Protein AF-0000000065834060 (afdb_homodimer)

Radius of gyration: 26.49 Å; Cα contacts (8 Å, |Δi|>4): 1092; chains: 2; bounding box: 46×86×59 Å

Foldseek 3Di:
DEWEWEADPFKIKIWDDDPLPDTDIDIDGNVQDDALVSVLVVVCVRPNQVRAFAAEYEYQHPPVNRVVRVQVNCCPGYVNHYHYAAPVLDDQEAEPDDCRRNDGRLVLLLLQLCCVPVHQFEWEWAAEQWIKIWTGHNRYTHGTDIGGHLQRQQVCPVVVDDDADREDQDADDDQDDDDRRNPSNNVRQVVVLVVVVVVQVVSQVVHPDGGAYEYEYDPSVSNCVPDPHHYDHCRSVSSSVVSVVVNVVVVD/DEWEWEADPFKIKIWDDDPLPDTDIDIDGNVQDDALVSVLVVVCVRPNQVRAFAAEYEYQHPPVNRVVRVQVNCCPGYVNHYHYAAPVLDDQEAEPDDCRRNDGRLVLLLLQLCCVPVHQFEWEWAAEQWIKIWTGHNRYTHGTDIGGHLQRQQVCPVVVDDDADREDQDADDDQDDDDRRNPSNNVRQVVVLVVVVVVQVVSQVVHPDGGAYEYEYDPSVSNCVPDPHHYDHCRSVSSSVVSVVVNVVVVD

Structure (mmCIF, N/CA/C/O backbone):
data_AF-0000000065834060-model_v1
#
loop_
_entity.id
_entity.type
_entity.pdbx_description
1 polymer 'Type III pantothenate kinase'
#
loop_
_atom_site.group_PDB
_atom_site.id
_atom_site.type_symbol
_atom_site.label_atom_id
_atom_site.label_alt_id
_atom_site.label_comp_id
_atom_site.label_asym_id
_atom_site.label_entity_id
_atom_site.label_seq_id
_atom_site.pdbx_PDB_ins_code
_atom_site.Cartn_x
_atom_site.Cartn_y
_atom_site.Cartn_z
_atom_site.occupancy
_atom_site.B_iso_or_equiv
_atom_site.auth_seq_id
_atom_site.auth_comp_id
_atom_site.auth_asym_id
_atom_site.auth_atom_id
_atom_site.pdbx_PDB_model_num
ATOM 1 N N . MET A 1 1 ? 6.637 -31.688 -25.312 1 92.62 1 MET A N 1
ATOM 2 C CA . MET A 1 1 ? 6.762 -30.234 -25.188 1 92.62 1 MET A CA 1
ATOM 3 C C . MET A 1 1 ? 5.441 -29.609 -24.766 1 92.62 1 MET A C 1
ATOM 5 O O . MET A 1 1 ? 4.371 -30.078 -25.156 1 92.62 1 MET A O 1
ATOM 9 N N . LEU A 1 2 ? 5.543 -28.672 -23.812 1 96.06 2 LEU A N 1
ATOM 10 C CA . LEU A 1 2 ? 4.363 -27.984 -23.297 1 96.06 2 LEU A CA 1
ATOM 11 C C . LEU A 1 2 ? 4.496 -26.469 -23.453 1 96.06 2 LEU A C 1
ATOM 13 O O . LEU A 1 2 ? 5.594 -25.922 -23.312 1 96.06 2 LEU A O 1
ATOM 17 N N . LEU A 1 3 ? 3.391 -25.875 -23.703 1 97.69 3 LEU A N 1
ATOM 18 C CA . LEU A 1 3 ? 3.312 -24.406 -23.703 1 97.69 3 LEU A CA 1
ATOM 19 C C . LEU A 1 3 ? 2.562 -23.906 -22.469 1 97.69 3 LEU A C 1
ATOM 21 O O . LEU A 1 3 ? 1.422 -24.297 -22.234 1 97.69 3 LEU A O 1
ATOM 25 N N . LEU A 1 4 ? 3.248 -23.125 -21.688 1 98.5 4 LEU A N 1
ATOM 26 C CA . LEU A 1 4 ? 2.695 -22.609 -20.438 1 98.5 4 LEU A CA 1
ATOM 27 C C . LEU A 1 4 ? 2.381 -21.125 -20.562 1 98.5 4 LEU A C 1
ATOM 29 O O . LEU A 1 4 ? 3.195 -20.344 -21.062 1 98.5 4 LEU A O 1
ATOM 33 N N . PHE A 1 5 ? 1.175 -20.688 -20.109 1 98.38 5 PHE A N 1
ATOM 34 C CA . PHE A 1 5 ? 0.781 -19.297 -20.031 1 98.38 5 PHE A CA 1
ATOM 35 C C . PHE A 1 5 ? 0.442 -18.906 -18.594 1 98.38 5 PHE A C 1
ATOM 37 O O . PHE A 1 5 ? -0.577 -19.344 -18.062 1 98.38 5 PHE A O 1
ATOM 44 N N . ASP A 1 6 ? 1.284 -18.156 -17.969 1 98.31 6 ASP A N 1
ATOM 45 C CA . ASP A 1 6 ? 0.962 -17.516 -16.703 1 98.31 6 ASP A CA 1
ATOM 46 C C . ASP A 1 6 ? 0.406 -16.109 -16.922 1 98.31 6 ASP A C 1
ATOM 48 O O . ASP A 1 6 ? 1.167 -15.148 -17.047 1 98.31 6 ASP A O 1
ATOM 52 N N . VAL A 1 7 ? -0.905 -16.016 -16.891 1 97.94 7 VAL A N 1
ATOM 53 C CA . VAL A 1 7 ? -1.626 -14.812 -17.297 1 97.94 7 VAL A CA 1
ATOM 54 C C . VAL A 1 7 ? -1.942 -13.953 -16.078 1 97.94 7 VAL A C 1
ATOM 56 O O . VAL A 1 7 ? -2.91 -14.219 -15.359 1 97.94 7 VAL A O 1
ATOM 59 N N . GLY A 1 8 ? -1.172 -12.945 -15.922 1 96.25 8 GLY A N 1
ATOM 60 C CA . GLY A 1 8 ? -1.412 -11.984 -14.859 1 96.25 8 GLY A CA 1
ATOM 61 C C . GLY A 1 8 ? -2.146 -10.742 -15.328 1 96.25 8 GLY A C 1
ATOM 62 O O . GLY A 1 8 ? -2.465 -10.617 -16.516 1 96.25 8 GLY A O 1
ATOM 63 N N . ASN A 1 9 ? -2.379 -9.781 -14.453 1 94.69 9 ASN A N 1
ATOM 64 C CA . ASN A 1 9 ? -3.135 -8.57 -14.758 1 94.69 9 ASN A CA 1
ATOM 65 C C . ASN A 1 9 ? -2.344 -7.625 -15.656 1 94.69 9 ASN A C 1
ATOM 67 O O . ASN A 1 9 ? -2.916 -6.957 -16.516 1 94.69 9 ASN A O 1
ATOM 71 N N . THR A 1 10 ? -1.086 -7.621 -15.453 1 93.75 10 THR A N 1
ATOM 72 C CA . THR A 1 10 ? -0.243 -6.672 -16.172 1 93.75 10 THR A CA 1
ATOM 73 C C . THR A 1 10 ? 0.511 -7.367 -17.312 1 93.75 10 THR A C 1
ATOM 75 O O . THR A 1 10 ? 0.543 -6.871 -18.438 1 93.75 10 THR A O 1
ATOM 78 N N . HIS A 1 11 ? 1.027 -8.539 -16.938 1 95.06 11 HIS A N 1
ATOM 79 C CA . HIS A 1 11 ? 1.849 -9.266 -17.891 1 95.06 11 HIS A CA 1
ATOM 80 C C . HIS A 1 11 ? 1.461 -10.734 -17.953 1 95.06 11 HIS A C 1
ATOM 82 O O . HIS A 1 11 ? 0.907 -11.281 -17 1 95.06 11 HIS A O 1
ATOM 88 N N . THR A 1 12 ? 1.759 -11.305 -19.078 1 96.81 12 THR A N 1
ATOM 89 C CA . THR A 1 12 ? 1.664 -12.75 -19.281 1 96.81 12 THR A CA 1
ATOM 90 C C . THR A 1 12 ? 3.045 -13.352 -19.516 1 96.81 12 THR A C 1
ATOM 92 O O . THR A 1 12 ? 3.75 -12.953 -20.453 1 96.81 12 THR A O 1
ATOM 95 N N . THR A 1 13 ? 3.391 -14.242 -18.656 1 97.62 13 THR A N 1
ATOM 96 C CA . THR A 1 13 ? 4.602 -15.023 -18.906 1 97.62 13 THR A CA 1
ATOM 97 C C . THR A 1 13 ? 4.289 -16.266 -19.734 1 97.62 13 THR A C 1
ATOM 99 O O . THR A 1 13 ? 3.402 -17.047 -19.391 1 97.62 13 THR A O 1
ATOM 102 N N . VAL A 1 14 ? 4.977 -16.375 -20.875 1 97.38 14 VAL A N 1
ATOM 103 C CA . VAL A 1 14 ? 4.852 -17.547 -21.719 1 97.38 14 VAL A CA 1
ATOM 104 C C . VAL A 1 14 ? 6.125 -18.375 -21.641 1 97.38 14 VAL A C 1
ATOM 106 O O . VAL A 1 14 ? 7.234 -17.828 -21.641 1 97.38 14 VAL A O 1
ATOM 109 N N . ALA A 1 15 ? 5.914 -19.719 -21.531 1 98.19 15 ALA A N 1
ATOM 110 C CA . ALA A 1 15 ? 7.094 -20.562 -21.422 1 98.19 15 ALA A CA 1
ATOM 111 C C . ALA A 1 15 ? 6.918 -21.859 -22.203 1 98.19 15 ALA A C 1
ATOM 113 O O . ALA A 1 15 ? 5.816 -22.406 -22.281 1 98.19 15 ALA A O 1
ATOM 114 N N . LEU A 1 16 ? 7.969 -22.281 -22.844 1 97.44 16 LEU A N 1
ATOM 115 C CA . LEU A 1 16 ? 8.086 -23.578 -23.484 1 97.44 16 LEU A CA 1
ATOM 116 C C . LEU A 1 16 ? 8.992 -24.5 -22.672 1 97.44 16 LEU A C 1
ATOM 118 O O . LEU A 1 16 ? 10.062 -24.094 -22.219 1 97.44 16 LEU A O 1
ATOM 122 N N . THR A 1 17 ? 8.531 -25.703 -22.422 1 97.69 17 THR A N 1
ATOM 123 C CA . THR A 1 17 ? 9.336 -26.641 -21.641 1 97.69 17 THR A CA 1
ATOM 124 C C . THR A 1 17 ? 9.109 -28.078 -22.109 1 97.69 17 THR A C 1
ATOM 126 O O . THR A 1 17 ? 8.039 -28.406 -22.609 1 97.69 17 THR A O 1
ATOM 129 N N . ARG A 1 18 ? 10.125 -28.906 -21.922 1 94.75 18 ARG A N 1
ATOM 130 C CA . ARG A 1 18 ? 10.031 -30.328 -22.25 1 94.75 18 ARG A CA 1
ATOM 131 C C . ARG A 1 18 ? 9.914 -31.188 -20.984 1 94.75 18 ARG A C 1
ATOM 133 O O . ARG A 1 18 ? 9.305 -32.25 -21 1 94.75 18 ARG A O 1
ATOM 140 N N . ASP A 1 19 ? 10.477 -30.688 -19.891 1 94.75 19 ASP A N 1
ATOM 141 C CA . ASP A 1 19 ? 10.641 -31.578 -18.734 1 94.75 19 ASP A CA 1
ATOM 142 C C . ASP A 1 19 ? 10.234 -30.891 -17.438 1 94.75 19 ASP A C 1
ATOM 144 O O . ASP A 1 19 ? 10.344 -31.469 -16.359 1 94.75 19 ASP A O 1
ATOM 148 N N . GLY A 1 20 ? 9.867 -29.641 -17.484 1 95.88 20 GLY A N 1
ATOM 149 C CA . GLY A 1 20 ? 9.484 -28.906 -16.297 1 95.88 20 GLY A CA 1
ATOM 150 C C . GLY A 1 20 ? 10.672 -28.422 -15.492 1 95.88 20 GLY A C 1
ATOM 151 O O . GLY A 1 20 ? 10.508 -27.922 -14.367 1 95.88 20 GLY A O 1
ATOM 152 N N . LYS A 1 21 ? 11.875 -28.5 -15.992 1 95.19 21 LYS A N 1
ATOM 153 C CA . LYS A 1 21 ? 13.102 -28.062 -15.328 1 95.19 21 LYS A CA 1
ATOM 154 C C . LYS A 1 21 ? 13.719 -26.859 -16.031 1 95.19 21 LYS A C 1
ATOM 156 O O . LYS A 1 21 ? 14.219 -25.938 -15.375 1 95.19 21 LYS A O 1
ATOM 161 N N . MET A 1 22 ? 13.703 -26.891 -17.328 1 96.62 22 MET A N 1
ATOM 162 C CA . MET A 1 22 ? 14.203 -25.781 -18.141 1 96.62 22 MET A CA 1
ATOM 163 C C . MET A 1 22 ? 13.062 -25.094 -18.875 1 96.62 22 MET A C 1
ATOM 165 O O . MET A 1 22 ? 12.156 -25.75 -19.375 1 96.62 22 MET A O 1
ATOM 169 N N . PHE A 1 23 ? 13.102 -23.797 -18.891 1 97.69 23 PHE A N 1
ATOM 170 C CA . PHE A 1 23 ? 12.039 -23 -19.5 1 97.69 23 PHE A CA 1
ATOM 171 C C . PHE A 1 23 ? 12.625 -21.969 -20.453 1 97.69 23 PHE A C 1
ATOM 173 O O . PHE A 1 23 ? 13.531 -21.219 -20.078 1 97.69 23 PHE A O 1
ATOM 180 N N . GLU A 1 24 ? 12.234 -21.969 -21.656 1 97.12 24 GLU A N 1
ATOM 181 C CA . GLU A 1 24 ? 12.406 -20.797 -22.516 1 97.12 24 GLU A CA 1
ATOM 182 C C . GLU A 1 24 ? 11.242 -19.828 -22.344 1 97.12 24 GLU A C 1
ATOM 184 O O . GLU A 1 24 ? 10.133 -20.094 -22.812 1 97.12 24 GLU A O 1
ATOM 189 N N . LYS A 1 25 ? 11.43 -18.797 -21.656 1 96.81 25 LYS A N 1
ATOM 190 C CA . LYS A 1 25 ? 10.297 -17.984 -21.234 1 96.81 25 LYS A CA 1
ATOM 191 C C . LYS A 1 25 ? 10.414 -16.562 -21.781 1 96.81 25 LYS A C 1
ATOM 193 O O . LYS A 1 25 ? 11.516 -16.047 -21.969 1 96.81 25 LYS A O 1
ATOM 198 N N . TYR A 1 26 ? 9.328 -15.906 -22.078 1 96.5 26 TYR A N 1
ATOM 199 C CA . TYR A 1 26 ? 9.156 -14.516 -22.484 1 96.5 26 TYR A CA 1
ATOM 200 C C . TYR A 1 26 ? 7.988 -13.875 -21.75 1 96.5 26 TYR A C 1
ATOM 202 O O . TYR A 1 26 ? 7.148 -14.57 -21.172 1 96.5 26 TYR A O 1
ATOM 210 N N . ARG A 1 27 ? 8.016 -12.555 -21.688 1 95 27 ARG A N 1
ATOM 211 C CA . ARG A 1 27 ? 6.93 -11.789 -21.078 1 95 27 ARG A CA 1
ATOM 212 C C . ARG A 1 27 ? 6.27 -10.867 -22.109 1 95 27 ARG A C 1
ATOM 214 O O . ARG A 1 27 ? 6.957 -10.18 -22.859 1 95 27 ARG A O 1
ATOM 221 N N . ILE A 1 28 ? 4.926 -10.891 -22.094 1 94.75 28 ILE A N 1
ATOM 222 C CA . ILE A 1 28 ? 4.141 -10.016 -22.969 1 94.75 28 ILE A CA 1
ATOM 223 C C . ILE A 1 28 ? 3.105 -9.258 -22.141 1 94.75 28 ILE A C 1
ATOM 225 O O . ILE A 1 28 ? 2.602 -9.781 -21.141 1 94.75 28 ILE A O 1
ATOM 229 N N . SER A 1 29 ? 2.791 -8.008 -22.562 1 95 29 SER A N 1
ATOM 230 C CA . SER A 1 29 ? 1.721 -7.281 -21.891 1 95 29 SER A CA 1
ATOM 231 C C . SER A 1 29 ? 0.38 -7.984 -22.062 1 95 29 SER A C 1
ATOM 233 O O . SER A 1 29 ? 0.006 -8.359 -23.172 1 95 29 SER A O 1
ATOM 235 N N . THR A 1 30 ? -0.296 -8.125 -21 1 93.62 30 THR A N 1
ATOM 236 C CA . THR A 1 30 ? -1.571 -8.828 -21.047 1 93.62 30 THR A CA 1
ATOM 237 C C . THR A 1 30 ? -2.572 -8.078 -21.922 1 93.62 30 THR A C 1
ATOM 239 O O . THR A 1 30 ? -3.461 -8.695 -22.531 1 93.62 30 THR A O 1
ATOM 242 N N . LYS A 1 31 ? -2.387 -6.828 -22.141 1 89.81 31 LYS A N 1
ATOM 243 C CA . LYS A 1 31 ? -3.301 -6.012 -22.922 1 89.81 31 LYS A CA 1
ATOM 244 C C . LYS A 1 31 ? -2.953 -6.082 -24.406 1 89.81 31 LYS A C 1
ATOM 246 O O . LYS A 1 31 ? -3.695 -5.57 -25.25 1 89.81 31 LYS A O 1
ATOM 251 N N . LYS A 1 32 ? -1.902 -6.781 -24.75 1 86.75 32 LYS A N 1
ATOM 252 C CA . LYS A 1 32 ? -1.379 -6.691 -26.109 1 86.75 32 LYS A CA 1
ATOM 253 C C . LYS A 1 32 ? -2.037 -7.727 -27.031 1 86.75 32 LYS A C 1
ATOM 255 O O . LYS A 1 32 ? -1.815 -7.719 -28.234 1 86.75 32 LYS A O 1
ATOM 260 N N . TYR A 1 33 ? -2.76 -8.641 -26.562 1 88.44 33 TYR A N 1
ATOM 261 C CA . TYR A 1 33 ? -3.469 -9.609 -27.391 1 88.44 33 TYR A CA 1
ATOM 262 C C . TYR A 1 33 ? -4.918 -9.75 -26.938 1 88.44 33 TYR A C 1
ATOM 264 O O . TYR A 1 33 ? -5.207 -9.781 -25.75 1 88.44 33 TYR A O 1
ATOM 272 N N . GLU A 1 34 ? -5.75 -9.75 -28.016 1 90.25 34 GLU A N 1
ATOM 273 C CA . GLU A 1 34 ? -7.176 -9.898 -27.734 1 90.25 34 GLU A CA 1
ATOM 274 C C . GLU A 1 34 ? -7.75 -11.125 -28.438 1 90.25 34 GLU A C 1
ATOM 276 O O . GLU A 1 34 ? -8.891 -11.516 -28.188 1 90.25 34 GLU A O 1
ATOM 281 N N . THR A 1 35 ? -6.957 -11.68 -29.344 1 94.88 35 THR A N 1
ATOM 282 C CA . THR A 1 35 ? -7.406 -12.859 -30.078 1 94.88 35 THR A CA 1
ATOM 283 C C . THR A 1 35 ? -6.312 -13.922 -30.125 1 94.88 35 THR A C 1
ATOM 285 O O . THR A 1 35 ? -5.141 -13.617 -29.891 1 94.88 35 THR A O 1
ATOM 288 N N . GLU A 1 36 ? -6.75 -15.141 -30.438 1 96.25 36 GLU A N 1
ATOM 289 C CA . GLU A 1 36 ? -5.82 -16.25 -30.547 1 96.25 36 GLU A CA 1
ATOM 290 C C . GLU A 1 36 ? -4.824 -16.031 -31.688 1 96.25 36 GLU A C 1
ATOM 292 O O . GLU A 1 36 ? -3.676 -16.469 -31.609 1 96.25 36 GLU A O 1
ATOM 297 N N . ASP A 1 37 ? -5.219 -15.398 -32.75 1 96.5 37 ASP A N 1
ATOM 298 C CA . ASP A 1 37 ? -4.352 -15.148 -33.875 1 96.5 37 ASP A CA 1
ATOM 299 C C . ASP A 1 37 ? -3.254 -14.141 -33.531 1 96.5 37 ASP A C 1
ATOM 301 O O . ASP A 1 37 ? -2.102 -14.312 -33.938 1 96.5 37 ASP A O 1
ATOM 305 N N . GLU A 1 38 ? -3.627 -13.117 -32.781 1 95.69 38 GLU A N 1
ATOM 306 C CA . GLU A 1 38 ? -2.637 -12.156 -32.281 1 95.69 38 GLU A CA 1
ATOM 307 C C . GLU A 1 38 ? -1.591 -12.828 -31.406 1 95.69 38 GLU A C 1
ATOM 309 O O . GLU A 1 38 ? -0.391 -12.594 -31.578 1 95.69 38 GLU A O 1
ATOM 314 N N . LEU A 1 39 ? -2.121 -13.609 -30.516 1 95.75 39 LEU A N 1
ATOM 315 C CA . LEU A 1 39 ? -1.238 -14.344 -29.625 1 95.75 39 LEU A CA 1
ATOM 316 C C . LEU A 1 39 ? -0.279 -15.227 -30.406 1 95.75 39 LEU A C 1
ATOM 318 O O . LEU A 1 39 ? 0.923 -15.25 -30.141 1 95.75 39 LEU A O 1
ATOM 322 N N . TYR A 1 40 ? -0.816 -15.898 -31.375 1 95.94 40 TYR A N 1
ATOM 323 C CA . TYR A 1 40 ? -0.018 -16.797 -32.219 1 95.94 40 TYR A CA 1
ATOM 324 C C . TYR A 1 40 ? 1.089 -16.047 -32.938 1 95.94 40 TYR A C 1
ATOM 326 O O . TYR A 1 40 ? 2.227 -16.516 -33 1 95.94 40 TYR A O 1
ATOM 334 N N . VAL A 1 41 ? 0.777 -14.93 -33.469 1 94.94 41 VAL A N 1
ATOM 335 C CA . VAL A 1 41 ? 1.745 -14.133 -34.219 1 94.94 41 VAL A CA 1
ATOM 336 C C . VAL A 1 41 ? 2.91 -13.75 -33.312 1 94.94 41 VAL A C 1
ATOM 338 O O . VAL A 1 41 ? 4.074 -13.859 -33.688 1 94.94 41 VAL A O 1
ATOM 341 N N . PHE A 1 42 ? 2.607 -13.352 -32.094 1 93.69 42 PHE A N 1
ATOM 342 C CA . PHE A 1 42 ? 3.639 -13.008 -31.125 1 93.69 42 PHE A CA 1
ATOM 343 C C . PHE A 1 42 ? 4.516 -14.211 -30.812 1 93.69 42 PHE A C 1
ATOM 345 O O . PHE A 1 42 ? 5.746 -14.117 -30.828 1 93.69 42 PHE A O 1
ATOM 352 N N . LEU A 1 43 ? 3.885 -15.305 -30.609 1 95.25 43 LEU A N 1
ATOM 353 C CA . LEU A 1 43 ? 4.602 -16.5 -30.172 1 95.25 43 LEU A CA 1
ATOM 354 C C . LEU A 1 43 ? 5.453 -17.062 -31.312 1 95.25 43 LEU A C 1
ATOM 356 O O . LEU A 1 43 ? 6.555 -17.562 -31.078 1 95.25 43 LEU A O 1
ATOM 360 N N . LYS A 1 44 ? 4.902 -17.016 -32.469 1 94.75 44 LYS A N 1
ATOM 361 C CA . LYS A 1 44 ? 5.648 -17.484 -33.625 1 94.75 44 LYS A CA 1
ATOM 362 C C . LYS A 1 44 ? 6.941 -16.688 -33.812 1 94.75 44 LYS A C 1
ATOM 364 O O . LYS A 1 44 ? 7.977 -17.25 -34.156 1 94.75 44 LYS A O 1
ATOM 369 N N . SER A 1 45 ? 6.863 -15.445 -33.562 1 94.19 45 SER A N 1
ATOM 370 C CA . SER A 1 45 ? 8.031 -14.586 -33.688 1 94.19 45 SER A CA 1
ATOM 371 C C . SER A 1 45 ? 9.062 -14.898 -32.594 1 94.19 45 SER A C 1
ATOM 373 O O . SER A 1 45 ? 10.266 -14.797 -32.844 1 94.19 45 SER A O 1
ATOM 375 N N . LEU A 1 46 ? 8.617 -15.336 -31.469 1 93.88 46 LEU A N 1
ATOM 376 C CA . LEU A 1 46 ? 9.492 -15.562 -30.328 1 93.88 46 LEU A CA 1
ATOM 377 C C . LEU A 1 46 ? 10.109 -16.953 -30.391 1 93.88 46 LEU A C 1
ATOM 379 O O . LEU A 1 46 ? 11.289 -17.141 -30.078 1 93.88 46 LEU A O 1
ATOM 383 N N . TYR A 1 47 ? 9.391 -17.938 -30.656 1 93.44 47 TYR A N 1
ATOM 384 C CA . TYR A 1 47 ? 9.82 -19.328 -30.516 1 93.44 47 TYR A CA 1
ATOM 385 C C . TYR A 1 47 ? 10.047 -19.969 -31.891 1 93.44 47 TYR A C 1
ATOM 387 O O . TYR A 1 47 ? 10.703 -21 -32 1 93.44 47 TYR A O 1
ATOM 395 N N . GLY A 1 48 ? 9.539 -19.422 -32.875 1 87.31 48 GLY A N 1
ATOM 396 C CA . GLY A 1 48 ? 9.43 -20.125 -34.156 1 87.31 48 GLY A CA 1
ATOM 397 C C . GLY A 1 48 ? 8.148 -20.906 -34.312 1 87.31 48 GLY A C 1
ATOM 398 O O . GLY A 1 48 ? 7.652 -21.484 -33.344 1 87.31 48 GLY A O 1
ATOM 399 N N . GLY A 1 49 ? 7.551 -20.906 -35.438 1 78.5 49 GLY A N 1
ATOM 400 C CA . GLY A 1 49 ? 6.234 -21.469 -35.656 1 78.5 49 GLY A CA 1
ATOM 401 C C . GLY A 1 49 ? 6.168 -22.969 -35.438 1 78.5 49 GLY A C 1
ATOM 402 O O . GLY A 1 49 ? 5.293 -23.438 -34.688 1 78.5 49 GLY A O 1
ATOM 403 N N . THR A 1 50 ? 6.957 -23.703 -35.875 1 83.38 50 THR A N 1
ATOM 404 C CA . THR A 1 50 ? 6.875 -25.156 -35.844 1 83.38 50 THR A CA 1
ATOM 405 C C . THR A 1 50 ? 6.98 -25.672 -34.406 1 83.38 50 THR A C 1
ATOM 407 O O . THR A 1 50 ? 6.344 -26.656 -34.031 1 83.38 50 THR A O 1
ATOM 410 N N . VAL A 1 51 ? 7.555 -25 -33.594 1 88.75 51 VAL A N 1
ATOM 411 C CA . VAL A 1 51 ? 7.863 -25.484 -32.25 1 88.75 51 VAL A CA 1
ATOM 412 C C . VAL A 1 51 ? 6.641 -25.328 -31.359 1 88.75 51 VAL A C 1
ATOM 414 O O . VAL A 1 51 ? 6.434 -26.141 -30.438 1 88.75 51 VAL A O 1
ATOM 417 N N . ILE A 1 52 ? 5.746 -24.422 -31.656 1 91.31 52 ILE A N 1
ATOM 418 C CA . ILE A 1 52 ? 4.656 -24.141 -30.719 1 91.31 52 ILE A CA 1
ATOM 419 C C . ILE A 1 52 ? 3.355 -24.734 -31.25 1 91.31 52 ILE A C 1
ATOM 421 O O . ILE A 1 52 ? 2.289 -24.531 -30.672 1 91.31 52 ILE A O 1
ATOM 425 N N . GLU A 1 53 ? 3.428 -25.359 -32.344 1 94.62 53 GLU A N 1
ATOM 426 C CA . GLU A 1 53 ? 2.229 -25.938 -32.938 1 94.62 53 GLU A CA 1
ATOM 427 C C . GLU A 1 53 ? 2.021 -27.375 -32.5 1 94.62 53 GLU A C 1
ATOM 429 O O . GLU A 1 53 ? 2.99 -28.109 -32.281 1 94.62 53 GLU A O 1
ATOM 434 N N . GLY A 1 54 ? 0.774 -27.766 -32.312 1 95.69 54 GLY A N 1
ATOM 435 C CA . GLY A 1 54 ? 0.402 -29.141 -32.062 1 95.69 54 GLY A CA 1
ATOM 436 C C . GLY A 1 54 ? 0.783 -29.625 -30.656 1 95.69 54 GLY A C 1
ATOM 437 O O . GLY A 1 54 ? 0.935 -30.828 -30.438 1 95.69 54 GLY A O 1
ATOM 438 N N . ILE A 1 55 ? 1.018 -28.719 -29.766 1 95.25 55 ILE A N 1
ATOM 439 C CA . ILE A 1 55 ? 1.393 -29.141 -28.422 1 95.25 55 ILE A CA 1
ATOM 440 C C . ILE A 1 55 ? 0.34 -28.656 -27.422 1 95.25 55 ILE A C 1
ATOM 442 O O . ILE A 1 55 ? -0.455 -27.766 -27.734 1 95.25 55 ILE A O 1
ATOM 446 N N . ALA A 1 56 ? 0.287 -29.297 -26.219 1 96.38 56 ALA A N 1
ATOM 447 C CA . ALA A 1 56 ? -0.694 -28.984 -25.188 1 96.38 56 ALA A CA 1
ATOM 448 C C . ALA A 1 56 ? -0.414 -27.625 -24.562 1 96.38 56 ALA A C 1
ATOM 450 O O . ALA A 1 56 ? 0.737 -27.188 -24.5 1 96.38 56 ALA A O 1
ATOM 451 N N . THR A 1 57 ? -1.486 -27 -24.094 1 97.38 57 THR A N 1
ATOM 452 C CA . THR A 1 57 ? -1.416 -25.672 -23.469 1 97.38 57 THR A CA 1
ATOM 453 C C . THR A 1 57 ? -1.862 -25.734 -22.016 1 97.38 57 THR A C 1
ATOM 455 O O . THR A 1 57 ? -2.914 -26.297 -21.703 1 97.38 57 THR A O 1
ATOM 458 N N . VAL A 1 58 ? -1.031 -25.219 -21.141 1 98.5 58 VAL A N 1
ATOM 459 C CA . VAL A 1 58 ? -1.398 -25.062 -19.734 1 98.5 58 VAL A CA 1
ATOM 460 C C . VAL A 1 58 ? -1.534 -23.578 -19.406 1 98.5 58 VAL A C 1
ATOM 462 O O . VAL A 1 58 ? -0.655 -22.781 -19.734 1 98.5 58 VAL A O 1
ATOM 465 N N . VAL A 1 59 ? -2.662 -23.219 -18.734 1 98.69 59 VAL A N 1
ATOM 466 C CA . VAL A 1 59 ? -2.961 -21.797 -18.516 1 98.69 59 VAL A CA 1
ATOM 467 C C . VAL A 1 59 ? -3.221 -21.562 -17.031 1 98.69 59 VAL A C 1
ATOM 469 O O . VAL A 1 59 ? -4.148 -22.125 -16.453 1 98.69 59 VAL A O 1
ATOM 472 N N . SER A 1 60 ? -2.373 -20.844 -16.406 1 98.56 60 SER A N 1
ATOM 473 C CA . SER A 1 60 ? -2.631 -20.203 -15.125 1 98.56 60 SER A CA 1
ATOM 474 C C . SER A 1 60 ? -3.098 -18.766 -15.305 1 98.56 60 SER A C 1
ATOM 476 O O . SER A 1 60 ? -2.307 -17.891 -15.664 1 98.56 60 SER A O 1
ATOM 478 N N . SER A 1 61 ? -4.398 -18.516 -15.023 1 97.75 61 SER A N 1
ATOM 479 C CA . SER A 1 61 ? -4.941 -17.203 -15.391 1 97.75 61 SER A CA 1
ATOM 480 C C . SER A 1 61 ? -5.707 -16.578 -14.227 1 97.75 61 SER A C 1
ATOM 482 O O . SER A 1 61 ? -6.547 -17.234 -13.602 1 97.75 61 SER A O 1
ATOM 484 N N . VAL A 1 62 ? -5.398 -15.375 -13.977 1 95.75 62 VAL A N 1
ATOM 485 C CA . VAL A 1 62 ? -6.199 -14.602 -13.031 1 95.75 62 VAL A CA 1
ATOM 486 C C . VAL A 1 62 ? -6.961 -13.508 -13.766 1 95.75 62 VAL A C 1
ATOM 488 O O . VAL A 1 62 ? -7.43 -12.547 -13.156 1 95.75 62 VAL A O 1
ATOM 491 N N . VAL A 1 63 ? -7.055 -13.594 -15.086 1 95.5 63 VAL A N 1
ATOM 492 C CA . VAL A 1 63 ? -7.809 -12.695 -15.953 1 95.5 63 VAL A CA 1
ATOM 493 C C . VAL A 1 63 ? -8.82 -13.5 -16.766 1 95.5 63 VAL A C 1
ATOM 495 O O . VAL A 1 63 ? -8.625 -13.734 -17.953 1 95.5 63 VAL A O 1
ATOM 498 N N . PRO A 1 64 ? -9.922 -13.742 -16.219 1 93.62 64 PRO A N 1
ATOM 499 C CA . PRO A 1 64 ? -10.891 -14.656 -16.828 1 93.62 64 PRO A CA 1
ATOM 500 C C . PRO A 1 64 ? -11.328 -14.211 -18.219 1 93.62 64 PRO A C 1
ATOM 502 O O . PRO A 1 64 ? -11.617 -15.047 -19.078 1 93.62 64 PRO A O 1
ATOM 505 N N . SER A 1 65 ? -11.391 -12.961 -18.516 1 94 65 SER A N 1
ATOM 506 C CA . SER A 1 65 ? -11.875 -12.438 -19.781 1 94 65 SER A CA 1
ATOM 507 C C . SER A 1 65 ? -10.984 -12.883 -20.938 1 94 65 SER A C 1
ATOM 509 O O . SER A 1 65 ? -11.398 -12.836 -22.094 1 94 65 SER A O 1
ATOM 511 N N . LEU A 1 66 ? -9.828 -13.375 -20.609 1 95.69 66 LEU A N 1
ATOM 512 C CA . LEU A 1 66 ? -8.875 -13.75 -21.656 1 95.69 66 LEU A CA 1
ATOM 513 C C . LEU A 1 66 ? -8.852 -15.266 -21.859 1 95.69 66 LEU A C 1
ATOM 515 O O . LEU A 1 66 ? -8.195 -15.766 -22.781 1 95.69 66 LEU A O 1
ATOM 519 N N . ASN A 1 67 ? -9.562 -15.977 -21.047 1 96.88 67 ASN A N 1
ATOM 520 C CA . ASN A 1 67 ? -9.492 -17.438 -21.078 1 96.88 67 ASN A CA 1
ATOM 521 C C . ASN A 1 67 ? -9.906 -17.984 -22.453 1 96.88 67 ASN A C 1
ATOM 523 O O . ASN A 1 67 ? -9.328 -18.969 -22.922 1 96.88 67 ASN A O 1
ATOM 527 N N . ILE A 1 68 ? -10.844 -17.312 -23.078 1 97 68 ILE A N 1
ATOM 528 C CA . ILE A 1 68 ? -11.375 -17.781 -24.359 1 97 68 ILE A CA 1
ATOM 529 C C . ILE A 1 68 ? -10.289 -17.734 -25.422 1 97 68 ILE A C 1
ATOM 531 O O . ILE A 1 68 ? -10.258 -18.562 -26.328 1 97 68 ILE A O 1
ATOM 535 N N . VAL A 1 69 ? -9.398 -16.844 -25.312 1 97.69 69 VAL A N 1
ATOM 536 C CA . VAL A 1 69 ? -8.305 -16.672 -26.266 1 97.69 69 VAL A CA 1
ATOM 537 C C . VAL A 1 69 ? -7.434 -17.938 -26.266 1 97.69 69 VAL A C 1
ATOM 539 O O . VAL A 1 69 ? -7.008 -18.391 -27.328 1 97.69 69 VAL A O 1
ATOM 542 N N . PHE A 1 70 ? -7.25 -18.5 -25.125 1 97.94 70 PHE A N 1
ATOM 543 C CA . PHE A 1 70 ? -6.367 -19.656 -25.016 1 97.94 70 PHE A CA 1
ATOM 544 C C . PHE A 1 70 ? -7.074 -20.922 -25.469 1 97.94 70 PHE A C 1
ATOM 546 O O . PHE A 1 70 ? -6.441 -21.828 -26.016 1 97.94 70 PHE A O 1
ATOM 553 N N . GLU A 1 71 ? -8.336 -20.953 -25.266 1 97.88 71 GLU A N 1
ATOM 554 C CA . GLU A 1 71 ? -9.109 -22.062 -25.812 1 97.88 71 GLU A CA 1
ATOM 555 C C . GLU A 1 71 ? -9.039 -22.094 -27.328 1 97.88 71 GLU A C 1
ATOM 557 O O . GLU A 1 71 ? -8.773 -23.141 -27.922 1 97.88 71 GLU A O 1
ATOM 562 N N . TYR A 1 72 ? -9.273 -20.938 -27.922 1 98.06 72 TYR A N 1
ATOM 563 C CA . TYR A 1 72 ? -9.203 -20.828 -29.375 1 98.06 72 TYR A CA 1
ATOM 564 C C . TYR A 1 72 ? -7.789 -21.109 -29.875 1 98.06 72 TYR A C 1
ATOM 566 O O . TYR A 1 72 ? -7.605 -21.75 -30.906 1 98.06 72 TYR A O 1
ATOM 574 N N . PHE A 1 73 ? -6.859 -20.672 -29.141 1 97.75 73 PHE A N 1
ATOM 575 C CA . PHE A 1 73 ? -5.465 -20.875 -29.516 1 97.75 73 PHE A CA 1
ATOM 576 C C . PHE A 1 73 ? -5.125 -22.359 -29.547 1 97.75 73 PHE A C 1
ATOM 578 O O . PHE A 1 73 ? -4.539 -22.859 -30.516 1 97.75 73 PHE A O 1
ATOM 585 N N . ALA A 1 74 ? -5.469 -23.062 -28.5 1 97.25 74 ALA A N 1
ATOM 586 C CA . ALA A 1 74 ? -5.191 -24.5 -28.422 1 97.25 74 ALA A CA 1
ATOM 587 C C . ALA A 1 74 ? -5.871 -25.25 -29.547 1 97.25 74 ALA A C 1
ATOM 589 O O . ALA A 1 74 ? -5.289 -26.188 -30.125 1 97.25 74 ALA A O 1
ATOM 590 N N . ASN A 1 75 ? -7.062 -24.859 -29.875 1 97.5 75 ASN A N 1
ATOM 591 C CA . ASN A 1 75 ? -7.836 -25.531 -30.906 1 97.5 75 ASN A CA 1
ATOM 592 C C . ASN A 1 75 ? -7.25 -25.281 -32.281 1 97.5 75 ASN A C 1
ATOM 594 O O . ASN A 1 75 ? -7.199 -26.188 -33.125 1 97.5 75 ASN A O 1
ATOM 598 N N . LYS A 1 76 ? -6.859 -24.141 -32.5 1 97.44 76 LYS A N 1
ATOM 599 C CA . LYS A 1 76 ? -6.445 -23.734 -33.844 1 97.44 76 LYS A CA 1
ATOM 600 C C . LYS A 1 76 ? -4.977 -24.062 -34.094 1 97.44 76 LYS A C 1
ATOM 602 O O . LYS A 1 76 ? -4.602 -24.484 -35.188 1 97.44 76 LYS A O 1
ATOM 607 N N . TYR A 1 77 ? -4.156 -23.859 -33.062 1 96.56 77 TYR A N 1
ATOM 608 C CA . TYR A 1 77 ? -2.717 -23.938 -33.312 1 96.56 77 TYR A CA 1
ATOM 609 C C . TYR A 1 77 ? -2.086 -25.016 -32.438 1 96.56 77 TYR A C 1
ATOM 611 O O . TYR A 1 77 ? -0.975 -25.484 -32.719 1 96.56 77 TYR A O 1
ATOM 619 N N . GLY A 1 78 ? -2.754 -25.391 -31.391 1 96.06 78 GLY A N 1
ATOM 620 C CA . GLY A 1 78 ? -2.254 -26.422 -30.5 1 96.06 78 GLY A CA 1
ATOM 621 C C . GLY A 1 78 ? -2.764 -27.812 -30.844 1 96.06 78 GLY A C 1
ATOM 622 O O . GLY A 1 78 ? -3.004 -28.109 -32.031 1 96.06 78 GLY A O 1
ATOM 623 N N . ASP A 1 79 ? -2.76 -28.688 -29.828 1 96 79 ASP A N 1
ATOM 624 C CA . ASP A 1 79 ? -3.225 -30.062 -30.047 1 96 79 ASP A CA 1
ATOM 625 C C . ASP A 1 79 ? -4.703 -30.203 -29.688 1 96 79 ASP A C 1
ATOM 627 O O . ASP A 1 79 ? -5.219 -31.312 -29.594 1 96 79 ASP A O 1
ATOM 631 N N . GLY A 1 80 ? -5.281 -29.094 -29.344 1 95.56 80 GLY A N 1
ATOM 632 C CA . GLY A 1 80 ? -6.699 -29.078 -29.031 1 95.56 80 GLY A CA 1
ATOM 633 C C . GLY A 1 80 ? -6.977 -29.156 -27.531 1 95.56 80 GLY A C 1
ATOM 634 O O . GLY A 1 80 ? -8.117 -28.984 -27.094 1 95.56 80 GLY A O 1
ATOM 635 N N . ASN A 1 81 ? -5.973 -29.406 -26.75 1 94.94 81 ASN A N 1
ATOM 636 C CA . ASN A 1 81 ? -6.133 -29.531 -25.312 1 94.94 81 ASN A CA 1
ATOM 637 C C . ASN A 1 81 ? -5.633 -28.281 -24.578 1 94.94 81 ASN A C 1
ATOM 639 O O . ASN A 1 81 ? -4.543 -27.797 -24.859 1 94.94 81 ASN A O 1
ATOM 643 N N . VAL A 1 82 ? -6.461 -27.781 -23.688 1 96.88 82 VAL A N 1
ATOM 644 C CA . VAL A 1 82 ? -6.082 -26.688 -22.812 1 96.88 82 VAL A CA 1
ATOM 645 C C . VAL A 1 82 ? -6.359 -27.062 -21.359 1 96.88 82 VAL A C 1
ATOM 647 O O . VAL A 1 82 ? -7.445 -27.547 -21.031 1 96.88 82 VAL A O 1
ATOM 650 N N . TYR A 1 83 ? -5.402 -26.922 -20.531 1 97.75 83 TYR A N 1
ATOM 651 C CA . TYR A 1 83 ? -5.512 -27.219 -19.109 1 97.75 83 TYR A CA 1
ATOM 652 C C . TYR A 1 83 ? -5.48 -25.938 -18.266 1 97.75 83 TYR A C 1
ATOM 654 O O . TYR A 1 83 ? -4.414 -25.375 -18.047 1 97.75 83 TYR A O 1
ATOM 662 N N . PHE A 1 84 ? -6.629 -25.547 -17.828 1 98.12 84 PHE A N 1
ATOM 663 C CA . PHE A 1 84 ? -6.703 -24.406 -16.922 1 98.12 84 PHE A CA 1
ATOM 664 C C . PHE A 1 84 ? -6.422 -24.828 -15.484 1 98.12 84 PHE A C 1
ATOM 666 O O . PHE A 1 84 ? -7.094 -25.703 -14.953 1 98.12 84 PHE A O 1
ATOM 673 N N . VAL A 1 85 ? -5.484 -24.188 -14.891 1 98.31 85 VAL A N 1
ATOM 674 C CA . VAL A 1 85 ? -5.09 -24.5 -13.523 1 98.31 85 VAL A CA 1
ATOM 675 C C . VAL A 1 85 ? -6.191 -24.078 -12.547 1 98.31 85 VAL A C 1
ATOM 677 O O . VAL A 1 85 ? -6.715 -22.969 -12.648 1 98.31 85 VAL A O 1
ATOM 680 N N . SER A 1 86 ? -6.48 -24.969 -11.648 1 97.44 86 SER A N 1
ATOM 681 C CA . SER A 1 86 ? -7.43 -24.703 -10.57 1 97.44 86 SER A CA 1
ATOM 682 C C . SER A 1 86 ? -7.164 -25.578 -9.359 1 97.44 86 SER A C 1
ATOM 684 O O . SER A 1 86 ? -6.688 -26.703 -9.492 1 97.44 86 SER A O 1
ATOM 686 N N . SER A 1 87 ? -7.484 -24.969 -8.211 1 97.25 87 SER A N 1
ATOM 687 C CA . SER A 1 87 ? -7.312 -25.734 -6.984 1 97.25 87 SER A CA 1
ATOM 688 C C . SER A 1 87 ? -8.211 -26.969 -6.969 1 97.25 87 SER A C 1
ATOM 690 O O . SER A 1 87 ? -7.797 -28.047 -6.527 1 97.25 87 SER A O 1
ATOM 692 N N . THR A 1 88 ? -9.391 -26.875 -7.523 1 95.44 88 THR A N 1
ATOM 693 C CA . THR A 1 88 ? -10.383 -27.953 -7.477 1 95.44 88 THR A CA 1
ATOM 694 C C . THR A 1 88 ? -9.961 -29.109 -8.383 1 95.44 88 THR A C 1
ATOM 696 O O . THR A 1 88 ? -10.492 -30.219 -8.266 1 95.44 88 THR A O 1
ATOM 699 N N . ASP A 1 89 ? -9.031 -28.859 -9.234 1 95.62 89 ASP A N 1
ATOM 700 C CA . ASP A 1 89 ? -8.602 -29.891 -10.172 1 95.62 89 ASP A CA 1
ATOM 701 C C . ASP A 1 89 ? -7.289 -30.531 -9.727 1 95.62 89 ASP A C 1
ATOM 703 O O . ASP A 1 89 ? -6.664 -31.281 -10.484 1 95.62 89 ASP A O 1
ATOM 707 N N . TYR A 1 90 ? -6.848 -30.188 -8.594 1 96.56 90 TYR A N 1
ATOM 708 C CA . TYR A 1 90 ? -5.629 -30.766 -8.039 1 96.56 90 TYR A CA 1
ATOM 709 C C . TYR A 1 90 ? -5.883 -31.344 -6.652 1 96.56 90 TYR A C 1
ATOM 711 O O . TYR A 1 90 ? -5.91 -30.625 -5.66 1 96.56 90 TYR A O 1
ATOM 719 N N . ASN A 1 91 ? -5.855 -32.656 -6.488 1 93.75 91 ASN A N 1
ATOM 720 C CA . ASN A 1 91 ? -6.352 -33.281 -5.281 1 93.75 91 ASN A CA 1
ATOM 721 C C . ASN A 1 91 ? -5.211 -33.781 -4.395 1 93.75 91 ASN A C 1
ATOM 723 O O . ASN A 1 91 ? -5.445 -34.469 -3.393 1 93.75 91 ASN A O 1
ATOM 727 N N . LYS A 1 92 ? -3.996 -33.469 -4.719 1 96.06 92 LYS A N 1
ATOM 728 C CA . LYS A 1 92 ? -2.855 -33.906 -3.926 1 96.06 92 LYS A CA 1
ATOM 729 C C . LYS A 1 92 ? -2.59 -32.969 -2.762 1 96.06 92 LYS A C 1
ATOM 731 O O . LYS A 1 92 ? -1.773 -33.25 -1.887 1 96.06 92 LYS A O 1
ATOM 736 N N . ILE A 1 93 ? -3.248 -31.906 -2.734 1 97.25 93 ILE A N 1
ATOM 737 C CA . ILE A 1 93 ? -3.158 -30.906 -1.662 1 97.25 93 ILE A CA 1
ATOM 738 C C . ILE A 1 93 ? -4.551 -30.641 -1.101 1 97.25 93 ILE A C 1
ATOM 740 O O . ILE A 1 93 ? -5.516 -30.5 -1.855 1 97.25 93 ILE A O 1
ATOM 744 N N . VAL A 1 94 ? -4.621 -30.672 0.171 1 98.25 94 VAL A N 1
ATOM 745 C CA . VAL A 1 94 ? -5.852 -30.234 0.816 1 98.25 94 VAL A CA 1
ATOM 746 C C . VAL A 1 94 ? -5.883 -28.703 0.876 1 98.25 94 VAL A C 1
ATOM 748 O O . VAL A 1 94 ? -4.977 -28.078 1.427 1 98.25 94 VAL A O 1
ATOM 751 N N . TRP A 1 95 ? -6.891 -28.156 0.275 1 98.56 95 TRP A N 1
ATOM 752 C CA . TRP A 1 95 ? -7.086 -26.703 0.287 1 98.56 95 TRP A CA 1
ATOM 753 C C . TRP A 1 95 ? -8.023 -26.297 1.412 1 98.56 95 TRP A C 1
ATOM 755 O O . TRP A 1 95 ? -9.242 -26.219 1.219 1 98.56 95 TRP A O 1
ATOM 765 N N . ASN A 1 96 ? -7.512 -25.953 2.598 1 98.62 96 ASN A N 1
ATOM 766 C CA . ASN A 1 96 ? -8.289 -25.672 3.799 1 98.62 96 ASN A CA 1
ATOM 767 C C . ASN A 1 96 ? -8.656 -24.188 3.893 1 98.62 96 ASN A C 1
ATOM 769 O O . ASN A 1 96 ? -8.25 -23.5 4.832 1 98.62 96 ASN A O 1
ATOM 773 N N . ILE A 1 97 ? -9.469 -23.75 2.945 1 98.44 97 ILE A N 1
ATOM 774 C CA . ILE A 1 97 ? -9.969 -22.391 2.908 1 98.44 97 ILE A CA 1
ATOM 775 C C . ILE A 1 97 ? -11.453 -22.375 2.568 1 98.44 97 ILE A C 1
ATOM 777 O O . ILE A 1 97 ? -12.008 -23.406 2.166 1 98.44 97 ILE A O 1
ATOM 781 N N . ASN A 1 98 ? -12.125 -21.281 2.688 1 98.19 98 ASN A N 1
ATOM 782 C CA . ASN A 1 98 ? -13.578 -21.203 2.6 1 98.19 98 ASN A CA 1
ATOM 783 C C . ASN A 1 98 ? -14.07 -21.422 1.172 1 98.19 98 ASN A C 1
ATOM 785 O O . ASN A 1 98 ? -15.125 -22.031 0.961 1 98.19 98 ASN A O 1
ATOM 789 N N . TYR A 1 99 ? -13.352 -20.891 0.155 1 97.06 99 TYR A N 1
ATOM 790 C CA . TYR A 1 99 ? -13.75 -20.969 -1.244 1 97.06 99 TYR A CA 1
ATOM 791 C C . TYR A 1 99 ? -12.57 -21.344 -2.129 1 97.06 99 TYR A C 1
ATOM 793 O O . TYR A 1 99 ? -12.094 -20.531 -2.924 1 97.06 99 TYR A O 1
ATOM 801 N N . PRO A 1 100 ? -12.203 -22.594 -2.135 1 97.5 100 PRO A N 1
ATOM 802 C CA . PRO A 1 100 ? -11.008 -23.031 -2.865 1 97.5 100 PRO A CA 1
ATOM 803 C C . PRO A 1 100 ? -11.078 -22.703 -4.355 1 97.5 100 PRO A C 1
ATOM 805 O O . PRO A 1 100 ? -10.047 -22.391 -4.965 1 97.5 100 PRO A O 1
ATOM 808 N N . LYS A 1 101 ? -12.242 -22.703 -4.938 1 94.69 101 LYS A N 1
ATOM 809 C CA . LYS A 1 101 ? -12.414 -22.453 -6.367 1 94.69 101 LYS A CA 1
ATOM 810 C C . LYS A 1 101 ? -11.984 -21.047 -6.742 1 94.69 101 LYS A C 1
ATOM 812 O O . LYS A 1 101 ? -11.664 -20.766 -7.902 1 94.69 101 LYS A O 1
ATOM 817 N N . GLU A 1 102 ? -11.938 -20.141 -5.742 1 94.56 102 GLU A N 1
ATOM 818 C CA . GLU A 1 102 ? -11.641 -18.734 -6 1 94.56 102 GLU A CA 1
ATOM 819 C C . GLU A 1 102 ? -10.148 -18.453 -5.863 1 94.56 102 GLU A C 1
ATOM 821 O O . GLU A 1 102 ? -9.695 -17.344 -6.172 1 94.56 102 GLU A O 1
ATOM 826 N N . LEU A 1 103 ? -9.422 -19.438 -5.445 1 97.5 103 LEU A N 1
ATOM 827 C CA . LEU A 1 103 ? -7.98 -19.234 -5.285 1 97.5 103 LEU A CA 1
ATOM 828 C C . LEU A 1 103 ? -7.32 -18.953 -6.629 1 97.5 103 LEU A C 1
ATOM 830 O O . LEU A 1 103 ? -7.602 -19.625 -7.617 1 97.5 103 LEU A O 1
ATOM 834 N N . GLY A 1 104 ? -6.531 -17.906 -6.684 1 97.25 104 GLY A N 1
ATOM 835 C CA . GLY A 1 104 ? -5.82 -17.578 -7.91 1 97.25 104 GLY A CA 1
ATOM 836 C C . GLY A 1 104 ? -5.008 -18.734 -8.461 1 97.25 104 GLY A C 1
ATOM 837 O O . GLY A 1 104 ? -4.32 -19.422 -7.711 1 97.25 104 GLY A O 1
ATOM 838 N N . ALA A 1 105 ? -5.055 -18.859 -9.719 1 98.19 105 ALA A N 1
ATOM 839 C CA . ALA A 1 105 ? -4.379 -19.969 -10.383 1 98.19 105 ALA A CA 1
ATOM 840 C C . ALA A 1 105 ? -2.871 -19.922 -10.156 1 98.19 105 ALA A C 1
ATOM 842 O O . ALA A 1 105 ? -2.217 -20.953 -10.023 1 98.19 105 ALA A O 1
ATOM 843 N N . ASP A 1 106 ? -2.35 -18.734 -10.125 1 98.25 106 ASP A N 1
ATOM 844 C CA . ASP A 1 106 ? -0.92 -18.562 -9.883 1 98.25 106 ASP A CA 1
ATOM 845 C C . ASP A 1 10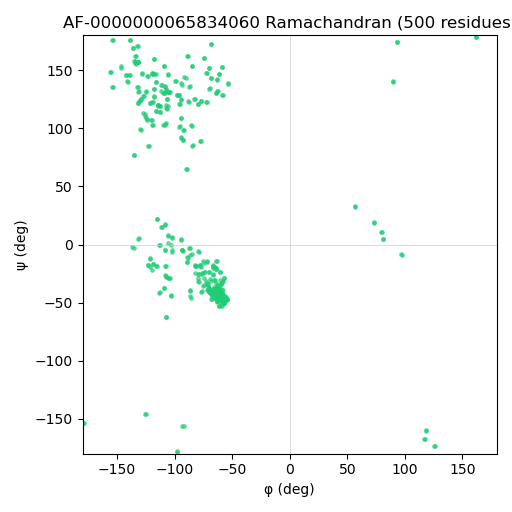6 ? -0.542 -19.047 -8.484 1 98.25 106 ASP A C 1
ATOM 847 O O . ASP A 1 106 ? 0.492 -19.703 -8.305 1 98.25 106 ASP A O 1
ATOM 851 N N . ARG A 1 107 ? -1.362 -18.75 -7.523 1 98.69 107 ARG A N 1
ATOM 852 C CA . ARG A 1 107 ? -1.111 -19.203 -6.16 1 98.69 107 ARG A CA 1
ATOM 853 C C . ARG A 1 107 ? -1.196 -20.734 -6.066 1 98.69 107 ARG A C 1
ATOM 855 O O . ARG A 1 107 ? -0.419 -21.359 -5.344 1 98.69 107 ARG A O 1
ATOM 862 N N . VAL A 1 108 ? -2.145 -21.328 -6.793 1 98.81 108 VAL A N 1
ATOM 863 C CA . VAL A 1 108 ? -2.244 -22.781 -6.867 1 98.81 108 VAL A CA 1
ATOM 864 C C . VAL A 1 108 ? -0.928 -23.359 -7.375 1 98.81 108 VAL A C 1
ATOM 866 O O . VAL A 1 108 ? -0.381 -24.281 -6.777 1 98.81 108 VAL A O 1
ATOM 869 N N . CYS A 1 109 ? -0.44 -22.797 -8.43 1 98.81 109 CYS A N 1
ATOM 870 C CA . CYS A 1 109 ? 0.805 -23.281 -9.023 1 98.81 109 CYS A CA 1
ATOM 871 C C . CYS A 1 109 ? 1.962 -23.156 -8.039 1 98.81 109 CYS A C 1
ATOM 873 O O . CYS A 1 109 ? 2.762 -24.078 -7.898 1 98.81 109 CYS A O 1
ATOM 875 N N . ASP A 1 110 ? 2.041 -22.016 -7.371 1 98.81 110 ASP A N 1
ATOM 876 C CA . ASP A 1 110 ? 3.111 -21.797 -6.402 1 98.81 110 ASP A CA 1
ATOM 877 C C . ASP A 1 110 ? 3.086 -22.844 -5.297 1 98.81 110 ASP A C 1
ATOM 879 O O . ASP A 1 110 ? 4.125 -23.406 -4.938 1 98.81 110 ASP A O 1
ATOM 883 N N . VAL A 1 111 ? 1.938 -23.125 -4.797 1 98.88 111 VAL A N 1
ATOM 884 C CA . VAL A 1 111 ? 1.774 -24.062 -3.689 1 98.88 111 VAL A CA 1
ATOM 885 C C . VAL A 1 111 ? 2.145 -25.484 -4.148 1 98.88 111 VAL A C 1
ATOM 887 O O . VAL A 1 111 ? 2.832 -26.203 -3.432 1 98.88 111 VAL A O 1
ATOM 890 N N . ILE A 1 112 ? 1.689 -25.875 -5.336 1 98.81 112 ILE A N 1
ATOM 891 C CA . ILE A 1 112 ? 1.998 -27.188 -5.883 1 98.81 112 ILE A CA 1
ATOM 892 C C . ILE A 1 112 ? 3.512 -27.359 -5.977 1 98.81 112 ILE A C 1
ATOM 894 O O . ILE A 1 112 ? 4.055 -28.375 -5.523 1 98.81 112 ILE A O 1
ATOM 898 N N . ALA A 1 113 ? 4.16 -26.391 -6.574 1 98.81 113 ALA A N 1
ATOM 899 C CA . ALA A 1 113 ? 5.605 -26.484 -6.746 1 98.81 113 ALA A CA 1
ATOM 900 C C . ALA A 1 113 ? 6.32 -26.484 -5.395 1 98.81 113 ALA A C 1
ATOM 902 O O . ALA A 1 113 ? 7.273 -27.234 -5.195 1 98.81 113 ALA A O 1
ATOM 903 N N . ALA A 1 114 ? 5.898 -25.672 -4.453 1 98.81 114 ALA A N 1
ATOM 904 C CA . ALA A 1 114 ? 6.5 -25.609 -3.123 1 98.81 114 ALA A CA 1
ATOM 905 C C . ALA A 1 114 ? 6.387 -26.969 -2.42 1 98.81 114 ALA A C 1
ATOM 907 O O . ALA A 1 114 ? 7.371 -27.469 -1.863 1 98.81 114 ALA A O 1
ATOM 908 N N . TYR A 1 115 ? 5.195 -27.531 -2.502 1 98.62 115 TYR A N 1
ATOM 909 C CA . TYR A 1 115 ? 4.945 -28.812 -1.873 1 98.62 115 TYR A CA 1
ATOM 910 C C . TYR A 1 115 ? 5.875 -29.891 -2.436 1 98.62 115 TYR A C 1
ATOM 912 O O . TYR A 1 115 ? 6.496 -30.641 -1.68 1 98.62 115 TYR A O 1
ATOM 920 N N . LYS A 1 116 ? 6.008 -29.891 -3.678 1 98.12 116 LYS A N 1
ATOM 921 C CA . LYS A 1 116 ? 6.75 -30.953 -4.359 1 98.12 116 LYS A CA 1
ATOM 922 C C . LYS A 1 116 ? 8.258 -30.766 -4.164 1 98.12 116 LYS A C 1
ATOM 924 O O . LYS A 1 116 ? 8.984 -31.75 -4.012 1 98.12 116 LYS A O 1
ATOM 929 N N . GLU A 1 117 ? 8.711 -29.562 -4.133 1 98.25 117 GLU A N 1
ATOM 930 C CA . GLU A 1 117 ? 10.148 -29.328 -4.227 1 98.25 117 GLU A CA 1
ATOM 931 C C . GLU A 1 117 ? 10.742 -28.984 -2.867 1 98.25 117 GLU A C 1
ATOM 933 O O . GLU A 1 117 ? 11.93 -29.219 -2.627 1 98.25 117 GLU A O 1
ATOM 938 N N . TYR A 1 118 ? 9.961 -28.391 -1.99 1 98.44 118 TYR A N 1
ATOM 939 C CA . TYR A 1 118 ? 10.539 -27.859 -0.764 1 98.44 118 TYR A CA 1
ATOM 940 C C . TYR A 1 118 ? 9.938 -28.531 0.464 1 98.44 118 TYR A C 1
ATOM 942 O O . TYR A 1 118 ? 10.469 -28.406 1.568 1 98.44 118 TYR A O 1
ATOM 950 N N . GLY A 1 119 ? 8.766 -29.219 0.307 1 97.81 119 GLY A N 1
ATOM 951 C CA . GLY A 1 119 ? 8.242 -30.016 1.41 1 97.81 119 GLY A CA 1
ATOM 952 C C . GLY A 1 119 ? 6.898 -29.516 1.915 1 97.81 119 GLY A C 1
ATOM 953 O O . GLY A 1 119 ? 6.215 -28.75 1.229 1 97.81 119 GLY A O 1
ATOM 954 N N . LYS A 1 120 ? 6.523 -30.016 3.045 1 98.19 120 LYS A N 1
ATOM 955 C CA . LYS A 1 120 ? 5.145 -29.891 3.508 1 98.19 120 LYS A CA 1
ATOM 956 C C . LYS A 1 120 ? 4.945 -28.609 4.309 1 98.19 120 LYS A C 1
ATOM 958 O O . LYS A 1 120 ? 3.811 -28.234 4.613 1 98.19 120 LYS A O 1
ATOM 963 N N . ASP A 1 121 ? 6.066 -27.922 4.77 1 98.75 121 ASP A N 1
ATOM 964 C CA . ASP A 1 121 ? 6.016 -26.672 5.535 1 98.75 121 ASP A CA 1
ATOM 965 C C . ASP A 1 121 ? 6.727 -25.547 4.797 1 98.75 121 ASP A C 1
ATOM 967 O O . ASP A 1 121 ? 7.957 -25.469 4.809 1 98.75 121 ASP A O 1
ATOM 971 N N . CYS A 1 122 ? 5.895 -24.641 4.168 1 98.81 122 CYS A N 1
ATOM 972 C CA . CYS A 1 122 ? 6.453 -23.562 3.354 1 98.81 122 CYS A CA 1
ATOM 973 C C . CYS A 1 122 ? 5.656 -22.281 3.531 1 98.81 122 CYS A C 1
ATOM 975 O O . CYS A 1 122 ? 4.453 -22.328 3.795 1 98.81 122 CYS A O 1
ATOM 977 N N . ILE A 1 123 ? 6.289 -21.188 3.49 1 98.88 123 ILE A N 1
ATOM 978 C CA . ILE A 1 123 ? 5.707 -19.875 3.244 1 98.88 123 ILE A CA 1
ATOM 979 C C . ILE A 1 123 ? 6.191 -19.344 1.899 1 98.88 123 ILE A C 1
ATOM 981 O O . ILE A 1 123 ? 7.395 -19.188 1.683 1 98.88 123 ILE A O 1
ATOM 985 N N . ILE A 1 124 ? 5.246 -19.109 0.989 1 98.88 124 ILE A N 1
ATOM 986 C CA . ILE A 1 124 ? 5.586 -18.672 -0.359 1 98.88 124 ILE A CA 1
ATOM 987 C C . ILE A 1 124 ? 5.227 -17.188 -0.524 1 98.88 124 ILE A C 1
ATOM 989 O O . ILE A 1 124 ? 4.086 -16.797 -0.283 1 98.88 124 ILE A O 1
ATOM 993 N N . ILE A 1 125 ? 6.137 -16.422 -0.897 1 98.69 125 ILE A N 1
ATOM 994 C CA . ILE A 1 125 ? 5.91 -15.008 -1.171 1 98.69 125 ILE A CA 1
ATOM 995 C C . ILE A 1 125 ? 6.129 -14.727 -2.654 1 98.69 125 ILE A C 1
ATOM 997 O O . ILE A 1 125 ? 7.223 -14.938 -3.18 1 98.69 125 ILE A O 1
ATOM 1001 N N . ASP A 1 126 ? 5.121 -14.25 -3.326 1 98.25 126 ASP A N 1
ATOM 1002 C CA . ASP A 1 126 ? 5.184 -13.953 -4.754 1 98.25 126 ASP A CA 1
ATOM 1003 C C . ASP A 1 126 ? 5.078 -12.445 -5.004 1 98.25 126 ASP A C 1
ATOM 1005 O O . ASP A 1 126 ? 4.023 -11.852 -4.777 1 98.25 126 ASP A O 1
ATOM 1009 N N . TYR A 1 127 ? 6.094 -11.883 -5.477 1 96.56 127 TYR A N 1
ATOM 1010 C CA . TYR A 1 127 ? 6.176 -10.445 -5.715 1 96.56 127 TYR A CA 1
ATOM 1011 C C . TYR A 1 127 ? 5.762 -10.102 -7.141 1 96.56 127 TYR A C 1
ATOM 1013 O O . TYR A 1 127 ? 6.609 -9.984 -8.031 1 96.56 127 TYR A O 1
ATOM 1021 N N . GLY A 1 128 ? 4.527 -9.844 -7.395 1 93.94 128 GLY A N 1
ATOM 1022 C CA . GLY A 1 128 ? 3.998 -9.469 -8.695 1 93.94 128 GLY A CA 1
ATOM 1023 C C . GLY A 1 128 ? 3.229 -8.164 -8.68 1 93.94 128 GLY A C 1
ATOM 1024 O O . GLY A 1 128 ? 3.621 -7.219 -7.992 1 93.94 128 GLY A O 1
ATOM 1025 N N . THR A 1 129 ? 2.156 -8.148 -9.57 1 94.75 129 THR A N 1
ATOM 1026 C CA . THR A 1 129 ? 1.259 -7 -9.547 1 94.75 129 THR A CA 1
ATOM 1027 C C . THR A 1 129 ? 0.702 -6.773 -8.148 1 94.75 129 THR A C 1
ATOM 1029 O O . THR A 1 129 ? 0.66 -5.637 -7.668 1 94.75 129 THR A O 1
ATOM 1032 N N . ALA A 1 130 ? 0.275 -7.801 -7.609 1 97.25 130 ALA A N 1
ATOM 1033 C CA . ALA A 1 130 ? 0.038 -7.898 -6.172 1 97.25 130 ALA A CA 1
ATOM 1034 C C . ALA A 1 130 ? 1.066 -8.812 -5.508 1 97.25 130 ALA A C 1
ATOM 1036 O O . ALA A 1 130 ? 1.652 -9.68 -6.16 1 97.25 130 ALA A O 1
ATOM 1037 N N . ILE A 1 131 ? 1.311 -8.602 -4.289 1 98.06 131 ILE A N 1
ATOM 1038 C CA . ILE A 1 131 ? 2.143 -9.508 -3.506 1 98.06 131 ILE A CA 1
ATOM 1039 C C . ILE A 1 131 ? 1.257 -10.484 -2.74 1 98.06 131 ILE A C 1
ATOM 1041 O O . ILE A 1 131 ? 0.302 -10.078 -2.072 1 98.06 131 ILE A O 1
ATOM 1045 N N . THR A 1 132 ? 1.541 -11.727 -2.877 1 98.62 132 THR A N 1
ATOM 1046 C CA . THR A 1 132 ? 0.791 -12.734 -2.135 1 98.62 132 THR A CA 1
ATOM 1047 C C . THR A 1 132 ? 1.715 -13.523 -1.211 1 98.62 132 THR A C 1
ATOM 1049 O O . THR A 1 132 ? 2.893 -13.719 -1.52 1 98.62 132 THR A O 1
ATOM 1052 N N . ILE A 1 133 ? 1.196 -13.898 -0.124 1 98.88 133 ILE A N 1
ATOM 1053 C CA . ILE A 1 133 ? 1.837 -14.828 0.798 1 98.88 133 ILE A CA 1
ATOM 1054 C C . ILE A 1 133 ? 0.947 -16.047 0.996 1 98.88 133 ILE A C 1
ATOM 1056 O O . ILE A 1 133 ? -0.213 -15.93 1.395 1 98.88 133 ILE A O 1
ATOM 1060 N N . ASP A 1 134 ? 1.474 -17.203 0.696 1 98.94 134 ASP A N 1
ATOM 1061 C CA . ASP A 1 134 ? 0.728 -18.453 0.807 1 98.94 134 ASP A CA 1
ATOM 1062 C C . ASP A 1 134 ? 1.348 -19.359 1.858 1 98.94 134 ASP A C 1
ATOM 1064 O O . ASP A 1 134 ? 2.572 -19.484 1.946 1 98.94 134 ASP A O 1
ATOM 1068 N N . VAL A 1 135 ? 0.485 -20.016 2.629 1 98.94 135 VAL A N 1
ATOM 1069 C CA . VAL A 1 135 ? 0.932 -20.781 3.785 1 98.94 135 VAL A CA 1
ATOM 1070 C C . VAL A 1 135 ? 0.622 -22.266 3.576 1 98.94 135 VAL A C 1
ATOM 1072 O O . VAL A 1 135 ? -0.542 -22.641 3.418 1 98.94 135 VAL A O 1
ATOM 1075 N N . LEU A 1 136 ? 1.595 -23.031 3.486 1 98.81 136 LEU A N 1
ATOM 1076 C CA . LEU A 1 136 ? 1.529 -24.484 3.475 1 98.81 136 LEU A CA 1
ATOM 1077 C C . LEU A 1 136 ? 2.035 -25.062 4.789 1 98.81 136 LEU A C 1
ATOM 1079 O O . LEU A 1 136 ? 3.203 -24.891 5.145 1 98.81 136 LEU A O 1
ATOM 1083 N N . LYS A 1 137 ? 1.207 -25.75 5.531 1 98.62 137 LYS A N 1
ATOM 1084 C CA . LYS A 1 137 ? 1.538 -26.328 6.828 1 98.62 137 LYS A CA 1
ATOM 1085 C C . LYS A 1 137 ? 1.097 -27.781 6.902 1 98.62 137 LYS A C 1
ATOM 1087 O O . LYS A 1 137 ? -0.079 -28.094 6.699 1 98.62 137 LYS A O 1
ATOM 1092 N N . ASP A 1 138 ? 2.033 -28.688 7.164 1 98.06 138 ASP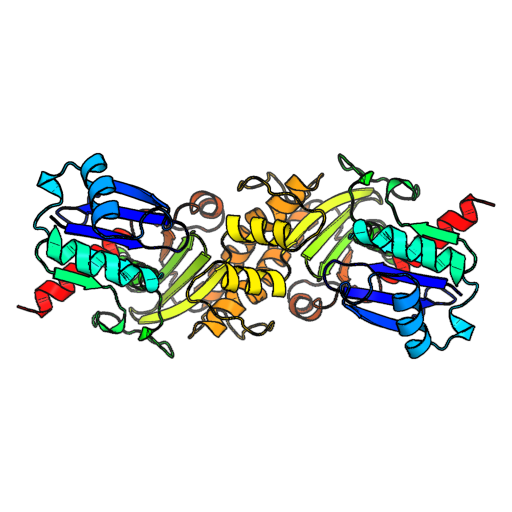 A N 1
ATOM 1093 C CA . ASP A 1 138 ? 1.777 -30.125 7.234 1 98.06 138 ASP A CA 1
ATOM 1094 C C . ASP A 1 138 ? 1.146 -30.641 5.941 1 98.06 138 ASP A C 1
ATOM 1096 O O . ASP A 1 138 ? 0.228 -31.453 5.977 1 98.06 138 ASP A O 1
ATOM 1100 N N . GLY A 1 139 ? 1.537 -30.016 4.816 1 97.94 139 GLY A N 1
ATOM 1101 C CA . GLY A 1 139 ? 1.063 -30.438 3.508 1 97.94 139 GLY A CA 1
ATOM 1102 C C . GLY A 1 139 ? -0.319 -29.906 3.176 1 97.94 139 GLY A C 1
ATOM 1103 O O . GLY A 1 139 ? -0.901 -30.281 2.152 1 97.94 139 GLY A O 1
ATOM 1104 N N . VAL A 1 140 ? -0.847 -29.078 4.039 1 98.62 140 VAL A N 1
ATOM 1105 C CA . VAL A 1 140 ? -2.17 -28.484 3.857 1 98.62 140 VAL A CA 1
ATOM 1106 C C . VAL A 1 140 ? -2.031 -27 3.543 1 98.62 140 VAL A C 1
ATOM 1108 O O . VAL A 1 140 ? -1.258 -26.297 4.188 1 98.62 140 VAL A O 1
ATOM 1111 N N . TYR A 1 141 ? -2.721 -26.594 2.473 1 98.81 141 TYR A N 1
ATOM 1112 C CA . TYR A 1 141 ? -2.797 -25.172 2.219 1 98.81 141 TYR A CA 1
ATOM 1113 C C . TYR A 1 141 ? -3.711 -24.484 3.229 1 98.81 141 TYR A C 1
ATOM 1115 O O . TYR A 1 141 ? -4.91 -24.766 3.283 1 98.81 141 TYR A O 1
ATOM 1123 N N . GLU A 1 142 ? -3.168 -23.516 3.926 1 98.75 142 GLU A N 1
ATOM 1124 C CA . GLU A 1 142 ? -3.91 -22.969 5.059 1 98.75 142 GLU A CA 1
ATOM 1125 C C . GLU A 1 142 ? -4.422 -21.562 4.754 1 98.75 142 GLU A C 1
ATOM 1127 O O . GLU A 1 142 ? -5.117 -20.953 5.574 1 98.75 142 GLU A O 1
ATOM 1132 N N . GLY A 1 143 ? -4.062 -21.016 3.617 1 98.75 143 GLY A N 1
ATOM 1133 C CA . GLY A 1 143 ? -4.496 -19.672 3.279 1 98.75 143 GLY A CA 1
ATOM 1134 C C . GLY A 1 143 ? -3.342 -18.703 3.105 1 98.75 143 GLY A C 1
ATOM 1135 O O . GLY A 1 143 ? -2.225 -19.109 2.775 1 98.75 143 GLY A O 1
ATOM 1136 N N . GLY A 1 144 ? -3.709 -17.344 3.213 1 98.69 144 GLY A N 1
ATOM 1137 C CA . GLY A 1 144 ? -2.598 -16.453 2.93 1 98.69 144 GLY A CA 1
ATOM 1138 C C . GLY A 1 144 ? -2.965 -14.992 3.061 1 98.69 144 GLY A C 1
ATOM 1139 O O . GLY A 1 144 ? -3.744 -14.617 3.939 1 98.69 144 GLY A O 1
ATOM 1140 N N . VAL A 1 145 ? -2.223 -14.211 2.324 1 98.88 145 VAL A N 1
ATOM 1141 C CA . VAL A 1 145 ? -2.268 -12.758 2.393 1 98.88 145 VAL A CA 1
ATOM 1142 C C . VAL A 1 145 ? -2.184 -12.172 0.984 1 98.88 145 VAL A C 1
ATOM 1144 O O . VAL A 1 145 ? -1.503 -12.719 0.116 1 98.88 145 VAL A O 1
ATOM 1147 N N . ILE A 1 146 ? -2.873 -11.031 0.732 1 98.81 146 ILE A N 1
ATOM 1148 C CA . ILE A 1 146 ? -2.758 -10.297 -0.521 1 98.81 146 ILE A CA 1
ATOM 1149 C C . ILE A 1 146 ? -2.479 -8.82 -0.229 1 98.81 146 ILE A C 1
ATOM 1151 O O . ILE A 1 146 ? -3.205 -8.188 0.54 1 98.81 146 ILE A O 1
ATOM 1155 N N . MET A 1 147 ? -1.499 -8.289 -0.742 1 98.31 147 MET A N 1
ATOM 1156 C CA . MET A 1 147 ? -1.169 -6.875 -0.6 1 98.31 147 MET A CA 1
ATOM 1157 C C . MET A 1 147 ? -0.847 -6.25 -1.954 1 98.31 147 MET A C 1
ATOM 1159 O O . MET A 1 147 ? -0.52 -6.961 -2.906 1 98.31 147 MET A O 1
ATOM 1163 N N . PRO A 1 148 ? -0.972 -4.93 -2.092 1 98.44 148 PRO A N 1
ATOM 1164 C CA . PRO A 1 148 ? -0.568 -4.316 -3.357 1 98.44 148 PRO A CA 1
ATOM 1165 C C . PRO A 1 148 ? 0.921 -4.484 -3.648 1 98.44 148 PRO A C 1
ATOM 1167 O O . PRO A 1 148 ? 1.743 -4.434 -2.729 1 98.44 148 PRO A O 1
ATOM 1170 N N . GLY A 1 149 ? 1.267 -4.691 -4.844 1 97.5 149 GLY A N 1
ATOM 1171 C CA . GLY A 1 149 ? 2.662 -4.703 -5.254 1 97.5 149 GLY A CA 1
ATOM 1172 C C . GLY A 1 149 ? 3.314 -3.336 -5.184 1 97.5 149 GLY A C 1
ATOM 1173 O O . GLY A 1 149 ? 2.637 -2.328 -4.98 1 97.5 149 GLY A O 1
ATOM 1174 N N . PHE A 1 150 ? 4.578 -3.297 -5.387 1 97.31 150 PHE A N 1
ATOM 1175 C CA . PHE A 1 150 ? 5.355 -2.07 -5.242 1 97.31 150 PHE A CA 1
ATOM 1176 C C . PHE A 1 150 ? 4.867 -1.005 -6.219 1 97.31 150 PHE A C 1
ATOM 1178 O O . PHE A 1 150 ? 4.559 0.119 -5.816 1 97.31 150 PHE A O 1
ATOM 1185 N N . ALA A 1 151 ? 4.805 -1.356 -7.473 1 96.81 151 ALA A N 1
ATOM 1186 C CA . ALA A 1 151 ? 4.379 -0.406 -8.492 1 96.81 151 ALA A CA 1
ATOM 1187 C C . ALA A 1 151 ? 2.938 0.038 -8.266 1 96.81 151 ALA A C 1
ATOM 1189 O O . ALA A 1 151 ? 2.596 1.199 -8.5 1 96.81 151 ALA A O 1
ATOM 1190 N N . MET A 1 152 ? 2.158 -0.909 -7.848 1 97.56 152 MET A N 1
ATOM 1191 C CA . MET A 1 152 ? 0.757 -0.605 -7.57 1 97.56 152 MET A CA 1
ATOM 1192 C C . MET A 1 152 ? 0.635 0.425 -6.449 1 97.56 152 MET A C 1
ATOM 1194 O O . MET A 1 152 ? -0.221 1.31 -6.508 1 97.56 152 MET A O 1
ATOM 1198 N N . MET A 1 153 ? 1.436 0.358 -5.453 1 98.12 153 MET A N 1
ATOM 1199 C CA . MET A 1 153 ? 1.43 1.312 -4.348 1 98.12 153 MET A CA 1
ATOM 1200 C C . MET A 1 153 ? 1.827 2.705 -4.828 1 98.12 153 MET A C 1
ATOM 1202 O O . MET A 1 153 ? 1.19 3.695 -4.465 1 98.12 153 MET A O 1
ATOM 1206 N N . ILE A 1 154 ? 2.854 2.762 -5.598 1 98.31 154 ILE A N 1
ATOM 1207 C CA . ILE A 1 154 ? 3.318 4.031 -6.141 1 98.31 154 ILE A CA 1
ATOM 1208 C C . ILE A 1 154 ? 2.223 4.66 -7 1 98.31 154 ILE A C 1
ATOM 1210 O O . ILE A 1 154 ? 1.924 5.848 -6.863 1 98.31 154 ILE A O 1
ATOM 1214 N N . ASN A 1 155 ? 1.628 3.834 -7.844 1 98.06 155 ASN A N 1
ATOM 1215 C CA . ASN A 1 155 ? 0.555 4.316 -8.703 1 98.06 155 ASN A CA 1
ATOM 1216 C C . ASN A 1 155 ? -0.65 4.781 -7.895 1 98.06 155 ASN A C 1
ATOM 1218 O O . ASN A 1 155 ? -1.338 5.727 -8.289 1 98.06 155 ASN A O 1
ATOM 1222 N N . ALA A 1 156 ? -0.917 4.102 -6.828 1 98.19 156 ALA A N 1
ATOM 1223 C CA . ALA A 1 156 ? -2.027 4.484 -5.961 1 98.19 156 ALA A CA 1
ATOM 1224 C C . ALA A 1 156 ? -1.827 5.887 -5.398 1 98.19 156 ALA A C 1
ATOM 1226 O O . ALA A 1 156 ? -2.764 6.691 -5.367 1 98.19 156 ALA A O 1
ATOM 1227 N N . LEU A 1 157 ? -0.64 6.18 -4.941 1 98.44 157 LEU A N 1
ATOM 1228 C CA . LEU A 1 157 ? -0.323 7.512 -4.438 1 98.44 157 LEU A CA 1
ATOM 1229 C C . LEU A 1 157 ? -0.472 8.555 -5.535 1 98.44 157 LEU A C 1
ATOM 1231 O O . LEU A 1 157 ? -1.08 9.609 -5.32 1 98.44 157 LEU A O 1
ATOM 1235 N N . PHE A 1 158 ? -0.016 8.242 -6.699 1 98 158 PHE A N 1
ATOM 1236 C CA . PHE A 1 158 ? -0.047 9.156 -7.832 1 98 158 PHE A CA 1
ATOM 1237 C C . PHE A 1 158 ? -1.482 9.477 -8.234 1 98 158 PHE A C 1
ATOM 1239 O O . PHE A 1 158 ? -1.843 10.641 -8.414 1 98 158 PHE A O 1
ATOM 1246 N N . LYS A 1 159 ? -2.273 8.445 -8.312 1 95.88 159 LYS A N 1
ATOM 1247 C CA . LYS A 1 159 ? -3.648 8.609 -8.781 1 95.88 159 LYS A CA 1
ATOM 1248 C C . LYS A 1 159 ? -4.547 9.141 -7.668 1 95.88 159 LYS A C 1
ATOM 1250 O O . LYS A 1 159 ? -5.562 9.789 -7.938 1 95.88 159 LYS A O 1
ATOM 1255 N N . GLY A 1 160 ? -4.141 8.875 -6.457 1 94.31 160 GLY A N 1
ATOM 1256 C CA . GLY A 1 160 ? -5.012 9.18 -5.332 1 94.31 160 GLY A CA 1
ATOM 1257 C C . GLY A 1 160 ? -4.746 10.539 -4.723 1 94.31 160 GLY A C 1
ATOM 1258 O O . GLY A 1 160 ? -5.441 10.953 -3.791 1 94.31 160 GLY A O 1
ATOM 1259 N N . THR A 1 161 ? -3.719 11.25 -5.203 1 93.44 161 THR A N 1
ATOM 1260 C CA . THR A 1 161 ? -3.369 12.547 -4.648 1 93.44 161 THR A CA 1
ATOM 1261 C C . THR A 1 161 ? -3.174 13.578 -5.762 1 93.44 161 THR A C 1
ATOM 1263 O O . THR A 1 161 ? -2.852 13.219 -6.895 1 93.44 161 THR A O 1
ATOM 1266 N N . ALA A 1 162 ? -3.318 14.82 -5.402 1 88.81 162 ALA A N 1
ATOM 1267 C CA . ALA A 1 162 ? -3.207 15.906 -6.371 1 88.81 162 ALA A CA 1
ATOM 1268 C C . ALA A 1 162 ? -1.747 16.266 -6.633 1 88.81 162 ALA A C 1
ATOM 1270 O O . ALA A 1 162 ? -1.409 16.781 -7.699 1 88.81 162 ALA A O 1
ATOM 1271 N N . LYS A 1 163 ? -0.821 15.883 -5.746 1 87.69 163 LYS A N 1
ATOM 1272 C CA . LYS A 1 163 ? 0.493 16.516 -5.793 1 87.69 163 LYS A CA 1
ATOM 1273 C C . LYS A 1 163 ? 1.6 15.484 -5.961 1 87.69 163 LYS A C 1
ATOM 1275 O O . LYS A 1 163 ? 2.717 15.812 -6.359 1 87.69 163 LYS A O 1
ATOM 1280 N N . LEU A 1 164 ? 1.359 14.227 -5.703 1 94.81 164 LEU A N 1
ATOM 1281 C CA . LEU A 1 164 ? 2.457 13.273 -5.598 1 94.81 164 LEU A CA 1
ATOM 1282 C C . LEU A 1 164 ? 2.811 12.703 -6.965 1 94.81 164 LEU A C 1
ATOM 1284 O O . LEU A 1 164 ? 1.921 12.344 -7.742 1 94.81 164 LEU A O 1
ATOM 1288 N N . PRO A 1 165 ? 4.066 12.594 -7.32 1 95.88 165 PRO A N 1
ATOM 1289 C CA . PRO A 1 165 ? 4.531 12.102 -8.617 1 95.88 165 PRO A CA 1
ATOM 1290 C C . PRO A 1 165 ? 4.707 10.586 -8.648 1 95.88 165 PRO A C 1
ATOM 1292 O O . PRO A 1 165 ? 4.746 9.945 -7.598 1 95.88 165 PRO A O 1
ATOM 1295 N N . LEU A 1 166 ? 4.77 10.047 -9.867 1 96.88 166 LEU A N 1
ATOM 1296 C CA . LEU A 1 166 ? 5.305 8.695 -10.039 1 96.88 166 LEU A CA 1
ATOM 1297 C C . LEU A 1 166 ? 6.797 8.664 -9.734 1 96.88 166 LEU A C 1
ATOM 1299 O O . LEU A 1 166 ? 7.52 9.609 -10.047 1 96.88 166 LEU A O 1
ATOM 1303 N N . VAL A 1 167 ? 7.211 7.609 -9.156 1 97.31 167 VAL A N 1
ATOM 1304 C CA . VAL A 1 167 ? 8.625 7.461 -8.836 1 97.31 167 VAL A CA 1
ATOM 1305 C C . VAL A 1 167 ? 9.117 6.082 -9.281 1 97.31 167 VAL A C 1
ATOM 1307 O O . VAL A 1 167 ? 8.312 5.223 -9.648 1 97.31 167 VAL A O 1
ATOM 1310 N N . GLU A 1 168 ? 10.406 5.887 -9.227 1 95.56 168 GLU A N 1
ATOM 1311 C CA . GLU A 1 168 ? 11 4.602 -9.578 1 95.56 168 GLU A CA 1
ATOM 1312 C C . GLU A 1 168 ? 10.719 3.549 -8.516 1 95.56 168 GLU A C 1
ATOM 1314 O O . GLU A 1 168 ? 10.68 3.861 -7.32 1 95.56 168 GLU A O 1
ATOM 1319 N N . VAL A 1 169 ? 10.602 2.346 -8.984 1 95.5 169 VAL A N 1
ATOM 1320 C CA . VAL A 1 169 ? 10.461 1.225 -8.062 1 95.5 169 VAL A CA 1
ATOM 1321 C C . VAL A 1 169 ? 11.836 0.762 -7.594 1 95.5 169 VAL A C 1
ATOM 1323 O O . VAL A 1 169 ? 12.375 -0.226 -8.102 1 95.5 169 VAL A O 1
ATOM 1326 N N . LYS A 1 170 ? 12.328 1.372 -6.633 1 94.69 170 LYS A N 1
ATOM 1327 C CA . LYS A 1 170 ? 13.656 1.114 -6.086 1 94.69 170 LYS A CA 1
ATOM 1328 C C . LYS A 1 170 ? 13.734 1.507 -4.613 1 94.69 170 LYS A C 1
ATOM 1330 O O . LYS A 1 170 ? 13.211 2.549 -4.215 1 94.69 170 LYS A O 1
ATOM 1335 N N . PRO A 1 171 ? 14.328 0.629 -3.852 1 95.75 171 PRO A N 1
ATOM 1336 C CA . PRO A 1 171 ? 14.484 1.004 -2.443 1 95.75 171 PRO A CA 1
ATOM 1337 C C . PRO A 1 171 ? 15.281 2.293 -2.262 1 95.75 171 PRO A C 1
ATOM 1339 O O . PRO A 1 171 ? 16.031 2.688 -3.156 1 95.75 171 PRO A O 1
ATOM 1342 N N . TYR A 1 172 ? 15.039 2.973 -1.221 1 97.12 172 TYR A N 1
ATOM 1343 C CA . TYR A 1 172 ? 15.836 4.121 -0.803 1 97.12 172 TYR A CA 1
ATOM 1344 C C . TYR A 1 172 ? 16.844 3.727 0.268 1 97.12 172 TYR A C 1
ATOM 1346 O O . TYR A 1 172 ? 16.562 2.883 1.12 1 97.12 172 TYR A O 1
ATOM 1354 N N . ASP A 1 173 ? 18.062 4.273 0.22 1 96.25 173 ASP A N 1
ATOM 1355 C CA . ASP A 1 173 ? 19.078 4.008 1.229 1 96.25 173 ASP A CA 1
ATOM 1356 C C . ASP A 1 173 ? 18.812 4.805 2.506 1 96.25 173 ASP A C 1
ATOM 1358 O O . ASP A 1 173 ? 19.312 5.918 2.666 1 96.25 173 ASP A O 1
ATOM 1362 N N . GLY A 1 174 ? 18.078 4.266 3.391 1 97.31 174 GLY A N 1
ATOM 1363 C CA . GLY A 1 174 ? 17.719 4.922 4.637 1 97.31 174 GLY A CA 1
ATOM 1364 C C . GLY A 1 174 ? 16.219 4.965 4.867 1 97.31 174 GLY A C 1
ATOM 1365 O O . GLY A 1 174 ? 15.453 4.348 4.121 1 97.31 174 GLY A O 1
ATOM 1366 N N . PHE A 1 175 ? 15.82 5.688 5.949 1 98.62 175 PHE A N 1
ATOM 1367 C CA . PHE A 1 175 ? 14.414 5.664 6.336 1 98.62 175 PHE A CA 1
ATOM 1368 C C . PHE A 1 175 ? 13.891 7.074 6.562 1 98.62 175 PHE A C 1
ATOM 1370 O O . PHE A 1 175 ? 12.766 7.258 7.035 1 98.62 175 PHE A O 1
ATOM 1377 N N . ILE A 1 176 ? 14.688 8.094 6.289 1 98.81 176 ILE A N 1
ATOM 1378 C CA . ILE A 1 176 ? 14.273 9.492 6.332 1 98.81 176 ILE A CA 1
ATOM 1379 C C . ILE A 1 176 ? 14.547 10.148 4.984 1 98.81 176 ILE A C 1
ATOM 1381 O O . ILE A 1 176 ? 15.703 10.422 4.645 1 98.81 176 ILE A O 1
ATOM 1385 N N . GLY A 1 177 ? 13.484 10.414 4.246 1 98.69 177 GLY A N 1
ATOM 1386 C CA . GLY A 1 177 ? 13.633 11.039 2.943 1 98.69 177 GLY A CA 1
ATOM 1387 C C . GLY A 1 177 ? 13.719 12.555 3.018 1 98.69 177 GLY A C 1
ATOM 1388 O O . GLY A 1 177 ? 13.094 13.18 3.873 1 98.69 177 GLY A O 1
ATOM 1389 N N . LYS A 1 178 ? 14.359 13.172 2.047 1 98.62 178 LYS A N 1
ATOM 1390 C CA . LYS A 1 178 ? 14.594 14.617 2.057 1 98.62 178 LYS A CA 1
ATOM 1391 C C . LYS A 1 178 ? 13.812 15.305 0.939 1 98.62 178 LYS A C 1
ATOM 1393 O O . LYS A 1 178 ? 13.906 16.516 0.771 1 98.62 178 LYS A O 1
ATOM 1398 N N . ASP A 1 179 ? 13.078 14.539 0.166 1 98 179 ASP A N 1
ATOM 1399 C CA . ASP A 1 179 ? 12.195 15.047 -0.88 1 98 179 ASP A CA 1
ATOM 1400 C C . ASP A 1 179 ? 11.047 14.078 -1.151 1 98 179 ASP A C 1
ATOM 1402 O O . ASP A 1 179 ? 10.977 13.008 -0.547 1 98 179 ASP A O 1
ATOM 1406 N N . THR A 1 180 ? 10.148 14.469 -2.016 1 97.56 180 THR A N 1
ATOM 1407 C CA . THR A 1 180 ? 8.93 13.695 -2.25 1 97.56 180 THR A CA 1
ATOM 1408 C C . THR A 1 180 ? 9.266 12.305 -2.785 1 97.56 180 THR A C 1
ATOM 1410 O O . THR A 1 180 ? 8.695 11.312 -2.34 1 97.56 180 THR A O 1
ATOM 1413 N N . GLU A 1 181 ? 10.156 12.25 -3.713 1 98 181 GLU A N 1
ATOM 1414 C CA . GLU A 1 181 ? 10.523 10.969 -4.309 1 98 181 GLU A CA 1
ATOM 1415 C C . GLU A 1 181 ? 11.055 10 -3.256 1 98 181 GLU A C 1
ATOM 1417 O O . GLU A 1 181 ? 10.617 8.852 -3.182 1 98 181 GLU A O 1
ATOM 1422 N N . SER A 1 182 ? 12.047 10.461 -2.488 1 98.56 182 SER A N 1
ATOM 1423 C CA . SER A 1 182 ? 12.617 9.594 -1.462 1 98.56 182 SER A CA 1
ATOM 1424 C C . SER A 1 182 ? 11.57 9.219 -0.415 1 98.56 182 SER A C 1
ATOM 1426 O O . SER A 1 182 ? 11.57 8.094 0.091 1 98.56 182 SER A O 1
ATOM 1428 N N . ASN A 1 183 ? 10.68 10.141 -0.061 1 98.81 183 ASN A N 1
ATOM 1429 C CA . ASN A 1 183 ? 9.586 9.828 0.854 1 98.81 183 ASN A CA 1
ATOM 1430 C C . ASN A 1 183 ? 8.75 8.656 0.351 1 98.81 183 ASN A C 1
ATOM 1432 O O . ASN A 1 183 ? 8.453 7.73 1.106 1 98.81 183 ASN A O 1
ATOM 1436 N N . ILE A 1 184 ? 8.398 8.758 -0.912 1 98.75 184 ILE A N 1
ATOM 1437 C CA . ILE A 1 184 ? 7.516 7.773 -1.528 1 98.75 184 ILE A CA 1
ATOM 1438 C C . ILE A 1 184 ? 8.234 6.434 -1.641 1 98.75 184 ILE A C 1
ATOM 1440 O O . ILE A 1 184 ? 7.656 5.383 -1.354 1 98.75 184 ILE A O 1
ATOM 1444 N N . ARG A 1 185 ? 9.5 6.449 -2.031 1 98.56 185 ARG A N 1
ATOM 1445 C CA . ARG A 1 185 ? 10.266 5.215 -2.158 1 98.56 185 ARG A CA 1
ATOM 1446 C C . ARG A 1 185 ? 10.391 4.508 -0.813 1 98.56 185 ARG A C 1
ATOM 1448 O O . ARG A 1 185 ? 10.242 3.285 -0.732 1 98.56 185 ARG A O 1
ATOM 1455 N N . ILE A 1 186 ? 10.625 5.223 0.258 1 98.75 186 ILE A N 1
ATOM 1456 C CA . ILE A 1 186 ? 10.695 4.633 1.591 1 98.75 186 ILE A CA 1
ATOM 1457 C C . ILE A 1 186 ? 9.336 4.039 1.962 1 98.75 186 ILE A C 1
ATOM 1459 O O . ILE A 1 186 ? 9.258 2.908 2.447 1 98.75 186 ILE A O 1
ATOM 1463 N N . GLY A 1 187 ? 8.305 4.738 1.629 1 98.81 187 GLY A N 1
ATOM 1464 C CA . GLY A 1 187 ? 6.965 4.352 2.043 1 98.81 187 GLY A CA 1
ATOM 1465 C C . GLY A 1 187 ? 6.402 3.191 1.244 1 98.81 187 GLY A C 1
ATOM 1466 O O . GLY A 1 187 ? 5.559 2.441 1.738 1 98.81 187 GLY A O 1
ATOM 1467 N N . THR A 1 188 ? 6.887 3.02 0.041 1 98.38 188 THR A N 1
ATOM 1468 C CA . THR A 1 188 ? 6.27 2.021 -0.825 1 98.38 188 THR A CA 1
ATOM 1469 C C . THR A 1 188 ? 7.18 0.806 -0.98 1 98.38 188 THR A C 1
ATOM 1471 O O . THR A 1 188 ? 6.703 -0.31 -1.196 1 98.38 188 THR A O 1
ATOM 1474 N N . ILE A 1 189 ? 8.461 1.014 -0.835 1 97.62 189 ILE A N 1
ATOM 1475 C CA . ILE A 1 189 ? 9.375 -0.108 -1.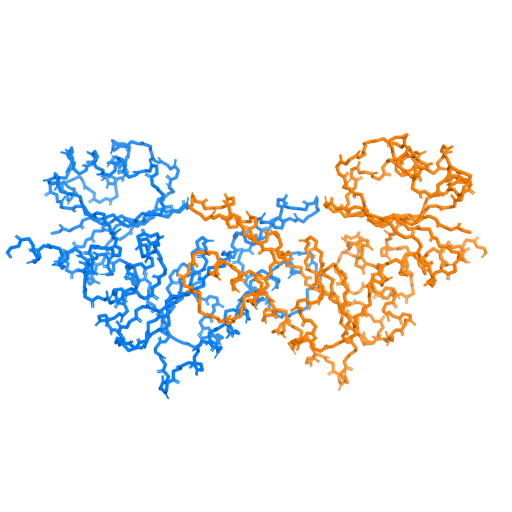027 1 97.62 189 ILE A CA 1
ATOM 1476 C C . ILE A 1 189 ? 9.93 -0.556 0.322 1 97.62 189 ILE A C 1
ATOM 1478 O O . ILE A 1 189 ? 9.625 -1.654 0.793 1 97.62 189 ILE A O 1
ATOM 1482 N N . ASN A 1 190 ? 10.695 0.385 1.036 1 97.94 190 ASN A N 1
ATOM 1483 C CA . ASN A 1 190 ? 11.289 0.011 2.314 1 97.94 190 ASN A CA 1
ATOM 1484 C C . ASN A 1 190 ? 10.234 -0.464 3.309 1 97.94 190 ASN A C 1
ATOM 1486 O O . ASN A 1 190 ? 10.414 -1.482 3.977 1 97.94 190 ASN A O 1
ATOM 1490 N N . ALA A 1 191 ? 9.195 0.279 3.355 1 98.44 191 ALA A N 1
ATOM 1491 C CA . ALA A 1 191 ? 8.148 -0.034 4.32 1 98.44 191 ALA A CA 1
ATOM 1492 C C . ALA A 1 191 ? 7.465 -1.355 3.979 1 98.44 191 ALA A C 1
ATOM 1494 O O . ALA A 1 191 ? 7.094 -2.121 4.871 1 98.44 191 ALA A O 1
ATOM 1495 N N . THR A 1 192 ? 7.273 -1.609 2.732 1 97.56 192 THR A N 1
ATOM 1496 C CA . THR A 1 192 ? 6.645 -2.854 2.305 1 97.56 192 THR A CA 1
ATOM 1497 C C . THR A 1 192 ? 7.508 -4.055 2.682 1 97.56 192 THR A C 1
ATOM 1499 O O . THR A 1 192 ? 6.988 -5.109 3.055 1 97.56 192 THR A O 1
ATOM 1502 N N . VAL A 1 193 ? 8.797 -3.908 2.531 1 96.88 193 VAL A N 1
ATOM 1503 C CA . VAL A 1 193 ? 9.719 -4.945 2.988 1 96.88 193 VAL A CA 1
ATOM 1504 C C . VAL A 1 193 ? 9.477 -5.227 4.469 1 96.88 193 VAL A C 1
ATOM 1506 O O . VAL A 1 193 ? 9.422 -6.387 4.887 1 96.88 193 VAL A O 1
ATOM 1509 N N . GLY A 1 194 ? 9.336 -4.164 5.25 1 97.5 194 GLY A N 1
ATOM 1510 C CA . GLY A 1 194 ? 9.023 -4.312 6.66 1 97.5 194 GLY A CA 1
ATOM 1511 C C . GLY A 1 194 ? 7.68 -4.98 6.906 1 97.5 194 GLY A C 1
ATOM 1512 O O . GLY A 1 194 ? 7.539 -5.77 7.84 1 97.5 194 GLY A O 1
ATOM 1513 N N . ALA A 1 195 ? 6.723 -4.648 6.098 1 98.25 195 ALA A N 1
ATOM 1514 C CA . ALA A 1 195 ? 5.398 -5.258 6.188 1 98.25 195 ALA A CA 1
ATOM 1515 C C . ALA A 1 195 ? 5.477 -6.77 5.988 1 98.25 195 ALA A C 1
ATOM 1517 O O . ALA A 1 195 ? 4.91 -7.539 6.77 1 98.25 195 ALA A O 1
ATOM 1518 N N . ILE A 1 196 ? 6.176 -7.148 4.953 1 98.31 196 ILE A N 1
ATOM 1519 C CA . ILE A 1 196 ? 6.332 -8.562 4.625 1 98.31 196 ILE A CA 1
ATOM 1520 C C . ILE A 1 196 ? 7.059 -9.273 5.762 1 98.31 196 ILE A C 1
ATOM 1522 O O . ILE A 1 196 ? 6.637 -10.352 6.199 1 98.31 196 ILE A O 1
ATOM 1526 N N . LYS A 1 197 ? 8.133 -8.688 6.227 1 98 197 LYS A N 1
ATOM 1527 C CA . LYS A 1 197 ? 8.867 -9.25 7.355 1 98 197 LYS A CA 1
ATOM 1528 C C . LYS A 1 197 ? 7.957 -9.469 8.555 1 98 197 LYS A C 1
ATOM 1530 O O . LYS A 1 197 ? 7.98 -10.539 9.172 1 98 197 LYS A O 1
ATOM 1535 N N . TYR A 1 198 ? 7.164 -8.469 8.867 1 98.12 198 TYR A N 1
ATOM 1536 C CA . TYR A 1 198 ? 6.25 -8.516 10.008 1 98.12 198 TYR A CA 1
ATOM 1537 C C . TYR A 1 198 ? 5.242 -9.648 9.852 1 98.12 198 TYR A C 1
ATOM 1539 O O . TYR A 1 198 ? 5.008 -10.414 10.789 1 98.12 198 TYR A O 1
ATOM 1547 N N . VAL A 1 199 ? 4.664 -9.812 8.695 1 98.62 199 VAL A N 1
ATOM 1548 C CA . VAL A 1 199 ? 3.652 -10.828 8.422 1 98.62 199 VAL A CA 1
ATOM 1549 C C . VAL A 1 199 ? 4.281 -12.219 8.477 1 98.62 199 VAL A C 1
ATOM 1551 O O . VAL A 1 199 ? 3.748 -13.117 9.125 1 98.62 199 VAL A O 1
ATOM 1554 N N . VAL A 1 200 ? 5.406 -12.391 7.844 1 98.5 200 VAL A N 1
ATOM 1555 C CA . VAL A 1 200 ? 6.09 -13.68 7.777 1 98.5 200 VAL A CA 1
ATOM 1556 C C . VAL A 1 200 ? 6.488 -14.125 9.18 1 98.5 200 VAL A C 1
ATOM 1558 O O . VAL A 1 200 ? 6.336 -15.305 9.531 1 98.5 200 VAL A O 1
ATOM 1561 N N . GLU A 1 201 ? 6.98 -13.188 9.969 1 98 201 GLU A N 1
ATOM 1562 C CA . GLU A 1 201 ? 7.363 -13.516 11.336 1 98 201 GLU A CA 1
ATOM 1563 C C . GLU A 1 201 ? 6.164 -13.992 12.148 1 98 201 GLU A C 1
ATOM 1565 O O . GLU A 1 201 ? 6.277 -14.938 12.93 1 98 201 GLU A O 1
ATOM 1570 N N . ASN A 1 202 ? 5.043 -13.375 11.977 1 98.38 202 ASN A N 1
ATOM 1571 C CA . ASN A 1 202 ? 3.844 -13.781 12.703 1 98.38 202 ASN A CA 1
ATOM 1572 C C . ASN A 1 202 ? 3.318 -15.125 12.211 1 98.38 202 ASN A C 1
ATOM 1574 O O . ASN A 1 202 ? 2.854 -15.945 13.008 1 98.38 202 ASN A O 1
ATOM 1578 N N . ILE A 1 203 ? 3.387 -15.375 10.961 1 98.75 203 ILE A N 1
ATOM 1579 C CA . ILE A 1 203 ? 2.938 -16.641 10.406 1 98.75 203 ILE A CA 1
ATOM 1580 C C . ILE A 1 203 ? 3.861 -17.766 10.875 1 98.75 203 ILE A C 1
ATOM 1582 O O . ILE A 1 203 ? 3.404 -18.875 11.18 1 98.75 203 ILE A O 1
ATOM 1586 N N . THR A 1 204 ? 5.164 -17.5 10.898 1 98.44 204 THR A N 1
ATOM 1587 C CA . THR A 1 204 ? 6.172 -18.484 11.266 1 98.44 204 THR A CA 1
ATOM 1588 C C . THR A 1 204 ? 5.898 -19.031 12.664 1 98.44 204 THR A C 1
ATOM 1590 O O . THR A 1 204 ? 6.16 -20.203 12.938 1 98.44 204 THR A O 1
ATOM 1593 N N . LYS A 1 205 ? 5.277 -18.25 13.516 1 97.5 205 LYS A N 1
ATOM 1594 C CA . LYS A 1 205 ? 4.984 -18.641 14.891 1 97.5 205 LYS A CA 1
ATOM 1595 C C . LYS A 1 205 ? 3.973 -19.781 14.93 1 97.5 205 LYS A C 1
ATOM 1597 O O . LYS A 1 205 ? 3.844 -20.469 15.945 1 97.5 205 LYS A O 1
ATOM 1602 N N . GLU A 1 206 ? 3.293 -19.953 13.859 1 95.88 206 GLU A N 1
ATOM 1603 C CA . GLU A 1 206 ? 2.275 -21 13.797 1 95.88 206 GLU A CA 1
ATOM 1604 C C . GLU A 1 206 ? 2.904 -22.375 13.562 1 95.88 206 GLU A C 1
ATOM 1606 O O . GLU A 1 206 ? 2.225 -23.391 13.664 1 95.88 206 GLU A O 1
ATOM 1611 N N . TYR A 1 207 ? 4.199 -22.422 13.328 1 97.56 207 TYR A N 1
ATOM 1612 C CA . TYR A 1 207 ? 4.883 -23.672 12.992 1 97.56 207 TYR A CA 1
ATOM 1613 C C . TYR A 1 207 ? 5.695 -24.172 14.18 1 97.56 207 TYR A C 1
ATOM 1615 O O . TYR A 1 207 ? 6.238 -23.391 14.953 1 97.56 207 TYR A O 1
ATOM 1623 N N . ASN A 1 208 ? 5.797 -25.484 14.32 1 95 208 ASN A N 1
ATOM 1624 C CA . ASN A 1 208 ? 6.656 -26.094 15.336 1 95 208 ASN A CA 1
ATOM 1625 C C . ASN A 1 208 ? 8.125 -26.047 14.922 1 95 208 ASN A C 1
ATOM 1627 O O . ASN A 1 208 ? 9.008 -25.859 15.766 1 95 208 ASN A O 1
ATOM 1631 N N . THR A 1 209 ? 8.344 -26.297 13.688 1 95.56 209 THR A N 1
ATOM 1632 C CA . THR A 1 209 ? 9.656 -26.172 13.062 1 95.56 209 THR A CA 1
ATOM 1633 C C . THR A 1 209 ? 9.641 -25.094 11.984 1 95.56 209 THR A C 1
ATOM 1635 O O . THR A 1 209 ? 8.648 -24.922 11.281 1 95.56 209 THR A O 1
ATOM 1638 N N . PRO A 1 210 ? 10.734 -24.453 11.844 1 96.31 210 PRO A N 1
ATOM 1639 C CA . PRO A 1 210 ? 10.758 -23.359 10.867 1 96.31 210 PRO A CA 1
ATOM 1640 C C . PRO A 1 210 ? 10.406 -23.812 9.453 1 96.31 210 PRO A C 1
ATOM 1642 O O . PRO A 1 210 ? 10.984 -24.781 8.953 1 96.31 210 PRO A O 1
ATOM 1645 N N . PRO A 1 211 ? 9.477 -23.141 8.844 1 98.5 211 PRO A N 1
ATOM 1646 C CA . PRO A 1 211 ? 9.141 -23.453 7.457 1 98.5 211 PRO A CA 1
ATOM 1647 C C . PRO A 1 211 ? 10.188 -22.969 6.465 1 98.5 211 PRO A C 1
ATOM 1649 O O . PRO A 1 211 ? 11.047 -22.156 6.82 1 98.5 211 PRO A O 1
ATOM 1652 N N . VAL A 1 212 ? 10.18 -23.531 5.273 1 98.56 212 VAL A N 1
ATOM 1653 C CA . VAL A 1 212 ? 10.984 -22.984 4.188 1 98.56 212 VAL A CA 1
ATOM 1654 C C . VAL A 1 212 ? 10.305 -21.734 3.621 1 98.56 212 VAL A C 1
ATOM 1656 O O . VAL A 1 212 ? 9.125 -21.781 3.266 1 98.56 212 VAL A O 1
ATOM 1659 N N . ILE A 1 213 ? 10.992 -20.641 3.609 1 98.44 213 ILE A N 1
ATOM 1660 C CA . ILE A 1 213 ? 10.477 -19.406 3.02 1 98.44 213 ILE A CA 1
ATOM 1661 C C . ILE A 1 213 ? 10.953 -19.297 1.574 1 98.44 213 ILE A C 1
ATOM 1663 O O . ILE A 1 213 ? 12.156 -19.375 1.301 1 98.44 213 ILE A O 1
ATOM 1667 N N . ILE A 1 214 ? 10.031 -19.141 0.652 1 98.5 214 ILE A N 1
ATOM 1668 C CA . ILE A 1 214 ? 10.344 -19.094 -0.771 1 98.5 214 ILE A CA 1
ATOM 1669 C C . ILE A 1 214 ? 9.922 -17.75 -1.36 1 98.5 214 ILE A C 1
ATOM 1671 O O . ILE A 1 214 ? 8.766 -17.344 -1.227 1 98.5 214 ILE A O 1
ATOM 1675 N N . HIS A 1 215 ? 10.844 -17.062 -1.931 1 98.06 215 HIS A N 1
ATOM 1676 C CA . HIS A 1 215 ? 10.578 -15.828 -2.668 1 98.06 215 HIS A CA 1
ATOM 1677 C C . HIS A 1 215 ? 10.492 -16.094 -4.168 1 98.06 215 HIS A C 1
ATOM 1679 O O . HIS A 1 215 ? 11.367 -16.766 -4.734 1 98.06 215 HIS A O 1
ATOM 1685 N N . THR A 1 216 ? 9.453 -15.648 -4.758 1 97.12 216 THR A N 1
ATOM 1686 C CA . THR A 1 216 ? 9.305 -15.727 -6.207 1 97.12 216 THR A CA 1
ATOM 1687 C C . THR A 1 216 ? 8.711 -14.445 -6.766 1 97.12 216 THR A C 1
ATOM 1689 O O . THR A 1 216 ? 8.523 -13.469 -6.035 1 97.12 216 THR A O 1
ATOM 1692 N N . GLY A 1 217 ? 8.586 -14.312 -8.031 1 93.38 217 GLY A N 1
ATOM 1693 C CA . GLY A 1 217 ? 8.078 -13.094 -8.656 1 93.38 217 GLY A CA 1
ATOM 1694 C C . GLY A 1 217 ? 9.18 -12.133 -9.062 1 93.38 217 GLY A C 1
ATOM 1695 O O . GLY A 1 217 ? 10.352 -12.344 -8.734 1 93.38 217 GLY A O 1
ATOM 1696 N N . GLY A 1 218 ? 8.867 -11.062 -9.734 1 87.81 218 GLY A N 1
ATOM 1697 C CA . GLY A 1 218 ? 9.812 -10.164 -10.391 1 87.81 218 GLY A CA 1
ATOM 1698 C C . GLY A 1 218 ? 10.57 -9.281 -9.422 1 87.81 218 GLY A C 1
ATOM 1699 O O . GLY A 1 218 ? 11.68 -8.844 -9.719 1 87.81 218 GLY A O 1
ATOM 1700 N N . HIS A 1 219 ? 10.047 -9.031 -8.227 1 88.12 219 HIS A N 1
ATOM 1701 C CA . HIS A 1 219 ? 10.656 -8.047 -7.336 1 88.12 219 HIS A CA 1
ATOM 1702 C C . HIS A 1 219 ? 11.195 -8.711 -6.074 1 88.12 219 HIS A C 1
ATOM 1704 O O . HIS A 1 219 ? 11.367 -8.055 -5.047 1 88.12 219 HIS A O 1
ATOM 1710 N N . ALA A 1 220 ? 11.438 -9.953 -6.141 1 89.19 220 ALA A N 1
ATOM 1711 C CA . ALA A 1 220 ? 11.93 -10.711 -4.996 1 89.19 220 ALA A CA 1
ATOM 1712 C C . ALA A 1 220 ? 13.266 -10.172 -4.508 1 89.19 220 ALA A C 1
ATOM 1714 O O . ALA A 1 220 ? 13.594 -10.281 -3.324 1 89.19 220 ALA A O 1
ATOM 1715 N N . LEU A 1 221 ? 13.992 -9.508 -5.359 1 84.81 221 LEU A N 1
ATOM 1716 C CA . LEU A 1 221 ? 15.359 -9.078 -5.059 1 84.81 221 LEU A CA 1
ATOM 1717 C C . LEU A 1 221 ? 15.359 -7.969 -4.012 1 84.81 221 LEU A C 1
ATOM 1719 O O . LEU A 1 221 ? 16.328 -7.824 -3.254 1 84.81 221 LEU A O 1
ATOM 1723 N N . TYR A 1 222 ? 14.312 -7.27 -3.887 1 85.5 222 TYR A N 1
ATOM 1724 C CA . TYR A 1 222 ? 14.281 -6.133 -2.973 1 85.5 222 TYR A CA 1
ATOM 1725 C C . TYR A 1 222 ? 14.109 -6.594 -1.531 1 85.5 222 TYR A C 1
ATOM 1727 O O . TYR A 1 222 ? 14.398 -5.852 -0.593 1 85.5 222 TYR A O 1
ATOM 1735 N N . VAL A 1 223 ? 13.656 -7.836 -1.343 1 88.19 223 VAL A N 1
ATOM 1736 C CA . VAL A 1 223 ? 13.211 -8.219 -0.008 1 88.19 223 VAL A CA 1
ATOM 1737 C C . VAL A 1 223 ? 14.109 -9.32 0.541 1 88.19 223 VAL A C 1
ATOM 1739 O O . VAL A 1 223 ? 14.203 -9.508 1.757 1 88.19 223 VAL A O 1
ATOM 1742 N N . GLN A 1 224 ? 14.844 -10.008 -0.323 1 85.19 224 GLN A N 1
ATOM 1743 C CA . GLN A 1 224 ? 15.516 -11.242 0.047 1 85.19 224 GLN A CA 1
ATOM 1744 C C . GLN A 1 224 ? 16.625 -10.984 1.061 1 85.19 224 GLN A C 1
ATOM 1746 O O . GLN A 1 224 ? 17.016 -11.875 1.818 1 85.19 224 GLN A O 1
ATOM 1751 N N . LYS A 1 225 ? 17.094 -9.773 1.157 1 86.25 225 LYS A N 1
ATOM 1752 C CA . LYS A 1 225 ? 18.172 -9.469 2.1 1 86.25 225 LYS A CA 1
ATOM 1753 C C . LYS A 1 225 ? 17.609 -9.258 3.508 1 86.25 225 LYS A C 1
ATOM 1755 O O . LYS A 1 225 ? 18.359 -9.359 4.488 1 86.25 225 LYS A O 1
ATOM 1760 N N . ILE A 1 226 ? 16.375 -9.023 3.615 1 91.12 226 ILE A N 1
ATOM 1761 C CA . ILE A 1 226 ? 15.773 -8.672 4.898 1 91.12 226 ILE A CA 1
ATOM 1762 C C . ILE A 1 226 ? 14.906 -9.836 5.391 1 91.12 226 ILE A C 1
ATOM 1764 O O . ILE A 1 226 ? 14.875 -10.125 6.59 1 91.12 226 ILE A O 1
ATOM 1768 N N . VAL A 1 227 ? 14.258 -10.477 4.492 1 94.38 227 VAL A N 1
ATOM 1769 C CA . VAL A 1 227 ? 13.484 -11.68 4.793 1 94.38 227 VAL A CA 1
ATOM 1770 C C . VAL A 1 227 ? 14.195 -12.906 4.227 1 94.38 227 VAL A C 1
ATOM 1772 O O . VAL A 1 227 ? 14.125 -13.172 3.025 1 94.38 227 VAL A O 1
ATOM 1775 N N . ASP A 1 228 ? 14.805 -13.609 5.117 1 93.69 228 ASP A N 1
ATOM 1776 C CA . ASP A 1 228 ? 15.594 -14.758 4.688 1 93.69 228 ASP A CA 1
ATOM 1777 C C . ASP A 1 228 ? 14.719 -15.797 3.982 1 93.69 228 ASP A C 1
ATOM 1779 O O . ASP A 1 228 ? 13.555 -15.969 4.328 1 93.69 228 ASP A O 1
ATOM 1783 N N . GLY A 1 229 ? 15.312 -16.5 2.984 1 96.38 229 GLY A N 1
ATOM 1784 C CA . GLY A 1 229 ? 14.609 -17.531 2.227 1 96.38 229 GLY A CA 1
ATOM 1785 C C . GLY A 1 229 ? 15.289 -17.859 0.913 1 96.38 229 GLY A C 1
ATOM 1786 O O . GLY A 1 229 ? 16.344 -17.312 0.596 1 96.38 229 GLY A O 1
ATOM 1787 N N . VAL A 1 230 ? 14.758 -18.766 0.205 1 97.06 230 VAL A N 1
ATOM 1788 C CA . VAL A 1 230 ? 15.273 -19.172 -1.097 1 97.06 230 VAL A CA 1
ATOM 1789 C C . VAL A 1 230 ? 14.547 -18.406 -2.203 1 97.06 230 VAL A C 1
ATOM 1791 O O . VAL A 1 230 ? 13.328 -18.203 -2.129 1 97.06 230 VAL A O 1
ATOM 1794 N N . VAL A 1 231 ? 15.281 -17.984 -3.176 1 96.94 231 VAL A N 1
ATOM 1795 C CA . VAL A 1 231 ? 14.688 -17.344 -4.344 1 96.94 231 VAL A CA 1
ATOM 1796 C C . VAL A 1 231 ? 14.5 -18.375 -5.457 1 96.94 231 VAL A C 1
ATOM 1798 O O . VAL A 1 231 ? 15.453 -19.047 -5.855 1 96.94 231 VAL A O 1
ATOM 1801 N N . ASP A 1 232 ? 13.305 -18.531 -5.859 1 96.94 232 ASP A N 1
ATOM 1802 C CA . ASP A 1 232 ? 12.977 -19.438 -6.953 1 96.94 232 ASP A CA 1
ATOM 1803 C C . ASP A 1 232 ? 12.109 -18.75 -8 1 96.94 232 ASP A C 1
ATOM 1805 O O . ASP A 1 232 ? 10.875 -18.812 -7.938 1 96.94 232 ASP A O 1
ATOM 1809 N N . ARG A 1 233 ? 12.633 -18.281 -9.078 1 94.75 233 ARG A N 1
ATOM 1810 C CA . ARG A 1 233 ? 11.977 -17.438 -10.062 1 94.75 233 ARG A CA 1
ATOM 1811 C C . ARG A 1 233 ? 11.062 -18.25 -10.969 1 94.75 233 ARG A C 1
ATOM 1813 O O . ARG A 1 233 ? 10.188 -17.688 -11.633 1 94.75 233 ARG A O 1
ATOM 1820 N N . ASP A 1 234 ? 11.25 -19.531 -11.016 1 97.44 234 ASP A N 1
ATOM 1821 C CA . ASP A 1 234 ? 10.477 -20.344 -11.93 1 97.44 234 ASP A CA 1
ATOM 1822 C C . ASP A 1 234 ? 9.445 -21.188 -11.18 1 97.44 234 ASP A C 1
ATOM 1824 O O . ASP A 1 234 ? 8.906 -22.156 -11.727 1 97.44 234 ASP A O 1
ATOM 1828 N N . LEU A 1 235 ? 9.18 -20.812 -9.992 1 98.31 235 LEU A N 1
ATOM 1829 C CA . LEU A 1 235 ? 8.32 -21.609 -9.125 1 98.31 235 LEU A CA 1
ATOM 1830 C C . LEU A 1 235 ? 6.945 -21.812 -9.758 1 98.31 235 LEU A C 1
ATOM 1832 O O . LEU A 1 235 ? 6.453 -22.938 -9.844 1 98.31 235 LEU A O 1
ATOM 1836 N N . THR A 1 236 ? 6.324 -20.719 -10.203 1 98.5 236 THR A N 1
ATOM 1837 C CA . THR A 1 236 ? 4.984 -20.781 -10.773 1 98.5 236 THR A CA 1
ATOM 1838 C C . THR A 1 236 ? 4.953 -21.656 -12.008 1 98.5 236 THR A C 1
ATOM 1840 O O . THR A 1 236 ? 4.047 -22.484 -12.172 1 98.5 236 THR A O 1
ATOM 1843 N N . LEU A 1 237 ? 5.953 -21.531 -12.867 1 98.62 237 LEU A N 1
ATOM 1844 C CA . LEU A 1 237 ? 6.02 -22.312 -14.094 1 98.62 237 LEU A CA 1
ATOM 1845 C C . LEU A 1 237 ? 6.152 -23.797 -13.773 1 98.62 237 LEU A C 1
ATOM 1847 O O . LEU A 1 237 ? 5.512 -24.641 -14.414 1 98.62 237 LEU A O 1
ATOM 1851 N N . ARG A 1 238 ? 6.965 -24.109 -12.82 1 98.69 238 ARG A N 1
ATOM 1852 C CA . ARG A 1 238 ? 7.109 -25.5 -12.422 1 98.69 238 ARG A CA 1
ATOM 1853 C C . ARG A 1 238 ? 5.805 -26.047 -11.852 1 98.69 238 ARG A C 1
ATOM 1855 O O . ARG A 1 238 ? 5.449 -27.203 -12.102 1 98.69 238 ARG A O 1
ATOM 1862 N N . GLY A 1 239 ? 5.152 -25.219 -11.086 1 98.81 239 GLY A N 1
ATOM 1863 C CA . GLY A 1 239 ? 3.846 -25.609 -10.594 1 98.81 239 GLY A CA 1
ATOM 1864 C C . GLY A 1 239 ? 2.859 -25.938 -11.703 1 98.81 239 GLY A C 1
ATOM 1865 O O . GLY A 1 239 ? 2.082 -26.875 -11.594 1 98.81 239 GLY A O 1
ATOM 1866 N N . MET A 1 240 ? 2.848 -25.141 -12.734 1 98.69 240 MET A N 1
ATOM 1867 C CA . MET A 1 240 ? 1.999 -25.391 -13.891 1 98.69 240 MET A CA 1
ATOM 1868 C C . MET A 1 240 ? 2.324 -26.75 -14.516 1 98.69 240 MET A C 1
ATOM 1870 O O . MET A 1 240 ? 1.421 -27.5 -14.875 1 98.69 240 MET A O 1
ATOM 1874 N N . TYR A 1 241 ? 3.586 -26.984 -14.656 1 98.5 241 TYR A N 1
ATOM 1875 C CA . TYR A 1 241 ? 4.023 -28.266 -15.219 1 98.5 241 TYR A CA 1
ATOM 1876 C C . TYR A 1 241 ? 3.549 -29.422 -14.359 1 98.5 241 TYR A C 1
ATOM 1878 O O . TYR A 1 241 ? 3.01 -30.406 -14.883 1 98.5 241 TYR A O 1
ATOM 1886 N N . TYR A 1 242 ? 3.752 -29.328 -13.047 1 98.38 242 TYR A N 1
ATOM 1887 C CA . TYR A 1 242 ? 3.354 -30.391 -12.141 1 98.38 242 TYR A CA 1
ATOM 1888 C C . TYR A 1 242 ? 1.844 -30.594 -12.164 1 98.38 242 TYR A C 1
ATOM 1890 O O . TYR A 1 242 ? 1.36 -31.734 -12.055 1 98.38 242 TYR A O 1
ATOM 1898 N N . PHE A 1 243 ? 1.104 -29.516 -12.266 1 98.38 243 PHE A N 1
ATOM 1899 C CA . PHE A 1 243 ? -0.345 -29.609 -12.406 1 98.38 243 PHE A CA 1
ATOM 1900 C C . PHE A 1 243 ? -0.714 -30.453 -13.625 1 98.38 243 PHE A C 1
ATOM 1902 O O . PHE A 1 243 ? -1.54 -31.359 -13.531 1 98.38 243 PHE A O 1
ATOM 1909 N N . TYR A 1 244 ? -0.107 -30.109 -14.742 1 97.62 244 TYR A N 1
ATOM 1910 C CA . TYR A 1 244 ? -0.335 -30.828 -15.992 1 97.62 244 TYR A CA 1
ATOM 1911 C C . TYR A 1 244 ? 0.001 -32.312 -15.852 1 97.62 244 TYR A C 1
ATOM 1913 O O . TYR A 1 244 ? -0.757 -33.156 -16.297 1 97.62 244 TYR A O 1
ATOM 1921 N N . GLU A 1 245 ? 1.112 -32.594 -15.258 1 96.56 245 GLU A N 1
ATOM 1922 C CA . GLU A 1 245 ? 1.55 -33.969 -15.078 1 96.56 245 GLU A CA 1
ATOM 1923 C C . GLU A 1 245 ? 0.527 -34.781 -14.281 1 96.56 245 GLU A C 1
ATOM 1925 O O . GLU A 1 245 ? 0.252 -35.938 -14.602 1 96.56 245 GLU A O 1
ATOM 1930 N N . GLU A 1 246 ? 0.044 -34.156 -13.289 1 95.56 246 GLU A N 1
ATOM 1931 C CA . GLU A 1 246 ? -0.948 -34.844 -12.461 1 95.56 246 GLU A CA 1
ATOM 1932 C C . GLU A 1 246 ? -2.24 -35.094 -13.234 1 95.56 246 GLU A C 1
ATOM 1934 O O . GLU A 1 246 ? -2.881 -36.125 -13.07 1 95.56 246 GLU A O 1
ATOM 1939 N N . LYS A 1 247 ? -2.693 -34.125 -14.031 1 93.62 247 LYS A N 1
ATOM 1940 C CA . LYS A 1 247 ? -3.92 -34.25 -14.82 1 93.62 247 LYS A CA 1
ATOM 1941 C C . LYS A 1 247 ? -3.787 -35.312 -15.898 1 93.62 247 LYS A C 1
ATOM 1943 O O . LYS A 1 247 ? -4.738 -36.062 -16.172 1 93.62 247 LYS A O 1
ATOM 1948 N N . LYS A 1 248 ? -2.682 -35.344 -16.516 1 89.44 248 LYS A N 1
ATOM 1949 C CA . LYS A 1 248 ? -2.436 -36.344 -17.547 1 89.44 248 LYS A CA 1
ATOM 1950 C C . LYS A 1 248 ? -2.424 -37.75 -16.969 1 89.44 248 LYS A C 1
ATOM 1952 O O . LYS A 1 248 ? -2.918 -38.688 -17.594 1 89.44 248 LYS A O 1
ATOM 1957 N N . ASN A 1 249 ? -1.862 -37.844 -15.852 1 84.75 249 ASN A N 1
ATOM 1958 C CA . ASN A 1 249 ? -1.787 -39.156 -15.211 1 84.75 249 ASN A CA 1
ATOM 1959 C C . ASN A 1 249 ? -3.152 -39.594 -14.695 1 84.75 249 ASN A C 1
ATOM 1961 O O . ASN A 1 249 ? -3.416 -40.812 -14.594 1 84.75 249 ASN A O 1
ATOM 1965 N N . SER A 1 250 ? -3.879 -38.656 -14.289 1 75.62 250 SER A N 1
ATOM 1966 C CA . SER A 1 250 ? -5.211 -39.031 -13.805 1 75.62 250 SER A CA 1
ATOM 1967 C C . SER A 1 250 ? -6.141 -39.375 -14.961 1 75.62 250 SER A C 1
ATOM 1969 O O . SER A 1 250 ? -7.078 -40.156 -14.781 1 75.62 250 SER A O 1
ATOM 1971 N N . ALA A 1 251 ? -6.082 -38.938 -16.078 1 66.19 251 ALA A N 1
ATOM 1972 C CA . ALA A 1 251 ? -6.895 -39.25 -17.234 1 66.19 251 ALA A CA 1
ATOM 1973 C C . ALA A 1 251 ? -6.496 -40.625 -17.828 1 66.19 251 ALA A C 1
ATOM 1975 O O . ALA A 1 251 ? -7.297 -41.25 -18.5 1 66.19 251 ALA A O 1
ATOM 1976 N N . CYS A 1 252 ? -5.32 -41.25 -17.469 1 50.44 252 CYS A N 1
ATOM 1977 C CA . CYS A 1 252 ? -4.941 -42.594 -17.938 1 50.44 252 CYS A CA 1
ATOM 1978 C C . CYS A 1 252 ? -5.379 -43.656 -16.953 1 50.44 252 CYS A C 1
ATOM 1980 O O . CYS A 1 252 ? -5.27 -43.469 -15.734 1 50.44 252 CYS A O 1
ATOM 1982 N N . MET B 1 1 ? -11.93 34.594 17.078 1 92.69 1 MET B N 1
ATOM 1983 C CA . MET B 1 1 ? -12.414 33.344 16.453 1 92.69 1 MET B CA 1
ATOM 1984 C C . MET B 1 1 ? -11.758 33.125 15.094 1 92.69 1 MET B C 1
ATOM 1986 O O . MET B 1 1 ? -11.5 34.094 14.367 1 92.69 1 MET B O 1
ATOM 1990 N N . LEU B 1 2 ? -11.344 31.891 14.852 1 96.06 2 LEU B N 1
ATOM 1991 C CA . LEU B 1 2 ? -10.695 31.547 13.594 1 96.06 2 LEU B CA 1
ATOM 1992 C C . LEU B 1 2 ? -11.43 30.391 12.906 1 96.06 2 LEU B C 1
ATOM 1994 O O . LEU B 1 2 ? -11.961 29.5 13.57 1 96.06 2 LEU B O 1
ATOM 1998 N N . LEU B 1 3 ? -11.438 30.469 11.625 1 97.69 3 LEU B N 1
ATOM 1999 C CA . LEU B 1 3 ? -11.938 29.375 10.805 1 97.69 3 LEU B CA 1
ATOM 2000 C C . LEU B 1 3 ? -10.797 28.625 10.125 1 97.69 3 LEU B C 1
ATOM 2002 O O . LEU B 1 3 ? -10 29.234 9.414 1 97.69 3 LEU B O 1
ATOM 2006 N N . LEU B 1 4 ? -10.695 27.359 10.438 1 98.5 4 LEU B N 1
ATOM 2007 C CA . LEU B 1 4 ? -9.609 26.531 9.922 1 98.5 4 LEU B CA 1
ATOM 2008 C C . LEU B 1 4 ? -10.133 25.562 8.875 1 98.5 4 LEU B C 1
ATOM 2010 O O . LEU B 1 4 ? -11.164 24.922 9.07 1 98.5 4 LEU B O 1
ATOM 2014 N N . PHE B 1 5 ? -9.438 25.453 7.711 1 98.31 5 PHE B N 1
ATOM 2015 C CA . PHE B 1 5 ? -9.734 24.469 6.676 1 98.31 5 PHE B CA 1
ATOM 2016 C C . PHE B 1 5 ? -8.531 23.562 6.434 1 98.31 5 PHE B C 1
ATOM 2018 O O . PHE B 1 5 ? -7.516 23.984 5.891 1 98.31 5 PHE B O 1
ATOM 2025 N N . ASP B 1 6 ? -8.617 22.344 6.871 1 98.31 6 ASP B N 1
ATOM 2026 C CA . ASP B 1 6 ? -7.656 21.312 6.484 1 98.31 6 ASP B CA 1
ATOM 2027 C C . ASP B 1 6 ? -8.141 20.547 5.258 1 98.31 6 ASP B C 1
ATOM 2029 O O . ASP B 1 6 ? -8.914 19.594 5.383 1 98.31 6 ASP B O 1
ATOM 2033 N N . VAL B 1 7 ? -7.621 20.938 4.109 1 97.94 7 VAL B N 1
ATOM 2034 C CA . VAL B 1 7 ? -8.125 20.5 2.816 1 97.94 7 VAL B CA 1
ATOM 2035 C C . VAL B 1 7 ? -7.285 19.312 2.316 1 97.94 7 VAL B C 1
ATOM 2037 O O . VAL B 1 7 ? -6.203 19.516 1.759 1 97.94 7 VAL B O 1
ATOM 2040 N N . GLY B 1 8 ? -7.82 18.172 2.475 1 96.19 8 GLY B N 1
ATOM 2041 C CA . GLY B 1 8 ? -7.188 16.969 1.955 1 96.19 8 GLY B CA 1
ATOM 2042 C C . GLY B 1 8 ? -7.758 16.516 0.621 1 96.19 8 GLY B C 1
ATOM 2043 O O . GLY B 1 8 ? -8.68 17.141 0.094 1 96.19 8 GLY B O 1
ATOM 2044 N N . ASN B 1 9 ? -7.277 15.414 0.069 1 94.56 9 ASN B N 1
ATOM 2045 C CA . ASN B 1 9 ? -7.684 14.906 -1.239 1 94.56 9 ASN B CA 1
ATOM 2046 C C . ASN B 1 9 ? -9.102 14.352 -1.211 1 94.56 9 ASN B C 1
ATOM 2048 O O . ASN B 1 9 ? -9.844 14.492 -2.182 1 94.56 9 ASN B O 1
ATOM 2052 N N . THR B 1 10 ? -9.43 13.773 -0.131 1 93.62 10 THR B N 1
ATOM 2053 C CA . THR B 1 10 ? -10.711 13.094 -0.032 1 93.62 10 THR B CA 1
ATOM 2054 C C . THR B 1 10 ? -11.711 13.93 0.768 1 93.62 10 THR B C 1
ATOM 2056 O O . THR B 1 10 ? -12.852 14.109 0.351 1 93.62 10 THR B O 1
ATOM 2059 N N . HIS B 1 11 ? -11.164 14.469 1.871 1 95 11 HIS B N 1
ATOM 2060 C CA . HIS B 1 11 ? -12.039 15.219 2.768 1 95 11 HIS B CA 1
ATOM 2061 C C . HIS B 1 11 ? -11.391 16.531 3.189 1 95 11 HIS B C 1
ATOM 2063 O O . HIS B 1 11 ? -10.172 16.672 3.16 1 95 11 HIS B O 1
ATOM 2069 N N . THR B 1 12 ? -12.242 17.438 3.547 1 96.75 12 THR B N 1
ATOM 2070 C CA . THR B 1 12 ? -11.852 18.688 4.172 1 96.75 12 THR B CA 1
ATOM 2071 C C . THR B 1 12 ? -12.375 18.766 5.602 1 96.75 12 THR B C 1
ATOM 2073 O O . THR B 1 12 ? -13.586 18.672 5.832 1 96.75 12 THR B O 1
ATOM 2076 N N . THR B 1 13 ? -11.469 18.891 6.504 1 97.62 13 THR B N 1
ATOM 2077 C CA . THR B 1 13 ? -11.859 19.172 7.879 1 97.62 13 THR B CA 1
ATOM 2078 C C . THR B 1 13 ? -11.992 20.672 8.109 1 97.62 13 THR B C 1
ATOM 2080 O O . THR B 1 13 ? -11.062 21.438 7.832 1 97.62 13 THR B O 1
ATOM 2083 N N . VAL B 1 14 ? -13.164 21.078 8.547 1 97.38 14 VAL B N 1
ATOM 2084 C CA . VAL B 1 14 ? -13.406 22.469 8.906 1 97.38 14 VAL B CA 1
ATOM 2085 C C . VAL B 1 14 ? -13.531 22.609 10.422 1 97.38 14 VAL B C 1
ATOM 2087 O O . VAL B 1 14 ? -14.164 21.766 11.07 1 97.38 14 VAL B O 1
ATOM 2090 N N . ALA B 1 15 ? -12.867 23.656 10.953 1 98.19 15 ALA B N 1
ATOM 2091 C CA . ALA B 1 15 ? -12.922 23.812 12.398 1 98.19 15 ALA B CA 1
ATOM 2092 C C . ALA B 1 15 ? -13.047 25.297 12.789 1 98.19 15 ALA B C 1
ATOM 2094 O O . ALA B 1 15 ? -12.461 26.156 12.133 1 98.19 15 ALA B O 1
ATOM 2095 N N . LEU B 1 16 ? -13.852 25.562 13.766 1 97.5 16 LEU B N 1
ATOM 2096 C CA . LEU B 1 16 ? -13.953 26.859 14.43 1 97.5 16 LEU B CA 1
ATOM 2097 C C . LEU B 1 16 ? -13.289 26.828 15.805 1 97.5 16 LEU B C 1
ATOM 2099 O O . LEU B 1 16 ? -13.477 25.875 16.562 1 97.5 16 LEU B O 1
ATOM 2103 N N . THR B 1 17 ? -12.453 27.797 16.078 1 97.69 17 THR B N 1
ATOM 2104 C CA . THR B 1 17 ? -11.766 27.812 17.375 1 97.69 17 THR B CA 1
ATOM 2105 C C . THR B 1 17 ? -11.539 29.25 17.844 1 97.69 17 THR B C 1
ATOM 2107 O O . THR B 1 17 ? -11.422 30.172 17.031 1 97.69 17 THR B O 1
ATOM 2110 N N . ARG B 1 18 ? -11.453 29.422 19.156 1 94.75 18 ARG B N 1
ATOM 2111 C CA . ARG B 1 18 ? -11.172 30.719 19.75 1 94.75 18 ARG B CA 1
ATOM 2112 C C . ARG B 1 18 ? -9.75 30.766 20.312 1 94.75 18 ARG B C 1
ATOM 2114 O O . ARG B 1 18 ? -9.141 31.844 20.359 1 94.75 18 ARG B O 1
ATOM 2121 N N . ASP B 1 19 ? -9.227 29.609 20.703 1 94.69 19 ASP B N 1
ATOM 2122 C CA . ASP B 1 19 ? -8 29.656 21.5 1 94.69 19 ASP B CA 1
ATOM 2123 C C . ASP B 1 19 ? -7.004 28.594 21.031 1 94.69 19 ASP B C 1
ATOM 2125 O O . ASP B 1 19 ? -5.922 28.453 21.594 1 94.69 19 ASP B O 1
ATOM 2129 N N . GLY B 1 20 ? -7.367 27.797 20.062 1 95.75 20 GLY B N 1
ATOM 2130 C CA . GLY B 1 20 ? -6.48 26.766 19.562 1 95.75 20 GLY B CA 1
ATOM 2131 C C . GLY B 1 20 ? -6.457 25.531 20.438 1 95.75 20 GLY B C 1
ATOM 2132 O O . GLY B 1 20 ? -5.621 24.641 20.25 1 95.75 20 GLY B O 1
ATOM 2133 N N . LYS B 1 21 ? -7.336 25.391 21.391 1 95.19 21 LYS B N 1
ATOM 2134 C CA . LYS B 1 21 ? -7.422 24.266 22.312 1 95.19 21 LYS B CA 1
ATOM 2135 C C . LYS B 1 21 ? -8.703 23.469 22.094 1 95.19 21 LYS B C 1
ATOM 2137 O O . LYS B 1 21 ? -8.695 22.25 22.141 1 95.19 21 LYS B O 1
ATOM 2142 N N . MET B 1 22 ? -9.781 24.172 21.891 1 96.62 22 MET B N 1
ATOM 2143 C CA . MET B 1 22 ? -11.07 23.547 21.609 1 96.62 22 MET B CA 1
ATOM 2144 C C . MET B 1 22 ? -11.5 23.812 20.172 1 96.62 22 MET B C 1
ATOM 2146 O O . MET B 1 22 ? -11.312 24.922 19.656 1 96.62 22 MET B O 1
ATOM 2150 N N . PHE B 1 23 ? -12 22.812 19.531 1 97.69 23 PHE B N 1
ATOM 2151 C CA . PHE B 1 23 ? -12.391 22.906 18.125 1 97.69 23 PHE B CA 1
ATOM 2152 C C . PHE B 1 23 ? -13.797 22.359 17.922 1 97.69 23 PHE B C 1
ATOM 2154 O O . PHE B 1 23 ? -14.125 21.266 18.375 1 97.69 23 PHE B O 1
ATOM 2161 N N . GLU B 1 24 ? -14.656 23.141 17.391 1 97.19 24 GLU B N 1
ATOM 2162 C CA . GLU B 1 24 ? -15.867 22.609 16.781 1 97.19 24 GLU B CA 1
ATOM 2163 C C . GLU B 1 24 ? -15.633 22.188 15.336 1 97.19 24 GLU B C 1
ATOM 2165 O O . GLU B 1 24 ? -15.484 23.047 14.453 1 97.19 24 GLU B O 1
ATOM 2170 N N . LYS B 1 25 ? -15.492 20.984 15.086 1 96.88 25 LYS B N 1
ATOM 2171 C CA . LYS B 1 25 ? -14.992 20.547 13.781 1 96.88 25 LYS B CA 1
ATOM 2172 C C . LYS B 1 25 ? -16.016 19.688 13.055 1 96.88 25 LYS B C 1
ATOM 2174 O O . LYS B 1 25 ? -16.797 18.969 13.688 1 96.88 25 LYS B O 1
ATOM 2179 N N . TYR B 1 26 ? -16.094 19.719 11.758 1 96.5 26 TYR B N 1
ATOM 2180 C CA . TYR B 1 26 ? -16.859 18.922 10.828 1 96.5 26 TYR B CA 1
ATOM 2181 C C . TYR B 1 26 ? -16.016 18.469 9.648 1 96.5 26 TYR B C 1
ATOM 2183 O O . TYR B 1 26 ? -14.945 19.031 9.398 1 96.5 26 TYR B O 1
ATOM 2191 N N . ARG B 1 27 ? -16.453 17.406 9 1 94.94 27 ARG B N 1
ATOM 2192 C CA . ARG B 1 27 ? -15.797 16.906 7.797 1 94.94 27 ARG B CA 1
ATOM 2193 C C . ARG B 1 27 ? -16.734 16.969 6.598 1 94.94 27 ARG B C 1
ATOM 2195 O O . ARG B 1 27 ? -17.891 16.547 6.691 1 94.94 27 ARG B O 1
ATOM 2202 N N . ILE B 1 28 ? -16.188 17.484 5.477 1 94.62 28 ILE B N 1
ATOM 2203 C CA . ILE B 1 28 ? -16.938 17.547 4.219 1 94.62 28 ILE B CA 1
ATOM 2204 C C . ILE B 1 28 ? -16.109 16.922 3.104 1 94.62 28 ILE B C 1
ATOM 2206 O O . ILE B 1 28 ? -14.875 16.984 3.117 1 94.62 28 ILE B O 1
ATOM 2210 N N . SER B 1 29 ? -16.797 16.266 2.129 1 94.81 29 SER B N 1
ATOM 2211 C CA . SER B 1 29 ? -16.078 15.758 0.966 1 94.81 29 SER B CA 1
ATOM 2212 C C . SER B 1 29 ? -15.438 16.891 0.172 1 94.81 29 SER B C 1
ATOM 2214 O O . SER B 1 29 ? -16.094 17.891 -0.135 1 94.81 29 SER B O 1
ATOM 2216 N N . THR B 1 30 ? -14.234 16.703 -0.145 1 93.38 30 THR B N 1
ATOM 2217 C CA . THR B 1 30 ? -13.508 17.75 -0.861 1 93.38 30 THR B CA 1
ATOM 2218 C C . THR B 1 30 ? -14.125 17.984 -2.234 1 93.38 30 THR B C 1
ATOM 2220 O O . THR B 1 30 ? -14.062 19.109 -2.764 1 93.38 30 THR B O 1
ATOM 2223 N N . LYS B 1 31 ? -14.836 17.062 -2.758 1 89.56 31 LYS B N 1
ATOM 2224 C CA . LYS B 1 31 ? -15.445 17.188 -4.082 1 89.56 31 LYS B CA 1
ATOM 2225 C C . LYS B 1 31 ? -16.797 17.875 -4.004 1 89.56 31 LYS B C 1
ATOM 2227 O O . LYS B 1 31 ? -17.406 18.188 -5.031 1 89.56 31 LYS B O 1
ATOM 2232 N N . LYS B 1 32 ? -17.25 18.188 -2.83 1 86.75 32 LYS B N 1
ATOM 2233 C CA . LYS B 1 32 ? -18.625 18.625 -2.664 1 86.75 32 LYS B CA 1
ATOM 2234 C C . LYS B 1 32 ? -18.766 20.141 -2.846 1 86.75 32 LYS B C 1
ATOM 2236 O O . LYS B 1 32 ? -19.875 20.672 -2.875 1 86.75 32 LYS B O 1
ATOM 2241 N N . TYR B 1 33 ? -17.75 20.875 -2.887 1 88.19 33 TYR B N 1
ATOM 2242 C CA . TYR B 1 33 ? -17.812 22.312 -3.125 1 88.19 33 TYR B CA 1
ATOM 2243 C C . TYR B 1 33 ? -16.797 22.734 -4.195 1 88.19 33 TYR B C 1
ATOM 2245 O O . TYR B 1 33 ? -15.672 22.25 -4.211 1 88.19 33 TYR B O 1
ATOM 2253 N 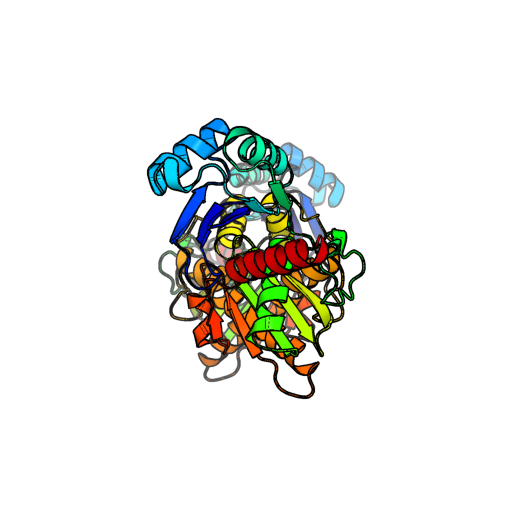N . GLU B 1 34 ? -17.375 23.594 -5.078 1 90.19 34 GLU B N 1
ATOM 2254 C CA . GLU B 1 34 ? -16.531 24.094 -6.152 1 90.19 34 GLU B CA 1
ATOM 2255 C C . GLU B 1 34 ? -16.438 25.625 -6.121 1 90.19 34 GLU B C 1
ATOM 2257 O O . GLU B 1 34 ? -15.633 26.219 -6.832 1 90.19 34 GLU B O 1
ATOM 2262 N N . THR B 1 35 ? -17.312 26.219 -5.324 1 94.88 35 THR B N 1
ATOM 2263 C CA . THR B 1 35 ? -17.328 27.672 -5.227 1 94.88 35 THR B CA 1
ATOM 2264 C C . THR B 1 35 ? -17.406 28.109 -3.766 1 94.88 35 THR B C 1
ATOM 2266 O O . THR B 1 35 ? -17.781 27.328 -2.895 1 94.88 35 THR B O 1
ATOM 2269 N N . GLU B 1 36 ? -17.047 29.375 -3.559 1 96.25 36 GLU B N 1
ATOM 2270 C CA . GLU B 1 36 ? -17.094 29.969 -2.221 1 96.25 36 GLU B CA 1
ATOM 2271 C C . GLU B 1 36 ? -18.531 30 -1.688 1 96.25 36 GLU B C 1
ATOM 2273 O O . GLU B 1 36 ? -18.75 29.875 -0.482 1 96.25 36 GLU B O 1
ATOM 2278 N N . ASP B 1 37 ? -19.5 30.203 -2.523 1 96.5 37 ASP B N 1
ATOM 2279 C CA . ASP B 1 37 ? -20.906 30.266 -2.113 1 96.5 37 ASP B CA 1
ATOM 2280 C C . ASP B 1 37 ? -21.406 28.906 -1.646 1 96.5 37 ASP B C 1
ATOM 2282 O O . ASP B 1 37 ? -22.125 28.812 -0.657 1 96.5 37 ASP B O 1
ATOM 2286 N N . GLU B 1 38 ? -20.984 27.859 -2.355 1 95.75 38 GLU B N 1
ATOM 2287 C CA . GLU B 1 38 ? -21.328 26.5 -1.938 1 95.75 38 GLU B CA 1
ATOM 2288 C C . GLU B 1 38 ? -20.75 26.172 -0.563 1 95.75 38 GLU B C 1
ATOM 2290 O O . GLU B 1 38 ? -21.438 25.641 0.301 1 95.75 38 GLU B O 1
ATOM 2295 N N . LEU B 1 39 ? -19.5 26.516 -0.462 1 95.69 39 LEU B N 1
ATOM 2296 C CA . LEU B 1 39 ? -18.828 26.312 0.813 1 95.69 39 LEU B CA 1
ATOM 2297 C C . LEU B 1 39 ? -19.547 27.047 1.939 1 95.69 39 LEU B C 1
ATOM 2299 O O . LEU B 1 39 ? -19.781 26.469 3.006 1 95.69 39 LEU B O 1
ATOM 2303 N N . TYR B 1 40 ? -19.906 28.25 1.664 1 96 40 TYR B N 1
ATOM 2304 C CA . TYR B 1 40 ? -20.578 29.078 2.658 1 96 40 TYR B CA 1
ATOM 2305 C C . TYR B 1 40 ? -21.906 28.453 3.076 1 96 40 TYR B C 1
ATOM 2307 O O . TYR B 1 40 ? -22.25 28.438 4.262 1 96 40 TYR B O 1
ATOM 2315 N N . VAL B 1 41 ? -22.641 27.984 2.152 1 95 41 VAL B N 1
ATOM 2316 C CA . VAL B 1 41 ? -23.953 27.391 2.432 1 95 41 VAL B CA 1
ATOM 2317 C C . VAL B 1 41 ? -23.781 26.203 3.367 1 95 41 VAL B C 1
ATOM 2319 O O . VAL B 1 41 ? -24.531 26.047 4.336 1 95 41 VAL B O 1
ATOM 2322 N N . PHE B 1 42 ? -22.797 25.391 3.119 1 93.75 42 PHE B N 1
ATOM 2323 C CA . PHE B 1 42 ? -22.516 24.25 3.973 1 93.75 42 PHE B CA 1
ATOM 2324 C C . PHE B 1 42 ? -22.156 24.703 5.383 1 93.75 42 PHE B C 1
ATOM 2326 O O . PHE B 1 42 ? -22.688 24.172 6.363 1 93.75 42 PHE B O 1
ATOM 2333 N N . LEU B 1 43 ? -21.328 25.672 5.449 1 95.25 43 LEU B N 1
ATOM 2334 C CA . LEU B 1 43 ? -20.812 26.125 6.738 1 95.25 43 LEU B CA 1
ATOM 2335 C C . LEU B 1 43 ? -21.906 26.812 7.547 1 95.25 43 LEU B C 1
ATOM 2337 O O . LEU B 1 43 ? -21.953 26.688 8.773 1 95.25 43 LEU B O 1
ATOM 2341 N N . LYS B 1 44 ? -22.672 27.578 6.859 1 94.81 44 LYS B N 1
ATOM 2342 C CA . LYS B 1 44 ? -23.781 28.25 7.523 1 94.81 44 LYS B CA 1
ATOM 2343 C C . LYS B 1 44 ? -24.719 27.25 8.172 1 94.81 44 LYS B C 1
ATOM 2345 O O . LYS B 1 44 ? -25.234 27.484 9.273 1 94.81 44 LYS B O 1
ATOM 2350 N N . SER B 1 45 ? -24.938 26.188 7.523 1 94.25 45 SER B N 1
ATOM 2351 C CA . SER B 1 45 ? -25.812 25.141 8.047 1 94.25 45 SER B CA 1
ATOM 2352 C C . SER B 1 45 ? -25.188 24.453 9.258 1 94.25 45 SER B C 1
ATOM 2354 O O . SER B 1 45 ? -25.906 24.047 10.18 1 94.25 45 SER B O 1
ATOM 2356 N N . LEU B 1 46 ? -23.906 24.375 9.289 1 93.88 46 LEU B N 1
ATOM 2357 C CA . LEU B 1 46 ? -23.203 23.641 10.336 1 93.88 46 LEU B CA 1
ATOM 2358 C C . LEU B 1 46 ? -22.969 24.531 11.555 1 93.88 46 LEU B C 1
ATOM 2360 O O . LEU B 1 46 ? -23.109 24.062 12.695 1 93.88 46 LEU B O 1
ATOM 2364 N N . TYR B 1 47 ? -22.562 25.703 11.406 1 93.56 47 TYR B N 1
ATOM 2365 C CA . TYR B 1 47 ? -22.109 26.547 12.5 1 93.56 47 TYR B CA 1
ATOM 2366 C C . TYR B 1 47 ? -23.109 27.656 12.781 1 93.56 47 TYR B C 1
ATOM 2368 O O . TYR B 1 47 ? -23.062 28.281 13.844 1 93.56 47 TYR B O 1
ATOM 2376 N N . GLY B 1 48 ? -23.938 27.938 11.914 1 88.06 48 GLY B N 1
ATOM 2377 C CA . GLY B 1 48 ? -24.719 29.172 11.969 1 88.06 48 GLY B CA 1
ATOM 2378 C C . GLY B 1 48 ? -24.031 30.328 11.266 1 88.06 48 GLY B C 1
ATOM 2379 O O . GLY B 1 48 ? -22.812 30.469 11.305 1 88.06 48 GLY B O 1
ATOM 2380 N N . GLY B 1 49 ? -24.75 31.141 10.57 1 79.62 49 GLY B N 1
ATOM 2381 C CA . GLY B 1 49 ? -24.234 32.188 9.711 1 79.62 49 GLY B CA 1
ATOM 2382 C C . GLY B 1 49 ? -23.453 33.25 10.469 1 79.62 49 GLY B C 1
ATOM 2383 O O . GLY B 1 49 ? -22.312 33.562 10.109 1 79.62 49 GLY B O 1
ATOM 2384 N N . THR B 1 50 ? -23.875 33.75 11.438 1 84.06 50 THR B N 1
ATOM 2385 C CA . THR B 1 50 ? -23.281 34.906 12.133 1 84.06 50 THR B CA 1
ATOM 2386 C C . THR B 1 50 ? -21.922 34.5 12.734 1 84.06 50 THR B C 1
ATOM 2388 O O . THR B 1 50 ? -21 35.312 12.789 1 84.06 50 THR B O 1
ATOM 2391 N N . VAL B 1 51 ? -21.734 33.375 13 1 88.44 51 VAL B N 1
ATOM 2392 C CA . VAL B 1 51 ? -20.562 32.906 13.734 1 88.44 51 VAL B CA 1
ATOM 2393 C C . VAL B 1 51 ? -19.375 32.812 12.781 1 88.44 51 VAL B C 1
ATOM 2395 O O . VAL B 1 51 ? -18.219 33.031 13.188 1 88.44 51 VAL B O 1
ATOM 2398 N N . ILE B 1 52 ? -19.594 32.562 11.508 1 91.12 52 ILE B N 1
ATOM 2399 C CA . ILE B 1 52 ? -18.484 32.281 10.602 1 91.12 52 ILE B CA 1
ATOM 2400 C C . ILE B 1 52 ? -18.188 33.5 9.734 1 91.12 52 ILE B C 1
ATOM 2402 O O . ILE B 1 52 ? -17.344 33.438 8.836 1 91.12 52 ILE B O 1
ATOM 2406 N N . GLU B 1 53 ? -18.906 34.5 9.922 1 94.62 53 GLU B N 1
ATOM 2407 C CA . GLU B 1 53 ? -18.719 35.719 9.109 1 94.62 53 GLU B CA 1
ATOM 2408 C C . GLU B 1 53 ? -17.719 36.656 9.758 1 94.62 53 GLU B C 1
ATOM 2410 O O . GLU B 1 53 ? -17.672 36.781 10.984 1 94.62 53 GLU B O 1
ATOM 2415 N N . GLY B 1 54 ? -16.922 37.312 8.945 1 95.62 54 GLY B N 1
ATOM 2416 C CA . GLY B 1 54 ? -16.047 38.406 9.383 1 95.62 54 GLY B CA 1
ATOM 2417 C C . GLY B 1 54 ? -14.859 37.906 10.188 1 95.62 54 GLY B C 1
ATOM 2418 O O . GLY B 1 54 ? -14.289 38.656 10.977 1 95.62 54 GLY B O 1
ATOM 2419 N N . ILE B 1 55 ? -14.547 36.656 10.062 1 95.12 55 ILE B N 1
ATOM 2420 C CA . ILE B 1 55 ? -13.406 36.156 10.82 1 95.12 55 ILE B CA 1
ATOM 2421 C C . ILE B 1 55 ? -12.328 35.656 9.859 1 95.12 55 ILE B C 1
ATOM 2423 O O . ILE B 1 55 ? -12.594 35.438 8.68 1 95.12 55 ILE B O 1
ATOM 2427 N N . ALA B 1 56 ? -11.062 35.562 10.352 1 96.25 56 ALA B N 1
ATOM 2428 C CA . ALA B 1 56 ? -9.914 35.156 9.539 1 96.25 56 ALA B CA 1
ATOM 2429 C C . ALA B 1 56 ? -10.008 33.688 9.18 1 96.25 56 ALA B C 1
ATOM 2431 O O . ALA B 1 56 ? -10.578 32.875 9.93 1 96.25 56 ALA B O 1
ATOM 2432 N N . THR B 1 57 ? -9.414 33.344 8.031 1 97.38 57 THR B N 1
ATOM 2433 C CA . THR B 1 57 ? -9.406 31.984 7.516 1 97.38 57 THR B CA 1
ATOM 2434 C C . THR B 1 57 ? -7.984 31.453 7.418 1 97.38 57 THR B C 1
ATOM 2436 O O . THR B 1 57 ? -7.102 32.125 6.875 1 97.38 57 THR B O 1
ATOM 2439 N N . VAL B 1 58 ? -7.766 30.312 8.016 1 98.5 58 VAL B N 1
ATOM 2440 C CA . VAL B 1 58 ? -6.5 29.594 7.871 1 98.5 58 VAL B CA 1
ATOM 2441 C C . VAL B 1 58 ? -6.707 28.328 7.051 1 98.5 58 VAL B C 1
ATOM 2443 O O . VAL B 1 58 ? -7.625 27.547 7.32 1 98.5 58 VAL B O 1
ATOM 2446 N N . VAL B 1 59 ? -5.848 28.125 6.023 1 98.69 59 VAL B N 1
ATOM 2447 C CA . VAL B 1 59 ? -6.055 27.031 5.082 1 98.69 59 VAL B CA 1
ATOM 2448 C C . VAL B 1 59 ? -4.793 26.172 4.996 1 98.69 59 VAL B C 1
ATOM 2450 O O . VAL B 1 59 ? -3.729 26.672 4.609 1 98.69 59 VAL B O 1
ATOM 2453 N N . SER B 1 60 ? -4.859 24.984 5.449 1 98.56 60 SER B N 1
ATOM 2454 C CA . SER B 1 60 ? -3.91 23.922 5.121 1 98.56 60 SER B CA 1
ATOM 2455 C C . SER B 1 60 ? -4.41 23.078 3.957 1 98.56 60 SER B C 1
ATOM 2457 O O . SER B 1 60 ? -5.352 22.297 4.113 1 98.56 60 SER B O 1
ATOM 2459 N N . SER B 1 61 ? -3.76 23.219 2.779 1 97.75 61 SER B N 1
ATOM 2460 C CA . SER B 1 61 ? -4.328 22.594 1.589 1 97.75 61 SER B CA 1
ATOM 2461 C C . SER B 1 61 ? -3.273 21.797 0.824 1 97.75 61 SER B C 1
ATOM 2463 O O . SER B 1 61 ? -2.178 22.297 0.565 1 97.75 61 SER B O 1
ATOM 2465 N N . VAL B 1 62 ? -3.633 20.625 0.498 1 95.69 62 VAL B N 1
ATOM 2466 C CA . VAL B 1 62 ? -2.801 19.844 -0.412 1 95.69 62 VAL B CA 1
ATOM 2467 C C . VAL B 1 62 ? -3.527 19.656 -1.743 1 95.69 62 VAL B C 1
ATOM 2469 O O . VAL B 1 62 ? -3.18 18.766 -2.527 1 95.69 62 VAL B O 1
ATOM 2472 N N . VAL B 1 63 ? -4.566 20.422 -1.993 1 95.44 63 VAL B N 1
ATOM 2473 C CA . VAL B 1 63 ? -5.332 20.453 -3.234 1 95.44 63 VAL B CA 1
ATOM 2474 C C . VAL B 1 63 ? -5.32 21.859 -3.814 1 95.44 63 VAL B C 1
ATOM 2476 O O . VAL B 1 63 ? -6.316 22.578 -3.729 1 95.44 63 VAL B O 1
ATOM 2479 N N . PRO B 1 64 ? -4.344 22.172 -4.531 1 93.5 64 PRO B N 1
ATOM 2480 C CA . PRO B 1 64 ? -4.141 23.562 -4.973 1 93.5 64 PRO B CA 1
ATOM 2481 C C . PRO B 1 64 ? -5.305 24.078 -5.812 1 93.5 64 PRO B C 1
ATOM 2483 O O . PRO B 1 64 ? -5.609 25.281 -5.766 1 93.5 64 PRO B O 1
ATOM 2486 N N . SER B 1 65 ? -5.98 23.281 -6.543 1 93.94 65 SER B N 1
ATOM 2487 C CA . SER B 1 65 ? -7.051 23.703 -7.438 1 93.94 65 SER B CA 1
ATOM 2488 C C . SER B 1 65 ? -8.211 24.312 -6.656 1 93.94 65 SER B C 1
ATOM 2490 O O . SER B 1 65 ? -9.047 25.031 -7.227 1 93.94 65 SER B O 1
ATOM 2492 N N . LEU B 1 66 ? -8.211 24.109 -5.375 1 95.62 66 LEU B N 1
ATOM 2493 C CA . LEU B 1 66 ? -9.32 24.578 -4.555 1 95.62 66 LEU B CA 1
ATOM 2494 C C . LEU B 1 66 ? -8.945 25.859 -3.803 1 95.62 66 LEU B C 1
ATOM 2496 O O . LEU B 1 66 ? -9.797 26.469 -3.152 1 95.62 66 LEU B O 1
ATOM 2500 N N . ASN B 1 67 ? -7.723 26.25 -3.898 1 96.88 67 ASN B N 1
ATOM 2501 C CA . ASN B 1 67 ? -7.242 27.375 -3.094 1 96.88 67 ASN B CA 1
ATOM 2502 C C . ASN B 1 67 ? -8.023 28.656 -3.395 1 96.88 67 ASN B C 1
ATOM 2504 O O . ASN B 1 67 ? -8.297 29.438 -2.49 1 96.88 67 ASN B O 1
ATOM 2508 N N . ILE B 1 68 ? -8.43 28.797 -4.629 1 97 68 ILE B N 1
ATOM 2509 C CA . ILE B 1 68 ? -9.117 30.016 -5.066 1 97 68 ILE B CA 1
ATOM 2510 C C . ILE B 1 68 ? -10.469 30.109 -4.352 1 97 68 ILE B C 1
ATOM 2512 O O . ILE B 1 68 ? -10.93 31.219 -4.051 1 97 68 ILE B O 1
ATOM 2516 N N . VAL B 1 69 ? -11.055 29.047 -4.047 1 97.69 69 VAL B N 1
ATOM 2517 C CA . VAL B 1 69 ? -12.352 29 -3.373 1 97.69 69 VAL B CA 1
ATOM 2518 C C . VAL B 1 69 ? -12.234 29.656 -1.998 1 97.69 69 VAL B C 1
ATOM 2520 O O . VAL B 1 69 ? -13.125 30.406 -1.583 1 97.69 69 VAL B O 1
ATOM 2523 N N . PHE B 1 70 ? -11.141 29.438 -1.359 1 97.94 70 PHE B N 1
ATOM 2524 C CA . PHE B 1 70 ? -10.961 29.953 -0.005 1 97.94 70 PHE B CA 1
ATOM 2525 C C . PHE B 1 70 ? -10.602 31.438 -0.026 1 97.94 70 PHE B C 1
ATOM 2527 O O . PHE B 1 70 ? -10.977 32.188 0.88 1 97.94 70 PHE B O 1
ATOM 2534 N N . GLU B 1 71 ? -9.914 31.812 -1.033 1 97.81 71 GLU B N 1
ATOM 2535 C CA . GLU B 1 71 ? -9.656 33.25 -1.213 1 97.81 71 GLU B CA 1
ATOM 2536 C C . GLU B 1 71 ? -10.961 34.031 -1.4 1 97.81 71 GLU B C 1
ATOM 2538 O O . GLU B 1 71 ? -11.18 35.031 -0.738 1 97.81 71 GLU B O 1
ATOM 2543 N N . TYR B 1 72 ? -11.789 33.5 -2.283 1 98 72 TYR B N 1
ATOM 2544 C CA . TYR B 1 72 ? -13.078 34.156 -2.525 1 98 72 TYR B CA 1
ATOM 2545 C C . TYR B 1 72 ? -13.953 34.094 -1.279 1 98 72 TYR B C 1
ATOM 2547 O O . TYR B 1 72 ? -14.664 35.062 -0.97 1 98 72 TYR B O 1
ATOM 2555 N N . PHE B 1 73 ? -13.867 33.031 -0.596 1 97.69 73 PHE B N 1
ATOM 2556 C CA . PHE B 1 73 ? -14.656 32.875 0.621 1 97.69 73 PHE B CA 1
ATOM 2557 C C . PHE B 1 73 ? -14.266 33.906 1.665 1 97.69 73 PHE B C 1
ATOM 2559 O O . PHE B 1 73 ? -15.133 34.562 2.244 1 97.69 73 PHE B O 1
ATOM 2566 N N . ALA B 1 74 ? -13 34.062 1.91 1 97.25 74 ALA B N 1
ATOM 2567 C CA . ALA B 1 74 ? -12.508 35.031 2.893 1 97.25 74 ALA B CA 1
ATOM 2568 C C . ALA B 1 74 ? -12.914 36.438 2.52 1 97.25 74 ALA B C 1
ATOM 2570 O O . ALA B 1 74 ? -13.281 37.25 3.389 1 97.25 74 ALA B O 1
ATOM 2571 N N . ASN B 1 75 ? -12.859 36.75 1.261 1 97.5 75 ASN B N 1
ATOM 2572 C CA . ASN B 1 75 ? -13.18 38.062 0.778 1 97.5 75 ASN B CA 1
ATOM 2573 C C . ASN B 1 75 ? -14.672 38.375 0.904 1 97.5 75 ASN B C 1
ATOM 2575 O O . ASN B 1 75 ? -15.055 39.5 1.268 1 97.5 75 ASN B O 1
ATOM 2579 N N . LYS B 1 76 ? -15.43 37.469 0.623 1 97.38 76 LYS B N 1
ATOM 2580 C CA . LYS B 1 76 ? -16.875 37.688 0.535 1 97.38 76 LYS B CA 1
ATOM 2581 C C . LYS B 1 76 ? -17.531 37.531 1.899 1 97.38 76 LYS B C 1
ATOM 2583 O O . LYS B 1 76 ? -18.453 38.281 2.24 1 97.38 76 LYS B O 1
ATOM 2588 N N . TYR B 1 77 ? -17.078 36.531 2.662 1 96.56 77 TYR B N 1
ATOM 2589 C CA . TYR B 1 77 ? -17.797 36.188 3.873 1 96.56 77 TYR B CA 1
ATOM 2590 C C . TYR B 1 77 ? -16.922 36.344 5.109 1 96.56 77 TYR B C 1
ATOM 2592 O O . TYR B 1 77 ? -17.422 36.406 6.23 1 96.56 77 TYR B O 1
ATOM 2600 N N . GLY B 1 78 ? -15.633 36.312 4.906 1 96.06 78 GLY B N 1
ATOM 2601 C CA . GLY B 1 78 ? -14.703 36.469 6.012 1 96.06 78 GLY B CA 1
ATOM 2602 C C . GLY B 1 78 ? -14.281 37.906 6.238 1 96.06 78 GLY B C 1
ATOM 2603 O O . GLY B 1 78 ? -15.062 38.844 5.988 1 96.06 78 GLY B O 1
ATOM 2604 N N . ASP B 1 79 ? -13.086 38.094 6.867 1 95.94 79 ASP B N 1
ATOM 2605 C CA . ASP B 1 79 ? -12.594 39.438 7.137 1 95.94 79 ASP B CA 1
ATOM 2606 C C . ASP B 1 79 ? -11.664 39.906 6.027 1 95.94 79 ASP B C 1
ATOM 2608 O O . ASP B 1 79 ? -10.961 40.906 6.184 1 95.94 79 ASP B O 1
ATOM 2612 N N . GLY B 1 80 ? -11.547 39.094 5.02 1 95.5 80 GLY B N 1
ATOM 2613 C CA . GLY B 1 80 ? -10.727 39.438 3.875 1 95.5 80 GLY B CA 1
ATOM 2614 C C . GLY B 1 80 ? -9.336 38.844 3.926 1 95.5 80 GLY B C 1
ATOM 2615 O O . GLY B 1 80 ? -8.594 38.906 2.945 1 95.5 80 GLY B O 1
ATOM 2616 N N . ASN B 1 81 ? -8.984 38.25 5.027 1 94.88 81 ASN B N 1
ATOM 2617 C CA . ASN B 1 81 ? -7.656 37.656 5.195 1 94.88 81 ASN B CA 1
ATOM 2618 C C . ASN B 1 81 ? -7.703 36.125 5.105 1 94.88 81 ASN B C 1
ATOM 2620 O O . ASN B 1 81 ? -8.555 35.5 5.723 1 94.88 81 ASN B O 1
ATOM 2624 N N . VAL B 1 82 ? -6.82 35.594 4.309 1 96.81 82 VAL B N 1
ATOM 2625 C CA . VAL B 1 82 ? -6.633 34.156 4.219 1 96.81 82 VAL B CA 1
ATOM 2626 C C . VAL B 1 82 ? -5.16 33.812 4.438 1 96.81 82 VAL B C 1
ATOM 2628 O O . VAL B 1 82 ? -4.277 34.406 3.826 1 96.81 82 VAL B O 1
ATOM 2631 N N . TYR B 1 83 ? -4.895 32.938 5.32 1 97.75 83 TYR B N 1
ATOM 2632 C CA . TYR B 1 83 ? -3.545 32.469 5.629 1 97.75 83 TYR B CA 1
ATOM 2633 C C . TYR B 1 83 ? -3.326 31.047 5.141 1 97.75 83 TYR B C 1
ATOM 2635 O O . TYR B 1 83 ? -3.766 30.078 5.781 1 97.75 83 TYR B O 1
ATOM 2643 N N . PHE B 1 84 ? -2.637 30.922 4.051 1 98.12 84 PHE B N 1
ATOM 2644 C CA . PHE B 1 84 ? -2.271 29.609 3.553 1 98.12 84 PHE B CA 1
ATOM 2645 C C . PHE B 1 84 ? -1.019 29.094 4.25 1 98.12 84 PHE B C 1
ATOM 2647 O O . PHE B 1 84 ? 0.022 29.75 4.234 1 98.12 84 PHE B O 1
ATOM 2654 N N . VAL B 1 85 ? -1.118 27.953 4.809 1 98.31 85 VAL B N 1
ATOM 2655 C CA . VAL B 1 85 ? -0.004 27.344 5.539 1 98.31 85 VAL B CA 1
ATOM 2656 C C . VAL B 1 85 ? 1.092 26.938 4.559 1 98.31 85 VAL B C 1
ATOM 2658 O O . VAL B 1 85 ? 0.812 26.312 3.529 1 98.31 85 VAL B O 1
ATOM 2661 N N . SER B 1 86 ? 2.287 27.266 4.938 1 97.38 86 SER B N 1
ATOM 2662 C CA . SER B 1 86 ? 3.465 26.859 4.176 1 97.38 86 SER B CA 1
ATOM 2663 C C . SER B 1 86 ? 4.707 26.828 5.062 1 97.38 86 SER B C 1
ATOM 2665 O O . SER B 1 86 ? 4.824 27.594 6.012 1 97.38 86 SER B O 1
ATOM 2667 N N . SER B 1 87 ? 5.578 25.875 4.672 1 97.25 87 SER B N 1
ATOM 2668 C CA . SER B 1 87 ? 6.824 25.781 5.426 1 97.25 87 SER B CA 1
ATOM 2669 C C . SER B 1 87 ? 7.645 27.062 5.305 1 97.25 87 SER B C 1
ATOM 2671 O O . SER B 1 87 ? 8.25 27.516 6.281 1 97.25 87 SER B O 1
ATOM 2673 N N . THR B 1 88 ? 7.613 27.703 4.164 1 95.44 88 THR B N 1
ATOM 2674 C CA . THR B 1 88 ? 8.438 28.875 3.891 1 95.44 88 THR B CA 1
ATOM 2675 C C . THR B 1 88 ? 7.941 30.078 4.676 1 95.44 88 THR B C 1
ATOM 2677 O O . THR B 1 88 ? 8.656 31.078 4.82 1 95.44 88 THR B O 1
ATOM 2680 N N . ASP B 1 89 ? 6.77 29.984 5.195 1 95.62 89 ASP B N 1
ATOM 2681 C CA . ASP B 1 89 ? 6.184 31.109 5.926 1 95.62 89 ASP B CA 1
ATOM 2682 C C . ASP B 1 89 ? 6.277 30.891 7.434 1 95.62 89 ASP B C 1
ATOM 2684 O O . ASP B 1 89 ? 5.68 31.641 8.211 1 95.62 89 ASP B O 1
ATOM 2688 N N . TYR B 1 90 ? 6.922 29.875 7.82 1 96.56 90 TYR B N 1
ATOM 2689 C CA . TYR B 1 90 ? 7.117 29.578 9.234 1 96.56 90 TYR B CA 1
ATOM 2690 C C . TYR B 1 90 ? 8.594 29.422 9.562 1 96.56 90 TYR B C 1
ATOM 2692 O O . TYR B 1 90 ? 9.172 28.359 9.352 1 96.56 90 TYR B O 1
ATOM 2700 N N . ASN B 1 91 ? 9.195 30.344 10.273 1 93.75 91 ASN B N 1
ATOM 2701 C CA . ASN B 1 91 ? 10.648 30.422 10.391 1 93.75 91 ASN B CA 1
ATOM 2702 C C . ASN B 1 91 ? 11.125 29.938 11.758 1 93.75 91 ASN B C 1
ATOM 2704 O O . ASN B 1 91 ? 12.305 30.031 12.086 1 93.75 91 ASN B O 1
ATOM 2708 N N . LYS B 1 92 ? 10.273 29.391 12.555 1 96 92 LYS B N 1
ATOM 2709 C CA . LYS B 1 92 ? 10.648 28.922 13.883 1 96 92 LYS B CA 1
ATOM 2710 C C . LYS B 1 92 ? 11.18 27.484 13.82 1 96 92 LYS B C 1
ATOM 2712 O O . LYS B 1 92 ? 11.695 26.969 14.805 1 96 92 LYS B O 1
ATOM 2717 N N . ILE B 1 93 ? 11.062 26.875 12.719 1 97.25 93 ILE B N 1
ATOM 2718 C CA . ILE B 1 93 ? 11.562 25.531 12.477 1 97.25 93 ILE B CA 1
ATOM 2719 C C . ILE B 1 93 ? 12.492 25.531 11.258 1 97.25 93 ILE B C 1
ATOM 2721 O O . ILE B 1 93 ? 12.188 26.172 10.25 1 97.25 93 ILE B O 1
ATOM 2725 N N . VAL B 1 94 ? 13.594 24.938 11.445 1 98.25 94 VAL B N 1
ATOM 2726 C CA . VAL B 1 94 ? 14.469 24.719 10.289 1 98.25 94 VAL B CA 1
ATOM 2727 C C . VAL B 1 94 ? 13.969 23.516 9.492 1 98.25 94 VAL B C 1
ATOM 2729 O O . VAL B 1 94 ? 13.844 22.422 10.031 1 98.25 94 VAL B O 1
ATOM 2732 N N . TRP B 1 95 ? 13.664 23.766 8.258 1 98.56 95 TRP B N 1
ATOM 2733 C CA . TRP B 1 95 ? 13.219 22.719 7.352 1 98.56 95 TRP B CA 1
ATOM 2734 C C . TRP B 1 95 ? 14.383 22.156 6.543 1 98.56 95 TRP B C 1
ATOM 2736 O O . TRP B 1 95 ? 14.68 22.656 5.453 1 98.56 95 TRP B O 1
ATOM 2746 N N . ASN B 1 96 ? 15.062 21.094 7.008 1 98.62 96 ASN B N 1
ATOM 2747 C CA . ASN B 1 96 ? 16.281 20.547 6.414 1 98.62 96 ASN B CA 1
ATOM 2748 C C . ASN B 1 96 ? 15.961 19.5 5.359 1 98.62 96 ASN B C 1
ATOM 2750 O O . ASN B 1 96 ? 16.328 18.328 5.512 1 98.62 96 ASN B O 1
ATOM 2754 N N . ILE B 1 97 ? 15.32 19.938 4.281 1 98.5 97 ILE B N 1
ATOM 2755 C CA . ILE B 1 97 ? 14.977 19.078 3.158 1 98.5 97 ILE B CA 1
ATOM 2756 C C . ILE B 1 97 ? 15.281 19.797 1.846 1 98.5 97 ILE B C 1
ATOM 2758 O O . ILE B 1 97 ? 15.547 21 1.835 1 98.5 97 ILE B O 1
ATOM 2762 N N . ASN B 1 98 ? 15.25 19.141 0.736 1 98.19 98 ASN B N 1
ATOM 2763 C CA . ASN B 1 98 ? 15.719 19.656 -0.547 1 98.19 98 ASN B CA 1
ATOM 2764 C C . ASN B 1 98 ? 14.797 20.734 -1.09 1 98.19 98 ASN B C 1
ATOM 2766 O O . ASN B 1 98 ? 15.258 21.703 -1.702 1 98.19 98 ASN B O 1
ATOM 2770 N N . TYR B 1 99 ? 13.453 20.578 -0.935 1 97 99 TYR B N 1
ATOM 2771 C CA . TYR B 1 99 ? 12.461 21.5 -1.47 1 97 99 TYR B CA 1
ATOM 2772 C C . TYR B 1 99 ? 11.391 21.812 -0.433 1 97 99 TYR B C 1
ATOM 2774 O O . TYR B 1 99 ? 10.234 21.406 -0.583 1 97 99 TYR B O 1
ATOM 2782 N N . PRO B 1 100 ? 11.703 22.656 0.509 1 97.44 100 PRO B N 1
ATOM 2783 C CA . PRO B 1 100 ? 10.781 22.938 1.609 1 97.44 100 PRO B CA 1
ATOM 2784 C C . PRO B 1 100 ? 9.43 23.469 1.127 1 97.44 100 PRO B C 1
ATOM 2786 O O . PRO B 1 100 ? 8.391 23.156 1.724 1 97.44 100 PRO B O 1
ATOM 2789 N N . LYS B 1 101 ? 9.398 24.188 0.04 1 94.62 101 LYS B N 1
ATOM 2790 C CA . LYS B 1 101 ? 8.172 24.797 -0.476 1 94.62 101 LYS B CA 1
ATOM 2791 C C . LYS B 1 101 ? 7.168 23.734 -0.903 1 94.62 101 LYS B C 1
ATOM 2793 O O . LYS B 1 101 ? 5.969 24 -0.978 1 94.62 101 LYS B O 1
ATOM 2798 N N . GLU B 1 102 ? 7.656 22.5 -1.136 1 94.56 102 GLU B N 1
ATOM 2799 C CA . GLU B 1 102 ? 6.805 21.438 -1.654 1 94.56 102 GLU B CA 1
ATOM 2800 C C . GLU B 1 102 ? 6.219 20.594 -0.523 1 94.56 102 GLU B C 1
ATOM 2802 O O . GLU B 1 102 ? 5.375 19.734 -0.759 1 94.56 102 GLU B O 1
ATOM 2807 N N . LEU B 1 103 ? 6.637 20.875 0.669 1 97.44 103 LEU B N 1
ATOM 2808 C CA . LEU B 1 103 ? 6.133 20.109 1.806 1 97.44 103 LEU B CA 1
ATOM 2809 C C . LEU B 1 103 ? 4.633 20.328 1.985 1 97.44 103 LEU B C 1
ATOM 2811 O O . LEU B 1 103 ? 4.156 21.469 1.925 1 97.44 103 LEU B O 1
ATOM 2815 N N . GLY B 1 104 ? 3.895 19.266 2.111 1 97.25 104 GLY B N 1
ATOM 2816 C CA . GLY B 1 104 ? 2.461 19.359 2.328 1 97.25 104 GLY B CA 1
ATOM 2817 C C . GLY B 1 104 ? 2.098 20.25 3.51 1 97.25 104 GLY B C 1
ATOM 2818 O O . GLY B 1 104 ? 2.711 20.141 4.574 1 97.25 104 GLY B O 1
ATOM 2819 N N . ALA B 1 105 ? 1.104 21.016 3.318 1 98.19 105 ALA B N 1
ATOM 2820 C CA . ALA B 1 105 ? 0.685 21.969 4.344 1 98.19 105 ALA B CA 1
ATOM 2821 C C . ALA B 1 105 ? 0.263 21.25 5.621 1 98.19 105 ALA B C 1
ATOM 2823 O O . ALA B 1 105 ? 0.49 21.75 6.727 1 98.19 105 ALA B O 1
ATOM 2824 N N . ASP B 1 106 ? -0.353 20.109 5.449 1 98.19 106 ASP B N 1
ATOM 2825 C CA . ASP B 1 106 ? -0.771 19.328 6.605 1 98.19 106 ASP B CA 1
ATOM 2826 C C . ASP B 1 106 ? 0.434 18.859 7.414 1 98.19 106 ASP B C 1
ATOM 2828 O O . ASP B 1 106 ? 0.412 18.891 8.648 1 98.19 106 ASP B O 1
ATOM 2832 N N . ARG B 1 107 ? 1.456 18.438 6.738 1 98.69 107 ARG B N 1
ATOM 2833 C CA . ARG B 1 107 ? 2.672 18 7.414 1 98.69 107 ARG B CA 1
ATOM 2834 C C . ARG B 1 107 ? 3.342 19.156 8.141 1 98.69 107 ARG B C 1
ATOM 2836 O O . ARG B 1 107 ? 3.871 18.984 9.242 1 98.69 107 ARG B O 1
ATOM 2843 N N . VAL B 1 108 ? 3.322 20.344 7.527 1 98.81 108 VAL B N 1
ATOM 2844 C CA . VAL B 1 108 ? 3.836 21.547 8.18 1 98.81 108 VAL B CA 1
ATOM 2845 C C . VAL B 1 108 ? 3.102 21.766 9.492 1 98.81 108 VAL B C 1
ATOM 2847 O O . VAL B 1 108 ? 3.732 21.984 10.531 1 98.81 108 VAL B O 1
ATOM 2850 N N . CYS B 1 109 ? 1.817 21.688 9.445 1 98.81 109 CYS B N 1
ATOM 2851 C CA . CYS B 1 109 ? 0.995 21.906 10.633 1 98.81 109 CYS B CA 1
ATOM 2852 C C . CYS B 1 109 ? 1.321 20.875 11.711 1 98.81 109 CYS B C 1
ATOM 2854 O O . CYS B 1 109 ? 1.462 21.234 12.883 1 98.81 109 CYS B O 1
ATOM 2856 N N . ASP B 1 110 ? 1.438 19.625 11.312 1 98.81 110 ASP B N 1
ATOM 2857 C CA . ASP B 1 110 ? 1.746 18.562 12.258 1 98.81 110 ASP B CA 1
ATOM 2858 C C . ASP B 1 110 ? 3.074 18.812 12.969 1 98.81 110 ASP B C 1
ATOM 2860 O O . ASP B 1 110 ? 3.17 18.672 14.188 1 98.81 110 ASP B O 1
ATOM 2864 N N . VAL B 1 111 ? 4.051 19.219 12.234 1 98.88 111 VAL B N 1
ATOM 2865 C CA . VAL B 1 111 ? 5.395 19.438 12.766 1 98.88 111 VAL B CA 1
ATOM 2866 C C . VAL B 1 111 ? 5.379 20.625 13.719 1 98.88 111 VAL B C 1
ATOM 2868 O O . VAL B 1 111 ? 5.98 20.578 14.797 1 98.88 111 VAL B O 1
ATOM 2871 N N . ILE B 1 112 ? 4.703 21.719 13.336 1 98.81 112 ILE B N 1
ATOM 2872 C CA . ILE B 1 112 ? 4.605 22.906 14.172 1 98.81 112 ILE B CA 1
ATOM 2873 C C . ILE B 1 112 ? 3.992 22.531 15.523 1 98.81 112 ILE B C 1
ATOM 2875 O O . ILE B 1 112 ? 4.531 22.875 16.578 1 98.81 112 ILE B O 1
ATOM 2879 N N . ALA B 1 113 ? 2.879 21.844 15.469 1 98.81 113 ALA B N 1
ATOM 2880 C CA . ALA B 1 113 ? 2.191 21.453 16.703 1 98.81 113 ALA B CA 1
ATOM 2881 C C . ALA B 1 113 ? 3.049 20.5 17.531 1 98.81 113 ALA B C 1
ATOM 2883 O O . ALA B 1 113 ? 3.117 20.641 18.75 1 98.81 113 ALA B O 1
ATOM 2884 N N . ALA B 1 114 ? 3.701 19.547 16.922 1 98.81 114 ALA B N 1
ATOM 2885 C CA . ALA B 1 114 ? 4.566 18.609 17.625 1 98.81 114 ALA B CA 1
ATOM 2886 C C . ALA B 1 114 ? 5.695 19.328 18.344 1 98.81 114 ALA B C 1
ATOM 2888 O O . ALA B 1 114 ? 5.957 19.078 19.531 1 98.81 114 ALA B O 1
ATOM 2889 N N . TYR B 1 115 ? 6.309 20.25 17.625 1 98.62 115 TYR B N 1
ATOM 2890 C CA . TYR B 1 11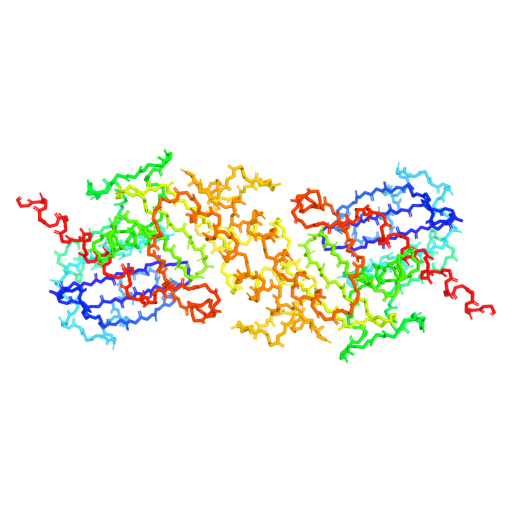5 ? 7.414 21.031 18.188 1 98.62 115 TYR B CA 1
ATOM 2891 C C . TYR B 1 115 ? 6.961 21.797 19.422 1 98.62 115 TYR B C 1
ATOM 2893 O O . TYR B 1 115 ? 7.629 21.766 20.453 1 98.62 115 TYR B O 1
ATOM 2901 N N . LYS B 1 116 ? 5.863 22.391 19.312 1 98.12 116 LYS B N 1
ATOM 2902 C CA . LYS B 1 116 ? 5.383 23.281 20.375 1 98.12 116 LYS B CA 1
ATOM 2903 C C . LYS B 1 116 ? 4.887 22.5 21.578 1 98.12 116 LYS B C 1
ATOM 2905 O O . LYS B 1 116 ? 5.086 22.906 22.719 1 98.12 116 LYS B O 1
ATOM 2910 N N . GLU B 1 117 ? 4.297 21.359 21.344 1 98.25 117 GLU B N 1
ATOM 2911 C CA . GLU B 1 117 ? 3.561 20.703 22.422 1 98.25 117 GLU B CA 1
ATOM 2912 C C . GLU B 1 117 ? 4.34 19.516 22.984 1 98.25 117 GLU B C 1
ATOM 2914 O O . GLU B 1 117 ? 4.156 19.141 24.141 1 98.25 117 GLU B O 1
ATOM 2919 N N . TYR B 1 118 ? 5.168 18.891 22.156 1 98.44 118 TYR B N 1
ATOM 2920 C CA . TYR B 1 118 ? 5.77 17.641 22.578 1 98.44 118 TYR B CA 1
ATOM 2921 C C . TYR B 1 118 ? 7.289 17.75 22.625 1 98.44 118 TYR B C 1
ATOM 2923 O O . TYR B 1 118 ? 7.961 16.891 23.219 1 98.44 118 TYR B O 1
ATOM 2931 N N . GLY B 1 119 ? 7.871 18.797 21.969 1 97.81 119 GLY B N 1
ATOM 2932 C CA . GLY B 1 119 ? 9.297 19.031 22.125 1 97.81 119 GLY B CA 1
ATOM 2933 C C . GLY B 1 119 ? 10.07 18.906 20.828 1 97.81 119 GLY B C 1
ATOM 2934 O O . GLY B 1 119 ? 9.484 18.922 19.75 1 97.81 119 GLY B O 1
ATOM 2935 N N . LYS B 1 120 ? 11.352 18.844 20.969 1 98.19 120 LYS B N 1
ATOM 2936 C CA . LYS B 1 120 ? 12.242 19.031 19.812 1 98.19 120 LYS B CA 1
ATOM 2937 C C . LYS B 1 120 ? 12.523 17.703 19.125 1 98.19 120 LYS B C 1
ATOM 2939 O O . LYS B 1 120 ? 13.102 17.672 18.047 1 98.19 120 LYS B O 1
ATOM 2944 N N . ASP B 1 121 ? 12.219 16.516 19.797 1 98.75 121 ASP B N 1
ATOM 2945 C CA . ASP B 1 121 ? 12.43 15.18 19.25 1 98.75 121 ASP B CA 1
ATOM 2946 C C . ASP B 1 121 ? 11.117 14.414 19.141 1 98.75 121 ASP B C 1
ATOM 2948 O O . ASP B 1 121 ? 10.609 13.891 20.141 1 98.75 121 ASP B O 1
ATOM 2952 N N . CYS B 1 122 ? 10.586 14.336 17.875 1 98.81 122 CYS B N 1
ATOM 2953 C CA . CYS B 1 122 ? 9.289 13.711 17.656 1 98.81 122 CYS B CA 1
ATOM 2954 C C . CYS B 1 122 ? 9.281 12.914 16.359 1 98.81 122 CYS B C 1
ATOM 2956 O O . CYS B 1 122 ? 9.992 13.258 15.406 1 98.81 122 CYS B O 1
ATOM 2958 N N . ILE B 1 123 ? 8.594 11.867 16.312 1 98.88 123 ILE B N 1
ATOM 2959 C CA . ILE B 1 123 ? 8.133 11.188 15.102 1 98.88 123 ILE B CA 1
ATOM 2960 C C . ILE B 1 123 ? 6.613 11.281 15.008 1 98.88 123 ILE B C 1
ATOM 2962 O O . ILE B 1 123 ? 5.895 10.828 15.898 1 98.88 123 ILE B O 1
ATOM 2966 N N . ILE B 1 124 ? 6.137 11.914 13.938 1 98.88 124 ILE B N 1
ATOM 2967 C CA . ILE B 1 124 ? 4.703 12.133 13.766 1 98.88 124 ILE B CA 1
ATOM 2968 C C . ILE B 1 124 ? 4.168 11.203 12.68 1 98.88 124 ILE B C 1
ATOM 2970 O O . ILE B 1 124 ? 4.676 11.188 11.562 1 98.88 124 ILE B O 1
ATOM 2974 N N . ILE B 1 125 ? 3.203 10.469 12.984 1 98.62 125 ILE B N 1
ATOM 2975 C CA . ILE B 1 125 ? 2.545 9.594 12.023 1 98.62 125 ILE B CA 1
ATOM 2976 C C . ILE B 1 125 ? 1.104 10.055 11.805 1 98.62 125 ILE B C 1
ATOM 2978 O O . ILE B 1 125 ? 0.309 10.078 12.75 1 98.62 125 ILE B O 1
ATOM 2982 N N . ASP B 1 126 ? 0.764 10.406 10.602 1 98.25 126 ASP B N 1
ATOM 2983 C CA . ASP B 1 126 ? -0.574 10.875 10.258 1 98.25 126 ASP B CA 1
ATOM 2984 C C . ASP B 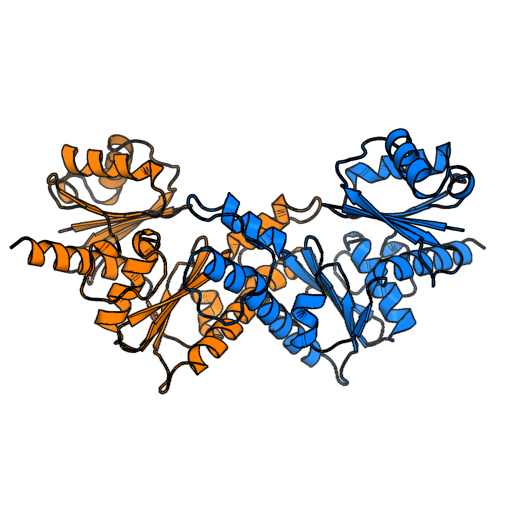1 126 ? -1.293 9.875 9.352 1 98.25 126 ASP B C 1
ATOM 2986 O O . ASP B 1 126 ? -0.902 9.68 8.203 1 98.25 126 ASP B O 1
ATOM 2990 N N . TYR B 1 127 ? -2.303 9.305 9.836 1 96.5 127 TYR B N 1
ATOM 2991 C CA . TYR B 1 127 ? -3.062 8.281 9.125 1 96.5 127 TYR B CA 1
ATOM 2992 C C . TYR B 1 127 ? -4.227 8.898 8.359 1 96.5 127 TYR B C 1
ATOM 2994 O O . TYR B 1 127 ? -5.348 8.953 8.859 1 96.5 127 TYR B O 1
ATOM 3002 N N . GLY B 1 128 ? -4.051 9.281 7.141 1 93.88 128 GLY B N 1
ATOM 3003 C CA . GLY B 1 128 ? -5.078 9.852 6.281 1 93.88 128 GLY B CA 1
ATOM 3004 C C . GLY B 1 128 ? -5.23 9.117 4.965 1 93.88 128 GLY B C 1
ATOM 3005 O O . GLY B 1 128 ? -5.152 7.883 4.922 1 93.88 128 GLY B O 1
ATOM 3006 N N . THR B 1 129 ? -5.562 9.961 3.91 1 94.69 129 THR B N 1
ATOM 3007 C CA . THR B 1 129 ? -5.609 9.398 2.566 1 94.69 129 THR B CA 1
ATOM 3008 C C . THR B 1 129 ? -4.289 8.711 2.223 1 94.69 129 THR B C 1
ATOM 3010 O O . THR B 1 129 ? -4.285 7.602 1.688 1 94.69 129 THR B O 1
ATOM 3013 N N . ALA B 1 130 ? -3.297 9.391 2.482 1 97.19 130 ALA B N 1
ATOM 3014 C CA . ALA B 1 130 ? -1.955 8.82 2.578 1 97.19 130 ALA B CA 1
ATOM 3015 C C . ALA B 1 130 ? -1.468 8.805 4.023 1 97.19 130 ALA B C 1
ATOM 3017 O O . ALA B 1 130 ? -1.924 9.602 4.848 1 97.19 130 ALA B O 1
ATOM 3018 N N . ILE B 1 131 ? -0.616 7.93 4.332 1 98 131 ILE B N 1
ATOM 3019 C CA . ILE B 1 131 ? 0.05 7.922 5.629 1 98 131 ILE B CA 1
ATOM 3020 C C . ILE B 1 131 ? 1.404 8.617 5.52 1 98 131 ILE B C 1
ATOM 3022 O O . ILE B 1 131 ? 2.191 8.32 4.617 1 98 131 ILE B O 1
ATOM 3026 N N . THR B 1 132 ? 1.637 9.539 6.375 1 98.62 132 THR B N 1
ATOM 3027 C CA . THR B 1 132 ? 2.93 10.211 6.391 1 98.62 132 THR B CA 1
ATOM 3028 C C . THR B 1 132 ? 3.633 10.008 7.727 1 98.62 132 THR B C 1
ATOM 3030 O O . THR B 1 132 ? 2.979 9.883 8.766 1 98.62 132 THR B O 1
ATOM 3033 N N . ILE B 1 133 ? 4.887 9.938 7.668 1 98.88 133 ILE B N 1
ATOM 3034 C CA . ILE B 1 133 ? 5.75 9.945 8.844 1 98.88 133 ILE B CA 1
ATOM 3035 C C . ILE B 1 133 ? 6.719 11.125 8.758 1 98.88 133 ILE B C 1
ATOM 3037 O O . ILE B 1 133 ? 7.465 11.258 7.785 1 98.88 133 ILE B O 1
ATOM 3041 N N . ASP B 1 134 ? 6.684 11.977 9.734 1 98.94 134 ASP B N 1
ATOM 3042 C CA . ASP B 1 134 ? 7.527 13.164 9.766 1 98.94 134 ASP B CA 1
ATOM 3043 C C . ASP B 1 134 ? 8.508 13.109 10.938 1 98.94 134 ASP B C 1
ATOM 3045 O O . ASP B 1 134 ? 8.133 12.703 12.039 1 98.94 134 ASP B O 1
ATOM 3049 N N . VAL B 1 135 ? 9.727 13.531 10.688 1 98.94 135 VAL B N 1
ATOM 3050 C CA . VAL B 1 135 ? 10.805 13.367 11.648 1 98.94 135 VAL B CA 1
ATOM 3051 C C . VAL B 1 135 ? 11.297 14.742 12.117 1 98.94 135 VAL B C 1
ATOM 3053 O O . VAL B 1 135 ? 11.758 15.547 11.305 1 98.94 135 VAL B O 1
ATOM 3056 N N . LEU B 1 136 ? 11.117 15.031 13.312 1 98.81 136 LEU B N 1
ATOM 3057 C CA . LEU B 1 136 ? 11.664 16.188 14.008 1 98.81 136 LEU B CA 1
ATOM 3058 C C . LEU B 1 136 ? 12.781 15.781 14.953 1 98.81 136 LEU B C 1
ATOM 3060 O O . LEU B 1 136 ? 12.555 15.031 15.906 1 98.81 136 LEU B O 1
ATOM 3064 N N . LYS B 1 137 ? 13.992 16.234 14.742 1 98.62 137 LYS B N 1
ATOM 3065 C CA . LYS B 1 137 ? 15.164 15.898 15.547 1 98.62 137 LYS B CA 1
ATOM 3066 C C . LYS B 1 137 ? 15.938 17.156 15.93 1 98.62 137 LYS B C 1
ATOM 3068 O O . LYS B 1 137 ? 16.344 17.938 15.062 1 98.62 137 LYS B O 1
ATOM 3073 N N . ASP B 1 138 ? 16.109 17.375 17.219 1 98.06 138 ASP B N 1
ATOM 3074 C CA . ASP B 1 138 ? 16.797 18.547 17.75 1 98.06 138 ASP B CA 1
ATOM 3075 C C . ASP B 1 138 ? 16.141 19.844 17.266 1 98.06 138 ASP B C 1
ATOM 3077 O O . ASP B 1 138 ? 16.828 20.797 16.922 1 98.06 138 ASP B O 1
ATOM 3081 N N . GLY B 1 139 ? 14.812 19.797 17.078 1 98 139 GLY B N 1
ATOM 3082 C CA . GLY B 1 139 ? 14.055 20.969 16.672 1 98 139 GLY B CA 1
ATOM 3083 C C . GLY B 1 139 ? 14.133 21.234 15.172 1 98 139 GLY B C 1
ATOM 3084 O O . GLY B 1 139 ? 13.633 22.25 14.695 1 98 139 GLY B O 1
ATOM 3085 N N . VAL B 1 140 ? 14.766 20.344 14.453 1 98.62 140 VAL B N 1
ATOM 3086 C CA . VAL B 1 140 ? 14.922 20.453 13.008 1 98.62 140 VAL B CA 1
ATOM 3087 C C . VAL B 1 140 ? 14.055 19.422 12.312 1 98.62 140 VAL B C 1
ATOM 3089 O O . VAL B 1 140 ? 14.039 18.25 12.711 1 98.62 140 VAL B O 1
ATOM 3092 N N . TYR B 1 141 ? 13.289 19.891 11.336 1 98.81 141 TYR B N 1
ATOM 3093 C CA . TYR B 1 141 ? 12.578 18.938 10.492 1 98.81 141 TYR B CA 1
ATOM 3094 C C . TYR B 1 141 ? 13.539 18.234 9.547 1 98.81 141 TYR B C 1
ATOM 3096 O O . TYR B 1 141 ? 14.164 18.875 8.695 1 98.81 141 TYR B O 1
ATOM 3104 N N . GLU B 1 142 ? 13.555 16.938 9.625 1 98.75 142 GLU B N 1
ATOM 3105 C CA . GLU B 1 142 ? 14.594 16.203 8.914 1 98.75 142 GLU B CA 1
ATOM 3106 C C . GLU B 1 142 ? 14.023 15.453 7.711 1 98.75 142 GLU B C 1
ATOM 3108 O O . GLU B 1 142 ? 14.773 14.828 6.953 1 98.75 142 GLU B O 1
ATOM 3113 N N . GLY B 1 143 ? 12.727 15.484 7.535 1 98.75 143 GLY B N 1
ATOM 3114 C CA . GLY B 1 143 ? 12.117 14.773 6.426 1 98.75 143 GLY B CA 1
ATOM 3115 C C . GLY B 1 143 ? 11.156 13.688 6.867 1 98.75 143 GLY B C 1
ATOM 3116 O O . GLY B 1 143 ? 10.578 13.766 7.953 1 98.75 143 GLY B O 1
ATOM 3117 N N . GLY B 1 144 ? 10.906 12.719 5.891 1 98.69 144 GLY B N 1
ATOM 3118 C CA . GLY B 1 144 ? 9.898 11.758 6.316 1 98.69 144 GLY B CA 1
ATOM 3119 C C . GLY B 1 144 ? 9.609 10.688 5.277 1 98.69 144 GLY B C 1
ATOM 3120 O O . GLY B 1 144 ? 10.523 10.234 4.578 1 98.69 144 GLY B O 1
ATOM 3121 N N . VAL B 1 145 ? 8.414 10.188 5.375 1 98.88 145 VAL B N 1
ATOM 3122 C CA . VAL B 1 145 ? 7.953 9.047 4.594 1 98.88 145 VAL B CA 1
ATOM 3123 C C . VAL B 1 145 ? 6.52 9.281 4.125 1 98.88 145 VAL B C 1
ATOM 3125 O O . VAL B 1 145 ? 5.723 9.898 4.836 1 98.88 145 VAL B O 1
ATOM 3128 N N . ILE B 1 146 ? 6.156 8.781 2.914 1 98.81 146 ILE B N 1
ATOM 3129 C CA . ILE B 1 146 ? 4.785 8.812 2.418 1 98.81 146 ILE B CA 1
ATOM 3130 C C . ILE B 1 146 ? 4.379 7.414 1.948 1 98.81 146 ILE B C 1
ATOM 3132 O O . ILE B 1 146 ? 5.082 6.793 1.149 1 98.81 146 ILE B O 1
ATOM 3136 N N . MET B 1 147 ? 3.365 6.91 2.416 1 98.31 147 MET B N 1
ATOM 3137 C CA . MET B 1 147 ? 2.834 5.617 1.995 1 98.31 147 MET B CA 1
ATOM 3138 C C . MET B 1 147 ? 1.337 5.711 1.714 1 98.31 147 MET B C 1
ATOM 3140 O O . MET B 1 147 ? 0.668 6.629 2.191 1 98.31 147 MET B O 1
ATOM 3144 N N . PRO B 1 148 ? 0.785 4.801 0.903 1 98.44 148 PRO B N 1
ATOM 3145 C CA . PRO B 1 148 ? -0.667 4.824 0.709 1 98.44 148 PRO B CA 1
ATOM 3146 C C . PRO B 1 148 ? -1.438 4.555 1.999 1 98.44 148 PRO B C 1
ATOM 3148 O O . PRO B 1 148 ? -1.01 3.738 2.82 1 98.44 148 PRO B O 1
ATOM 3151 N N . GLY B 1 149 ? -2.506 5.211 2.191 1 97.44 149 GLY B N 1
ATOM 3152 C CA . GLY B 1 149 ? -3.398 4.914 3.303 1 97.44 149 GLY B CA 1
ATOM 3153 C C . GLY B 1 149 ? -4.102 3.578 3.162 1 97.44 149 GLY B C 1
ATOM 3154 O O . GLY B 1 149 ? -4.035 2.941 2.107 1 97.44 149 GLY B O 1
ATOM 3155 N N . PHE B 1 150 ? -4.789 3.18 4.168 1 97.31 150 PHE B N 1
ATOM 3156 C CA . PHE B 1 150 ? -5.426 1.869 4.215 1 97.31 150 PHE B CA 1
ATOM 3157 C C . PHE B 1 150 ? -6.445 1.724 3.092 1 97.31 150 PHE B C 1
ATOM 3159 O O . PHE B 1 150 ? -6.398 0.759 2.326 1 97.31 150 PHE B O 1
ATOM 3166 N N . ALA B 1 151 ? -7.34 2.67 3.01 1 96.75 151 ALA B N 1
ATOM 3167 C CA . ALA B 1 151 ? -8.383 2.613 1.986 1 96.75 151 ALA B CA 1
ATOM 3168 C C . ALA B 1 151 ? -7.781 2.68 0.586 1 96.75 151 ALA B C 1
ATOM 3170 O O . ALA B 1 151 ? -8.266 2.023 -0.338 1 96.75 151 ALA B O 1
ATOM 3171 N N . MET B 1 152 ? -6.77 3.482 0.487 1 97.56 152 MET B N 1
ATOM 3172 C CA . MET B 1 152 ? -6.094 3.617 -0.8 1 97.56 152 MET B CA 1
ATOM 3173 C C . MET B 1 152 ? -5.48 2.289 -1.235 1 97.56 152 MET B C 1
ATOM 3175 O O . MET B 1 152 ? -5.516 1.944 -2.418 1 97.56 152 MET B O 1
ATOM 3179 N N . MET B 1 153 ? -4.938 1.532 -0.355 1 98.12 153 MET B N 1
ATOM 3180 C CA . MET B 1 153 ? -4.355 0.226 -0.656 1 98.12 153 MET B CA 1
ATOM 3181 C C . MET B 1 153 ? -5.43 -0.752 -1.121 1 98.12 153 MET B C 1
ATOM 3183 O O . MET B 1 153 ? -5.238 -1.471 -2.104 1 98.12 153 MET B O 1
ATOM 3187 N N . ILE B 1 154 ? -6.512 -0.776 -0.417 1 98.31 154 ILE B N 1
ATOM 3188 C CA . ILE B 1 154 ? -7.617 -1.656 -0.771 1 98.31 154 ILE B CA 1
ATOM 3189 C C . ILE B 1 154 ? -8.133 -1.298 -2.162 1 98.31 154 ILE B C 1
ATOM 3191 O O . ILE B 1 154 ? -8.344 -2.18 -3 1 98.31 154 ILE B O 1
ATOM 3195 N N . ASN B 1 155 ? -8.312 -0.003 -2.381 1 98.06 155 ASN B N 1
ATOM 3196 C CA . ASN B 1 155 ? -8.797 0.462 -3.678 1 98.06 155 ASN B CA 1
ATOM 3197 C C . ASN B 1 155 ? -7.809 0.126 -4.793 1 98.06 155 ASN B C 1
ATOM 3199 O O . ASN B 1 155 ? -8.219 -0.152 -5.922 1 98.06 155 ASN B O 1
ATOM 3203 N N . ALA B 1 156 ? -6.551 0.204 -4.496 1 98.25 156 ALA B N 1
ATOM 3204 C CA . ALA B 1 156 ? -5.523 -0.129 -5.48 1 98.25 156 ALA B CA 1
ATOM 3205 C C . ALA B 1 156 ? -5.645 -1.58 -5.934 1 98.25 156 ALA B C 1
ATOM 3207 O O . ALA B 1 156 ? -5.547 -1.875 -7.129 1 98.25 156 ALA B O 1
ATOM 3208 N N . LEU B 1 157 ? -5.836 -2.482 -5.004 1 98.44 157 LEU B N 1
ATOM 3209 C CA . LEU B 1 157 ? -6.027 -3.891 -5.332 1 98.44 157 LEU B CA 1
ATOM 3210 C C . LEU B 1 157 ? -7.281 -4.082 -6.184 1 98.44 157 LEU B C 1
ATOM 3212 O O . LEU B 1 157 ? -7.242 -4.781 -7.199 1 98.44 157 LEU B O 1
ATOM 3216 N N . PHE B 1 158 ? -8.32 -3.414 -5.832 1 98.06 158 PHE B N 1
ATOM 3217 C CA . PHE B 1 158 ? -9.602 -3.531 -6.52 1 98.06 158 PHE B CA 1
ATOM 3218 C C . PHE B 1 158 ? -9.484 -3.039 -7.957 1 98.06 158 PHE B C 1
ATOM 3220 O O . PHE B 1 158 ? -9.922 -3.721 -8.891 1 98.06 158 PHE B O 1
ATOM 3227 N N . LYS B 1 159 ? -8.867 -1.905 -8.109 1 95.94 159 LYS B N 1
ATOM 3228 C CA . LYS B 1 159 ? -8.773 -1.286 -9.43 1 95.94 159 LYS B CA 1
ATOM 3229 C C . LYS B 1 159 ? -7.68 -1.941 -10.273 1 95.94 159 LYS B C 1
ATOM 3231 O O . LYS B 1 159 ? -7.742 -1.924 -11.5 1 95.94 159 LYS B O 1
ATOM 3236 N N . GLY B 1 160 ? -6.719 -2.506 -9.594 1 94.38 160 GLY B N 1
ATOM 3237 C CA . GLY B 1 160 ? -5.539 -2.994 -10.297 1 94.38 160 GLY B CA 1
ATOM 3238 C C . GLY B 1 160 ? -5.633 -4.461 -10.664 1 94.38 160 GLY B C 1
ATOM 3239 O O . GLY B 1 160 ? -4.73 -5.004 -11.305 1 94.38 160 GLY B O 1
ATOM 3240 N N . THR B 1 161 ? -6.695 -5.133 -10.234 1 93.62 161 THR B N 1
ATOM 3241 C CA . THR B 1 161 ? -6.844 -6.559 -10.516 1 93.62 161 THR B CA 1
ATOM 3242 C C . THR B 1 161 ? -8.234 -6.859 -11.062 1 93.62 161 THR B C 1
ATOM 3244 O O . THR B 1 161 ? -9.188 -6.125 -10.797 1 93.62 161 THR B O 1
ATOM 3247 N N . ALA B 1 162 ? -8.336 -7.949 -11.766 1 88.94 162 ALA B N 1
ATOM 3248 C CA . ALA B 1 162 ? -9.594 -8.336 -12.398 1 88.94 162 ALA B CA 1
ATOM 3249 C C . ALA B 1 162 ? -10.523 -9.016 -11.398 1 88.94 162 ALA B C 1
ATOM 3251 O O . ALA B 1 162 ? -11.75 -8.992 -11.57 1 88.94 162 ALA B O 1
ATOM 3252 N N . LYS B 1 163 ? -10.008 -9.516 -10.273 1 87.94 163 LYS B N 1
ATOM 3253 C CA . LYS B 1 163 ? -10.805 -10.461 -9.5 1 87.94 163 LYS B CA 1
ATOM 3254 C C . LYS B 1 163 ? -11 -9.984 -8.07 1 87.94 163 LYS B C 1
ATOM 3256 O O . LYS B 1 163 ? -11.906 -10.445 -7.371 1 87.94 163 LYS B O 1
ATOM 3261 N N . LEU B 1 164 ? -10.227 -9.07 -7.586 1 95 164 LEU B N 1
ATOM 3262 C CA . LEU B 1 164 ? -10.219 -8.789 -6.156 1 95 164 LEU B CA 1
ATOM 3263 C C . LEU B 1 164 ? -11.297 -7.77 -5.797 1 95 164 LEU B C 1
ATOM 3265 O O . LEU B 1 164 ? -11.461 -6.766 -6.492 1 95 164 LEU B O 1
ATOM 3269 N N . PRO B 1 165 ? -12.047 -7.957 -4.742 1 96 165 PRO B N 1
ATOM 3270 C CA . PRO B 1 165 ? -13.148 -7.0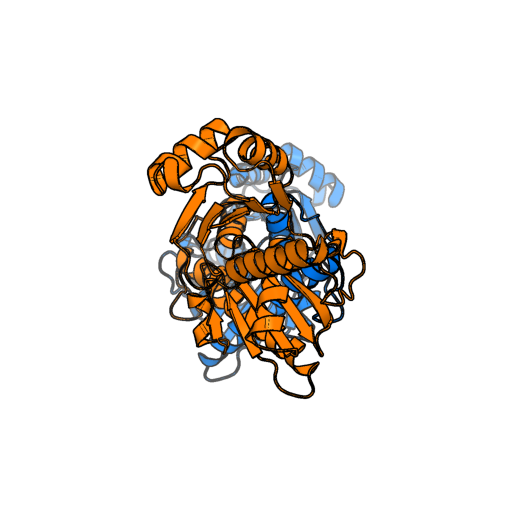78 -4.324 1 96 165 PRO B CA 1
ATOM 3271 C C . PRO B 1 165 ? -12.68 -5.953 -3.402 1 96 165 PRO B C 1
ATOM 3273 O O . PRO B 1 165 ? -11.578 -6.02 -2.85 1 96 165 PRO B O 1
ATOM 3276 N N . LEU B 1 166 ? -13.539 -4.93 -3.289 1 97 166 LEU B N 1
ATOM 3277 C CA . LEU B 1 166 ? -13.398 -3.992 -2.178 1 97 166 LEU B CA 1
ATOM 3278 C C . LEU B 1 166 ? -13.727 -4.672 -0.852 1 97 166 LEU B C 1
ATOM 3280 O O . LEU B 1 166 ? -14.625 -5.512 -0.783 1 97 166 LEU B O 1
ATOM 3284 N N . VAL B 1 167 ? -13.016 -4.309 0.136 1 97.31 167 VAL B N 1
ATOM 3285 C CA . VAL B 1 167 ? -13.25 -4.879 1.457 1 97.31 167 VAL B CA 1
ATOM 3286 C C . VAL B 1 167 ? -13.312 -3.764 2.498 1 97.31 167 VAL B C 1
ATOM 3288 O O . VAL B 1 167 ? -12.984 -2.613 2.203 1 97.31 167 VAL B O 1
ATOM 3291 N N . GLU B 1 168 ? -13.703 -4.117 3.701 1 95.56 168 GLU B N 1
ATOM 3292 C CA . GLU B 1 168 ? -13.766 -3.158 4.801 1 95.56 168 GLU B CA 1
ATOM 3293 C C . GLU B 1 168 ? -12.375 -2.785 5.285 1 95.56 168 GLU B C 1
ATOM 3295 O O . GLU B 1 168 ? -11.469 -3.623 5.297 1 95.56 168 GLU B O 1
ATOM 3300 N N . VAL B 1 169 ? -12.281 -1.569 5.723 1 95.44 169 VAL B N 1
ATOM 3301 C CA . VAL B 1 169 ? -11.039 -1.12 6.336 1 95.44 169 VAL B CA 1
ATOM 3302 C C . VAL B 1 169 ? -11.023 -1.511 7.812 1 95.44 169 VAL B C 1
ATOM 3304 O O . VAL B 1 169 ? -11.305 -0.685 8.688 1 95.44 169 VAL B O 1
ATOM 3307 N N . LYS B 1 170 ? -10.625 -2.648 8.078 1 94.62 170 LYS B N 1
ATOM 3308 C CA . LYS B 1 170 ? -10.602 -3.217 9.422 1 94.62 170 LYS B CA 1
ATOM 3309 C C . LYS B 1 170 ? -9.539 -4.305 9.539 1 94.62 170 LYS B C 1
ATOM 3311 O O . LYS B 1 170 ? -9.383 -5.129 8.641 1 94.62 170 LYS B O 1
ATOM 3316 N N . PRO B 1 171 ? -8.812 -4.246 10.625 1 95.62 171 PRO B N 1
ATOM 3317 C CA . PRO B 1 171 ? -7.832 -5.316 10.812 1 95.62 171 PRO B CA 1
ATOM 3318 C C . PRO B 1 171 ? -8.469 -6.703 10.852 1 95.62 171 PRO B C 1
ATOM 3320 O O . PRO B 1 171 ? -9.664 -6.828 11.117 1 95.62 171 PRO B O 1
ATOM 3323 N N . TYR B 1 172 ? -7.73 -7.664 10.484 1 97.06 172 TYR B N 1
ATOM 3324 C CA . TYR B 1 172 ? -8.117 -9.062 10.633 1 97.06 172 TYR B CA 1
ATOM 3325 C C . TYR B 1 172 ? -7.461 -9.68 11.859 1 97.06 172 TYR B C 1
ATOM 3327 O O . TYR B 1 172 ? -6.316 -9.367 12.195 1 97.06 172 TYR B O 1
ATOM 3335 N N . ASP B 1 173 ? -8.195 -10.531 12.594 1 96.25 173 ASP B N 1
ATOM 3336 C CA . ASP B 1 173 ? -7.648 -11.219 13.758 1 96.25 173 ASP B CA 1
ATOM 3337 C C . ASP B 1 173 ? -6.766 -12.398 13.344 1 96.25 173 ASP B C 1
ATOM 3339 O O . ASP B 1 173 ? -7.246 -13.523 13.219 1 96.25 173 ASP B O 1
ATOM 3343 N N . GLY B 1 174 ? -5.531 -12.164 13.156 1 97.38 174 GLY B N 1
ATOM 3344 C CA . GLY B 1 174 ? -4.586 -13.18 12.727 1 97.38 174 GLY B CA 1
ATOM 3345 C C . GLY B 1 174 ? -3.814 -12.781 11.477 1 97.38 174 GLY B C 1
ATOM 3346 O O . GLY B 1 174 ? -3.912 -11.641 11.016 1 97.38 174 GLY B O 1
ATOM 3347 N N . PHE B 1 175 ? -3.016 -13.742 10.953 1 98.62 175 PHE B N 1
ATOM 3348 C CA . PHE B 1 175 ? -2.125 -13.406 9.852 1 98.62 175 PHE B CA 1
ATOM 3349 C C . PHE B 1 175 ? -2.25 -14.43 8.727 1 98.62 175 PHE B C 1
ATOM 3351 O O . PHE B 1 175 ? -1.479 -14.398 7.762 1 98.62 175 PHE B O 1
ATOM 3358 N N . ILE B 1 176 ? -3.166 -15.367 8.836 1 98.81 176 ILE B N 1
ATOM 3359 C CA . ILE B 1 176 ? -3.48 -16.328 7.781 1 98.81 176 ILE B CA 1
ATOM 3360 C C . ILE B 1 176 ? -4.965 -16.25 7.441 1 98.81 176 ILE B C 1
ATOM 3362 O O . ILE B 1 176 ? -5.809 -16.719 8.211 1 98.81 176 ILE B O 1
ATOM 3366 N N . GLY B 1 177 ? -5.262 -15.688 6.285 1 98.69 177 GLY B N 1
ATOM 3367 C CA . GLY B 1 177 ? -6.648 -15.562 5.863 1 98.69 177 GLY B CA 1
ATOM 3368 C C . GLY B 1 177 ? -7.18 -16.797 5.18 1 98.69 177 GLY B C 1
ATOM 3369 O O . GLY B 1 177 ? -6.441 -17.5 4.477 1 98.69 177 GLY B O 1
ATOM 3370 N N . LYS B 1 178 ? -8.477 -17.016 5.234 1 98.62 178 LYS B N 1
ATOM 3371 C CA . LYS B 1 178 ? -9.102 -18.219 4.695 1 98.62 178 LYS B CA 1
ATOM 3372 C C . LYS B 1 178 ? -9.984 -17.891 3.494 1 98.62 178 LYS B C 1
ATOM 3374 O O . LYS B 1 178 ? -10.617 -18.781 2.922 1 98.62 178 LYS B O 1
ATOM 3379 N N . ASP B 1 179 ? -10.055 -16.641 3.131 1 98.06 179 ASP B N 1
ATOM 3380 C CA . ASP B 1 179 ? -10.773 -16.172 1.95 1 98.06 179 ASP B CA 1
ATOM 3381 C C . ASP B 1 179 ? -10.188 -14.859 1.432 1 98.06 179 ASP B C 1
ATOM 3383 O O . ASP B 1 179 ? -9.258 -14.312 2.025 1 98.06 179 ASP B O 1
ATOM 3387 N N . THR B 1 180 ? -10.703 -14.383 0.329 1 97.62 180 THR B N 1
ATOM 3388 C CA . THR B 1 180 ? -10.133 -13.219 -0.342 1 97.62 180 THR B CA 1
ATOM 3389 C C . THR B 1 180 ? -10.203 -11.992 0.556 1 97.62 180 THR B C 1
ATOM 3391 O O . THR B 1 180 ? -9.234 -11.234 0.662 1 97.62 180 THR B O 1
ATOM 3394 N N . GLU B 1 181 ? -11.312 -11.805 1.179 1 98 181 GLU B N 1
ATOM 3395 C CA . GLU B 1 181 ? -11.484 -10.633 2.039 1 98 181 GLU B CA 1
ATOM 3396 C C . GLU B 1 181 ? -10.453 -10.625 3.164 1 98 181 GLU B C 1
ATOM 3398 O O . GLU B 1 181 ? -9.797 -9.609 3.393 1 98 181 GLU B O 1
ATOM 3403 N N . SER B 1 182 ? -10.367 -11.734 3.895 1 98.56 182 SER B N 1
ATOM 3404 C CA . SER B 1 182 ? -9.414 -11.797 4.996 1 98.56 182 SER B CA 1
ATOM 3405 C C . SER B 1 182 ? -7.98 -11.656 4.488 1 98.56 182 SER B C 1
ATOM 3407 O O . SER B 1 182 ? -7.141 -11.047 5.148 1 98.56 182 SER B O 1
ATOM 3409 N N . ASN B 1 183 ? -7.672 -12.227 3.33 1 98.81 183 ASN B N 1
ATOM 3410 C CA . ASN B 1 183 ? -6.355 -12.055 2.729 1 98.81 183 ASN B CA 1
ATOM 3411 C C . ASN B 1 183 ? -6.016 -10.586 2.531 1 98.81 183 ASN B C 1
ATOM 3413 O O . ASN B 1 183 ? -4.918 -10.141 2.883 1 98.81 183 ASN B O 1
ATOM 3417 N N . ILE B 1 184 ? -6.977 -9.891 1.969 1 98.75 184 ILE B N 1
ATOM 3418 C CA . ILE B 1 184 ? -6.777 -8.484 1.623 1 98.75 184 ILE B CA 1
ATOM 3419 C C . ILE B 1 184 ? -6.66 -7.652 2.896 1 98.75 184 ILE B C 1
ATOM 3421 O O . ILE B 1 184 ? -5.801 -6.773 2.994 1 98.75 184 ILE B O 1
ATOM 3425 N N . ARG B 1 185 ? -7.5 -7.926 3.881 1 98.56 185 ARG B N 1
ATOM 3426 C CA . ARG B 1 185 ? -7.453 -7.184 5.137 1 98.56 185 ARG B CA 1
ATOM 3427 C C . ARG B 1 185 ? -6.113 -7.371 5.836 1 98.56 185 ARG B C 1
ATOM 3429 O O . ARG B 1 185 ? -5.535 -6.414 6.352 1 98.56 185 ARG B O 1
ATOM 3436 N N . ILE B 1 186 ? -5.562 -8.555 5.848 1 98.75 186 ILE B N 1
ATOM 3437 C CA . ILE B 1 186 ? -4.254 -8.812 6.434 1 98.75 186 ILE B CA 1
ATOM 3438 C C . ILE B 1 186 ? -3.182 -8.047 5.66 1 98.75 186 ILE B C 1
ATOM 3440 O O . ILE B 1 186 ? -2.322 -7.391 6.254 1 98.75 186 ILE B O 1
ATOM 3444 N N . GLY B 1 187 ? -3.316 -8.039 4.375 1 98.81 187 GLY B N 1
ATOM 3445 C CA . GLY B 1 187 ? -2.293 -7.457 3.518 1 98.81 187 GLY B CA 1
ATOM 3446 C C . GLY B 1 187 ? -2.318 -5.941 3.5 1 98.81 187 GLY B C 1
ATOM 3447 O O . GLY B 1 187 ? -1.296 -5.301 3.242 1 98.81 187 GLY B O 1
ATOM 3448 N N . THR B 1 188 ? -3.457 -5.367 3.799 1 98.38 188 THR B N 1
ATOM 3449 C CA . THR B 1 188 ? -3.574 -3.922 3.643 1 98.38 188 THR B CA 1
ATOM 3450 C C . THR B 1 188 ? -3.619 -3.232 5.004 1 98.38 188 THR B C 1
ATOM 3452 O O . THR B 1 188 ? -3.203 -2.078 5.137 1 98.38 188 THR B O 1
ATOM 3455 N N . ILE B 1 189 ? -4.078 -3.938 5.996 1 97.62 189 ILE B N 1
ATOM 3456 C CA . ILE B 1 189 ? -4.191 -3.305 7.305 1 97.62 189 ILE B CA 1
ATOM 3457 C C . ILE B 1 189 ? -3.109 -3.854 8.234 1 97.62 189 ILE B C 1
ATOM 3459 O O . ILE B 1 189 ? -2.191 -3.131 8.625 1 97.62 189 ILE B O 1
ATOM 3463 N N . ASN B 1 190 ? -3.162 -5.227 8.516 1 97.94 190 ASN B N 1
ATOM 3464 C CA . ASN B 1 190 ? -2.184 -5.816 9.43 1 97.94 190 ASN B CA 1
ATOM 3465 C C . ASN B 1 190 ? -0.755 -5.566 8.953 1 97.94 190 ASN B C 1
ATOM 3467 O O . ASN B 1 190 ? 0.11 -5.188 9.742 1 97.94 190 ASN B O 1
ATOM 3471 N N . ALA B 1 191 ? -0.58 -5.789 7.707 1 98.44 191 ALA B N 1
ATOM 3472 C CA . ALA B 1 191 ? 0.762 -5.652 7.145 1 98.44 191 ALA B CA 1
ATOM 3473 C C . ALA B 1 191 ? 1.232 -4.199 7.195 1 98.44 191 ALA B C 1
ATOM 3475 O O . ALA B 1 191 ? 2.412 -3.932 7.43 1 98.44 191 ALA B O 1
ATOM 3476 N N . THR B 1 192 ? 0.356 -3.289 6.957 1 97.56 192 THR B N 1
ATOM 3477 C CA . THR B 1 192 ? 0.703 -1.874 6.992 1 97.56 192 THR B CA 1
ATOM 3478 C C . THR B 1 192 ? 1.121 -1.455 8.398 1 97.56 192 THR B C 1
ATOM 3480 O O . THR B 1 192 ? 2.029 -0.638 8.562 1 97.56 192 THR B O 1
ATOM 3483 N N . VAL B 1 193 ? 0.432 -1.969 9.375 1 96.75 193 VAL B N 1
ATOM 3484 C CA . VAL B 1 193 ? 0.835 -1.738 10.758 1 96.75 193 VAL B CA 1
ATOM 3485 C C . VAL B 1 193 ? 2.277 -2.197 10.961 1 96.75 193 VAL B C 1
ATOM 3487 O O . VAL B 1 193 ? 3.078 -1.491 11.586 1 96.75 193 VAL B O 1
ATOM 3490 N N . GLY B 1 194 ? 2.598 -3.363 10.43 1 97.5 194 GLY B N 1
ATOM 3491 C CA . GLY B 1 194 ? 3.963 -3.859 10.484 1 97.5 194 GLY B CA 1
ATOM 3492 C C . GLY B 1 194 ? 4.945 -2.975 9.742 1 97.5 194 GLY B C 1
ATOM 3493 O O . GLY B 1 194 ? 6.082 -2.787 10.188 1 97.5 194 GLY B O 1
ATOM 3494 N N . ALA B 1 195 ? 4.523 -2.459 8.625 1 98.19 195 ALA B N 1
ATOM 3495 C CA . ALA B 1 195 ? 5.352 -1.543 7.844 1 98.19 195 ALA B CA 1
ATOM 3496 C C . ALA B 1 195 ? 5.711 -0.301 8.656 1 98.19 195 ALA B C 1
ATOM 3498 O O . ALA B 1 195 ? 6.875 0.099 8.703 1 98.19 195 ALA B O 1
ATOM 3499 N N . ILE B 1 196 ? 4.707 0.264 9.25 1 98.25 196 ILE B N 1
ATOM 3500 C CA . ILE B 1 196 ? 4.891 1.469 10.055 1 98.25 196 ILE B CA 1
ATOM 3501 C C . ILE B 1 196 ? 5.82 1.171 11.227 1 98.25 196 ILE B C 1
ATOM 3503 O O . ILE B 1 196 ? 6.75 1.934 11.5 1 98.25 196 ILE B O 1
ATOM 3507 N N . LYS B 1 197 ? 5.566 0.079 11.906 1 97.94 197 LYS B N 1
ATOM 3508 C CA . LYS B 1 197 ? 6.43 -0.335 13.008 1 97.94 197 LYS B CA 1
ATOM 3509 C C . LYS B 1 197 ? 7.883 -0.439 12.562 1 97.94 197 LYS B C 1
ATOM 3511 O O . LYS B 1 197 ? 8.781 0.064 13.234 1 97.94 197 LYS B O 1
ATOM 3516 N N . TYR B 1 198 ? 8.094 -1.078 11.445 1 98.12 198 TYR B N 1
ATOM 3517 C CA . TYR B 1 198 ? 9.43 -1.292 10.898 1 98.12 198 TYR B CA 1
ATOM 3518 C C . TYR B 1 198 ? 10.109 0.036 10.602 1 98.12 198 TYR B C 1
ATOM 3520 O O . TYR B 1 198 ? 11.273 0.235 10.961 1 98.12 198 TYR B O 1
ATOM 3528 N N . VAL B 1 199 ? 9.438 0.966 10 1 98.62 199 VAL B N 1
ATOM 3529 C CA . VAL B 1 199 ? 9.977 2.266 9.617 1 98.62 199 VAL B CA 1
ATOM 3530 C C . VAL B 1 199 ? 10.289 3.084 10.867 1 98.62 199 VAL B C 1
ATOM 3532 O O . VAL B 1 199 ? 11.375 3.645 11 1 98.62 199 VAL B O 1
ATOM 3535 N N . VAL B 1 200 ? 9.375 3.129 11.797 1 98.5 200 VAL B N 1
ATOM 3536 C CA . VAL B 1 200 ? 9.516 3.91 13.016 1 98.5 200 VAL B CA 1
ATOM 3537 C C . VAL B 1 200 ? 10.703 3.393 13.828 1 98.5 200 VAL B C 1
ATOM 3539 O O . VAL B 1 200 ? 11.492 4.18 14.367 1 98.5 200 VAL B O 1
ATOM 3542 N N . GLU B 1 201 ? 10.82 2.078 13.891 1 98 201 GLU B N 1
ATOM 3543 C CA . GLU B 1 201 ? 11.945 1.489 14.617 1 98 201 GLU B CA 1
ATOM 3544 C C . GLU B 1 201 ? 13.281 1.896 14 1 98 201 GLU B C 1
ATOM 3546 O O . GLU B 1 201 ? 14.242 2.18 14.719 1 98 201 GLU B O 1
ATOM 3551 N N . ASN B 1 202 ? 13.352 1.914 12.719 1 98.38 202 ASN B N 1
ATOM 3552 C CA . ASN B 1 202 ? 14.586 2.299 12.047 1 98.38 202 ASN B CA 1
ATOM 3553 C C . ASN B 1 202 ? 14.875 3.789 12.203 1 98.38 202 ASN B C 1
ATOM 3555 O O . ASN B 1 202 ? 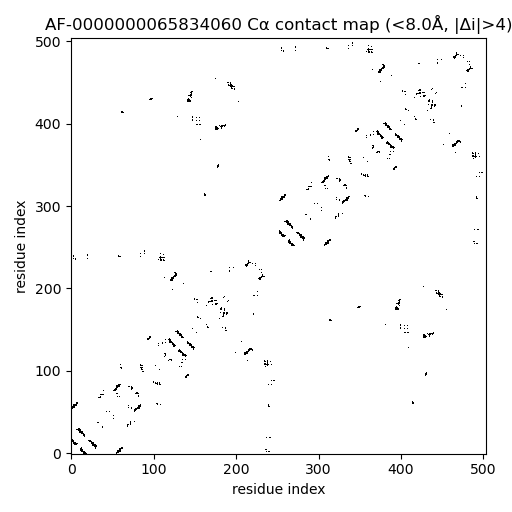16.031 4.188 12.375 1 98.38 202 ASN B O 1
ATOM 3559 N N . ILE B 1 203 ? 13.891 4.594 12.18 1 98.75 203 ILE B N 1
ATOM 3560 C CA . ILE B 1 203 ? 14.062 6.031 12.352 1 98.75 203 ILE B CA 1
ATOM 3561 C C . ILE B 1 203 ? 14.5 6.324 13.789 1 98.75 203 ILE B C 1
ATOM 3563 O O . ILE B 1 203 ? 15.344 7.188 14.023 1 98.75 203 ILE B O 1
ATOM 3567 N N . THR B 1 204 ? 13.906 5.621 14.734 1 98.44 204 THR B N 1
ATOM 3568 C CA . THR B 1 204 ? 14.188 5.828 16.156 1 98.44 204 THR B CA 1
ATOM 3569 C C . THR B 1 204 ? 15.672 5.645 16.453 1 98.44 204 THR B C 1
ATOM 3571 O O . THR B 1 204 ? 16.234 6.32 17.312 1 98.44 204 THR B O 1
ATOM 3574 N N . LYS B 1 205 ? 16.344 4.828 15.672 1 97.56 205 LYS B N 1
ATOM 3575 C CA . LYS B 1 205 ? 17.766 4.543 15.867 1 97.56 205 LYS B CA 1
ATOM 3576 C C . LYS B 1 205 ? 18.609 5.781 15.602 1 97.56 205 LYS B C 1
ATOM 3578 O O . LYS B 1 205 ? 19.781 5.844 16.016 1 97.56 205 LYS B O 1
ATOM 3583 N N . GLU B 1 206 ? 18.047 6.711 14.938 1 96 206 GLU B N 1
ATOM 3584 C CA . GLU B 1 206 ? 18.781 7.926 14.602 1 96 206 GLU B CA 1
ATOM 3585 C C . GLU B 1 206 ? 18.828 8.891 15.781 1 96 206 GLU B C 1
ATOM 3587 O O . GLU B 1 206 ? 19.562 9.891 15.75 1 96 206 GLU B O 1
ATOM 3592 N N . TYR B 1 207 ? 18.141 8.578 16.859 1 97.62 207 TYR B N 1
ATOM 3593 C CA . TYR B 1 207 ? 18.047 9.469 18.016 1 97.62 207 TYR B CA 1
ATOM 3594 C C . TYR B 1 207 ? 18.906 8.969 19.172 1 97.62 207 TYR B C 1
ATOM 3596 O O . TYR B 1 207 ? 19.062 7.758 19.344 1 97.62 207 TYR B O 1
ATOM 3604 N N . ASN B 1 208 ? 19.469 9.875 19.938 1 95.19 208 ASN B N 1
ATOM 3605 C CA . ASN B 1 208 ? 20.219 9.523 21.141 1 95.19 208 ASN B CA 1
ATOM 3606 C C . ASN B 1 208 ? 19.281 9.141 22.281 1 95.19 208 ASN B C 1
ATOM 3608 O O . ASN B 1 208 ? 19.594 8.258 23.078 1 95.19 208 ASN B O 1
ATOM 3612 N N . THR B 1 209 ? 18.219 9.867 22.375 1 95.75 209 THR B N 1
ATOM 3613 C CA . THR B 1 209 ? 17.141 9.602 23.312 1 95.75 209 THR B CA 1
ATOM 3614 C C . THR B 1 209 ? 15.836 9.312 22.578 1 95.75 209 THR B C 1
ATOM 3616 O O . THR B 1 209 ? 15.578 9.906 21.531 1 95.75 209 THR B O 1
ATOM 3619 N N . PRO B 1 210 ? 15.055 8.477 23.125 1 96.44 210 PRO B N 1
ATOM 3620 C CA . PRO B 1 210 ? 13.828 8.117 22.422 1 96.44 210 PRO B CA 1
ATOM 3621 C C . PRO B 1 210 ? 12.945 9.328 22.125 1 96.44 210 PRO B C 1
ATOM 3623 O O . PRO B 1 210 ? 12.648 10.125 23.031 1 96.44 210 PRO B O 1
ATOM 3626 N N . PRO B 1 211 ? 12.547 9.461 20.906 1 98.5 211 PRO B N 1
ATOM 3627 C CA . PRO B 1 211 ? 11.625 10.547 20.547 1 98.5 211 PRO B CA 1
ATOM 3628 C C . PRO B 1 211 ? 10.195 10.289 21.016 1 98.5 211 PRO B C 1
ATOM 3630 O O . PRO B 1 211 ? 9.859 9.156 21.375 1 98.5 211 PRO B O 1
ATOM 3633 N N . VAL B 1 212 ? 9.406 11.336 21.094 1 98.56 212 VAL B N 1
ATOM 3634 C CA . VAL B 1 212 ? 7.973 11.172 21.312 1 98.56 212 VAL B CA 1
ATOM 3635 C C . VAL B 1 212 ? 7.309 10.75 20 1 98.56 212 VAL B C 1
ATOM 3637 O O . VAL B 1 212 ? 7.492 11.398 18.969 1 98.56 212 VAL B O 1
ATOM 3640 N N . ILE B 1 213 ? 6.625 9.648 20.016 1 98.44 213 ILE B N 1
ATOM 3641 C CA . ILE B 1 213 ? 5.879 9.18 18.844 1 98.44 213 ILE B CA 1
ATOM 3642 C C . ILE B 1 213 ? 4.43 9.656 18.938 1 98.44 213 ILE B C 1
ATOM 3644 O O . ILE B 1 213 ? 3.756 9.422 19.938 1 98.44 213 ILE B O 1
ATOM 3648 N N . ILE B 1 214 ? 3.969 10.352 17.922 1 98.5 214 ILE B N 1
ATOM 3649 C CA . ILE B 1 214 ? 2.631 10.93 17.922 1 98.5 214 ILE B CA 1
ATOM 3650 C C . ILE B 1 214 ? 1.811 10.352 16.766 1 98.5 214 ILE B C 1
ATOM 3652 O O . ILE B 1 214 ? 2.234 10.391 15.617 1 98.5 214 ILE B O 1
ATOM 3656 N N . HIS B 1 215 ? 0.707 9.758 17.094 1 98.06 215 HIS B N 1
ATOM 3657 C CA . HIS B 1 215 ? -0.26 9.289 16.109 1 98.06 215 HIS B CA 1
ATOM 3658 C C . HIS B 1 215 ? -1.391 10.289 15.922 1 98.06 215 HIS B C 1
ATOM 3660 O O . HIS B 1 215 ? -1.966 10.781 16.891 1 98.06 215 HIS B O 1
ATOM 3666 N N . THR B 1 216 ? -1.643 10.625 14.703 1 97.06 216 THR B N 1
ATOM 3667 C CA . THR B 1 216 ? -2.775 11.492 14.375 1 97.06 216 THR B CA 1
ATOM 3668 C C . THR B 1 216 ? -3.482 11 13.117 1 97.06 216 THR B C 1
ATOM 3670 O O . THR B 1 216 ? -3.152 9.938 12.586 1 97.06 216 THR B O 1
ATOM 3673 N N . GLY B 1 217 ? -4.551 11.594 12.727 1 93.31 217 GLY B N 1
ATOM 3674 C CA . GLY B 1 217 ? -5.324 11.164 11.578 1 93.31 217 GLY B CA 1
ATOM 3675 C C . GLY B 1 217 ? -6.457 10.219 11.938 1 93.31 217 GLY B C 1
ATOM 3676 O O . GLY B 1 217 ? -6.562 9.781 13.086 1 93.31 217 GLY B O 1
ATOM 3677 N N . GLY B 1 218 ? -7.293 9.859 11.008 1 87.75 218 GLY B N 1
ATOM 3678 C CA . GLY B 1 218 ? -8.547 9.156 11.227 1 87.75 218 GLY B CA 1
ATOM 3679 C C . GLY B 1 218 ? -8.359 7.691 11.578 1 87.75 218 GLY B C 1
ATOM 3680 O O . GLY B 1 218 ? -9.211 7.094 12.242 1 87.75 218 GLY B O 1
ATOM 3681 N N . HIS B 1 219 ? -7.238 7.086 11.211 1 88.06 219 HIS B N 1
ATOM 3682 C CA . HIS B 1 219 ? -7.09 5.645 11.375 1 88.06 219 HIS B CA 1
ATOM 3683 C C . HIS B 1 219 ? -6 5.312 12.383 1 88.06 219 HIS B C 1
ATOM 3685 O O . HIS B 1 219 ? -5.449 4.211 12.375 1 88.06 219 HIS B O 1
ATOM 3691 N N . ALA B 1 220 ? -5.699 6.215 13.211 1 89 220 ALA B N 1
ATOM 3692 C CA . ALA B 1 220 ? -4.648 6.035 14.211 1 89 220 ALA B CA 1
ATOM 3693 C C . ALA B 1 220 ? -4.973 4.871 15.141 1 89 220 ALA B C 1
ATOM 3695 O O . ALA B 1 220 ? -4.066 4.227 15.672 1 89 220 ALA B O 1
ATOM 3696 N N . LEU B 1 221 ? -6.219 4.523 15.266 1 84.56 221 LEU B N 1
ATOM 3697 C CA . LEU B 1 221 ? -6.66 3.531 16.25 1 84.56 221 LEU B CA 1
ATOM 3698 C C . LEU B 1 221 ? -6.188 2.135 15.852 1 84.56 221 LEU B C 1
ATOM 3700 O O . LEU B 1 221 ? -5.988 1.277 16.719 1 84.56 221 LEU B O 1
ATOM 3704 N N . TYR B 1 222 ? -5.93 1.915 14.633 1 85.19 222 TYR B N 1
ATOM 3705 C CA . TYR B 1 222 ? -5.566 0.581 14.172 1 85.19 222 TYR B CA 1
ATOM 3706 C C . TYR B 1 222 ? -4.117 0.261 14.523 1 85.19 222 TYR B C 1
ATOM 3708 O O . TYR B 1 222 ? -3.721 -0.907 14.547 1 85.19 222 TYR B O 1
ATOM 3716 N N . VAL B 1 223 ? -3.316 1.294 14.805 1 88 223 VAL B N 1
ATOM 3717 C CA . VAL B 1 223 ? -1.877 1.067 14.859 1 88 223 VAL B CA 1
ATOM 3718 C C . VAL B 1 223 ? -1.369 1.308 16.281 1 88 223 VAL B C 1
ATOM 3720 O O . VAL B 1 223 ? -0.312 0.801 16.656 1 88 223 VAL B O 1
ATOM 3723 N N . GLN B 1 224 ? -2.137 2.014 17.094 1 84.88 224 GLN B N 1
ATOM 3724 C CA . GLN B 1 224 ? -1.639 2.535 18.359 1 84.88 224 GLN B CA 1
ATOM 3725 C C . GLN B 1 224 ? -1.326 1.403 19.344 1 84.88 224 GLN B C 1
ATOM 3727 O O . GLN B 1 224 ? -0.51 1.567 20.25 1 84.88 224 GLN B O 1
ATOM 3732 N N . LYS B 1 225 ? -1.869 0.252 19.125 1 86.06 225 LYS B N 1
ATOM 3733 C CA . LYS B 1 225 ? -1.619 -0.865 20.031 1 86.06 225 LYS B CA 1
ATOM 3734 C C . LYS B 1 225 ? -0.294 -1.55 19.703 1 86.06 225 LYS B C 1
ATOM 3736 O O . LYS B 1 225 ? 0.271 -2.25 20.547 1 86.06 225 LYS B O 1
ATOM 3741 N N . ILE B 1 226 ? 0.202 -1.34 18.562 1 90.88 226 ILE B N 1
ATOM 3742 C CA . ILE B 1 226 ? 1.39 -2.049 18.094 1 90.88 226 ILE B CA 1
ATOM 3743 C C . ILE B 1 226 ? 2.576 -1.089 18.047 1 90.88 226 ILE B C 1
ATOM 3745 O O . ILE B 1 226 ? 3.703 -1.469 18.375 1 90.88 226 ILE B O 1
ATOM 3749 N N . VAL B 1 227 ? 2.311 0.115 17.672 1 94.19 227 VAL B N 1
ATOM 3750 C CA . VAL B 1 227 ? 3.314 1.175 17.703 1 94.19 227 VAL B CA 1
ATOM 3751 C C . VAL B 1 227 ? 3.01 2.156 18.828 1 94.19 227 VAL B C 1
ATOM 3753 O O . VAL B 1 227 ? 2.131 3.012 18.688 1 94.19 227 VAL B O 1
ATOM 3756 N N . ASP B 1 228 ? 3.785 2.014 19.844 1 93.62 228 ASP B N 1
ATOM 3757 C CA . ASP B 1 228 ? 3.535 2.832 21.031 1 93.62 228 ASP B CA 1
ATOM 3758 C C . ASP B 1 228 ? 3.676 4.32 20.703 1 93.62 228 ASP B C 1
ATOM 3760 O O . ASP B 1 228 ? 4.5 4.703 19.875 1 93.62 228 ASP B O 1
ATOM 3764 N N . GLY B 1 229 ? 2.857 5.16 21.391 1 96.31 229 GLY B N 1
ATOM 3765 C CA . GLY B 1 229 ? 2.877 6.602 21.203 1 96.31 229 GLY B CA 1
ATOM 3766 C C . GLY B 1 229 ? 1.63 7.289 21.719 1 96.31 229 GLY B C 1
ATOM 3767 O O . GLY B 1 229 ? 0.739 6.641 22.266 1 96.31 229 GLY B O 1
ATOM 3768 N N . VAL B 1 230 ? 1.578 8.547 21.625 1 97.06 230 VAL B N 1
ATOM 3769 C CA . VAL B 1 230 ? 0.43 9.344 22.031 1 97.06 230 VAL B CA 1
ATOM 3770 C C . VAL B 1 230 ? -0.495 9.586 20.844 1 97.06 230 VAL B C 1
ATOM 3772 O O . VAL B 1 230 ? -0.03 9.836 19.734 1 97.06 230 VAL B O 1
ATOM 3775 N N . VAL B 1 231 ? -1.759 9.469 21.078 1 96.88 231 VAL B N 1
ATOM 3776 C CA . VAL B 1 231 ? -2.742 9.789 20.047 1 96.88 231 VAL B CA 1
ATOM 3777 C C . VAL B 1 231 ? -3.232 11.227 20.234 1 96.88 231 VAL B C 1
ATOM 3779 O O . VAL B 1 231 ? -3.699 11.594 21.312 1 96.88 231 VAL B O 1
ATOM 3782 N N . ASP B 1 232 ? -3.039 12 19.25 1 96.88 232 ASP B N 1
ATOM 3783 C CA . ASP B 1 232 ? -3.494 13.391 19.25 1 96.88 232 ASP B CA 1
ATOM 3784 C C . ASP B 1 232 ? -4.281 13.711 17.984 1 96.88 232 ASP B C 1
ATOM 3786 O O . ASP B 1 232 ? -3.715 14.188 17 1 96.88 232 ASP B O 1
ATOM 3790 N N . ARG B 1 233 ? -5.566 13.703 18 1 95 233 ARG B N 1
ATOM 3791 C CA . ARG B 1 233 ? -6.445 13.789 16.844 1 95 233 ARG B CA 1
ATOM 3792 C C . ARG B 1 233 ? -6.551 15.227 16.344 1 95 233 ARG B C 1
ATOM 3794 O O . ARG B 1 233 ? -6.973 15.469 15.203 1 95 233 ARG B O 1
ATOM 3801 N N . ASP B 1 234 ? -6.188 16.156 17.141 1 97.44 234 ASP B N 1
ATOM 3802 C CA . ASP B 1 234 ? -6.352 17.562 16.75 1 97.44 234 ASP B CA 1
ATOM 3803 C C . ASP B 1 234 ? -5 18.203 16.438 1 97.44 234 ASP B C 1
ATOM 3805 O O . ASP B 1 234 ? -4.895 19.438 16.391 1 97.44 234 ASP B O 1
ATOM 3809 N N . LEU B 1 235 ? -4.031 17.406 16.234 1 98.31 235 LEU B N 1
ATOM 3810 C CA . LEU B 1 235 ? -2.666 17.891 16.062 1 98.31 235 LEU B CA 1
ATOM 3811 C C . LEU B 1 235 ? -2.584 18.875 14.906 1 98.31 235 LEU B C 1
ATOM 3813 O O . LEU B 1 235 ? -2.047 19.984 15.055 1 98.31 235 LEU B O 1
ATOM 3817 N N . THR B 1 236 ? -3.123 18.484 13.758 1 98.5 236 THR B N 1
ATOM 3818 C CA . THR B 1 236 ? -3.053 19.312 12.555 1 98.5 236 THR B CA 1
ATOM 3819 C C . THR B 1 236 ? -3.756 20.656 12.773 1 98.5 236 THR B C 1
ATOM 3821 O O . THR B 1 236 ? -3.23 21.703 12.406 1 98.5 236 THR B O 1
ATOM 3824 N N . LEU B 1 237 ? -4.918 20.625 13.391 1 98.62 237 LEU B N 1
ATOM 3825 C CA . LEU B 1 237 ? -5.684 21.844 13.641 1 98.62 237 LEU B CA 1
ATOM 3826 C C . LEU B 1 237 ? -4.926 22.781 14.57 1 98.62 237 LEU B C 1
ATOM 3828 O O . LEU B 1 237 ? -4.906 23.984 14.352 1 98.62 237 LEU B O 1
ATOM 3832 N N . ARG B 1 238 ? -4.324 22.219 15.578 1 98.62 238 ARG B N 1
ATOM 3833 C CA . ARG B 1 238 ? -3.531 23.047 16.484 1 98.62 238 ARG B CA 1
ATOM 3834 C C . ARG B 1 238 ? -2.338 23.656 15.766 1 98.62 238 ARG B C 1
ATOM 3836 O O . ARG B 1 238 ? -1.981 24.812 16.016 1 98.62 238 ARG B O 1
ATOM 3843 N N . GLY B 1 239 ? -1.754 22.859 14.914 1 98.75 239 GLY B N 1
ATOM 3844 C CA . GLY B 1 239 ? -0.674 23.406 14.102 1 98.75 239 GLY B CA 1
ATOM 3845 C C . GLY B 1 239 ? -1.101 24.578 13.25 1 98.75 239 GLY B C 1
ATOM 3846 O O . GLY B 1 239 ? -0.356 25.547 13.102 1 98.75 239 GLY B O 1
ATOM 3847 N N . MET B 1 240 ? -2.252 24.5 12.648 1 98.69 240 MET B N 1
ATOM 3848 C CA . MET B 1 240 ? -2.805 25.609 11.875 1 98.69 240 MET B CA 1
ATOM 3849 C C . MET B 1 240 ? -2.963 26.859 12.734 1 98.69 240 MET B C 1
ATOM 3851 O O . MET B 1 240 ? -2.627 27.953 12.305 1 98.69 240 MET B O 1
ATOM 3855 N N . TYR B 1 241 ? -3.482 26.641 13.898 1 98.5 241 TYR B N 1
ATOM 3856 C CA . TYR B 1 241 ? -3.662 27.75 14.82 1 98.5 241 TYR B CA 1
ATOM 3857 C C . TYR B 1 241 ? -2.326 28.406 15.172 1 98.5 241 TYR B C 1
ATOM 3859 O O . TYR B 1 241 ? -2.189 29.625 15.133 1 98.5 241 TYR B O 1
ATOM 3867 N N . TYR B 1 242 ? -1.339 27.578 15.516 1 98.31 242 TYR B N 1
ATOM 3868 C CA . TYR B 1 242 ? -0.026 28.094 15.883 1 98.31 242 TYR B CA 1
ATOM 3869 C C . TYR B 1 242 ? 0.625 28.812 14.719 1 98.31 242 TYR B C 1
ATOM 3871 O O . TYR B 1 242 ? 1.323 29.812 14.914 1 98.31 242 TYR B O 1
ATOM 3879 N N . PHE B 1 243 ? 0.432 28.297 13.523 1 98.38 243 PHE B N 1
ATOM 3880 C CA . PHE B 1 243 ? 0.92 28.984 12.328 1 98.38 243 PHE B CA 1
ATOM 3881 C C . PHE B 1 243 ? 0.344 30.391 12.242 1 98.38 243 PHE B C 1
ATOM 3883 O O . PHE B 1 243 ? 1.08 31.359 12.031 1 98.38 243 PHE B O 1
ATOM 3890 N N . TYR B 1 244 ? -0.952 30.484 12.391 1 97.56 244 TYR B N 1
ATOM 3891 C CA . TYR B 1 244 ? -1.653 31.766 12.352 1 97.56 244 TYR B CA 1
ATOM 3892 C C . TYR B 1 244 ? -1.121 32.719 13.414 1 97.56 244 TYR B C 1
ATOM 3894 O O . TYR B 1 244 ? -0.882 33.875 13.148 1 97.56 244 TYR B O 1
ATOM 3902 N N . GLU B 1 245 ? -0.951 32.219 14.602 1 96.5 245 GLU B N 1
ATOM 3903 C CA . GLU B 1 245 ? -0.465 33.031 15.711 1 96.5 245 GLU B CA 1
ATOM 3904 C C . GLU B 1 245 ? 0.907 33.625 15.398 1 96.5 245 GLU B C 1
ATOM 3906 O O . GLU B 1 245 ? 1.172 34.781 15.711 1 96.5 245 GLU B O 1
ATOM 3911 N N . GLU B 1 246 ? 1.693 32.844 14.844 1 95.5 246 GLU B N 1
ATOM 3912 C CA . GLU B 1 246 ? 3.033 33.281 14.492 1 95.5 246 GLU B CA 1
ATOM 3913 C C . GLU B 1 246 ? 2.98 34.375 13.398 1 95.5 246 GLU B C 1
ATOM 3915 O O . GLU B 1 246 ? 3.754 35.312 13.422 1 95.5 246 GLU B O 1
ATOM 3920 N N . LYS B 1 247 ? 2.137 34.188 12.398 1 93.56 247 LYS B N 1
ATOM 3921 C CA . LYS B 1 247 ? 1.998 35.156 11.289 1 93.56 247 LYS B CA 1
ATOM 3922 C C . LYS B 1 247 ? 1.428 36.469 11.766 1 93.56 247 LYS B C 1
ATOM 3924 O O . LYS B 1 247 ? 1.835 37.531 11.297 1 93.56 247 LYS B O 1
ATOM 3929 N N . LYS B 1 248 ? 0.481 36.375 12.594 1 89.19 248 LYS B N 1
ATOM 3930 C CA . LYS B 1 248 ? -0.125 37.594 13.133 1 89.19 248 LYS B CA 1
ATOM 3931 C C . LYS B 1 248 ? 0.88 38.406 13.961 1 89.19 248 LYS B C 1
ATOM 3933 O O . LYS B 1 248 ? 0.891 39.625 13.922 1 89.19 248 LYS B O 1
ATOM 3938 N N . ASN B 1 249 ? 1.639 37.688 14.688 1 84.44 249 ASN B N 1
ATOM 3939 C CA . ASN B 1 249 ? 2.635 38.344 15.523 1 84.44 249 ASN B CA 1
ATOM 3940 C C . ASN B 1 249 ? 3.77 38.938 14.695 1 84.44 249 ASN B C 1
ATOM 3942 O O . ASN B 1 249 ? 4.402 39.906 15.102 1 84.44 249 ASN B O 1
ATOM 3946 N N . SER B 1 250 ? 4.059 38.281 13.68 1 75.25 250 SER B N 1
ATOM 3947 C CA . SER B 1 250 ? 5.117 38.781 12.812 1 75.25 250 SER B CA 1
ATOM 3948 C C . SER B 1 250 ? 4.645 40 12.023 1 75.25 250 SER B C 1
ATOM 3950 O O . SER B 1 250 ? 5.445 40.875 11.672 1 75.25 250 SER B O 1
ATOM 3952 N N . ALA B 1 251 ? 3.521 40.219 11.641 1 65.19 251 ALA B N 1
ATOM 3953 C CA . ALA B 1 251 ? 2.973 41.344 10.922 1 65.19 251 ALA B CA 1
ATOM 3954 C C . ALA B 1 251 ? 2.824 42.562 11.852 1 65.19 251 ALA B C 1
ATOM 3956 O O . ALA B 1 251 ? 2.812 43.719 11.391 1 65.19 251 ALA B O 1
ATOM 3957 N N . CYS B 1 252 ? 2.883 42.438 13.25 1 49.5 252 CYS B N 1
ATOM 3958 C CA . CYS B 1 252 ? 2.838 43.562 14.164 1 49.5 252 CYS B CA 1
ATOM 3959 C C . CYS B 1 252 ? 4.242 44.062 14.508 1 49.5 252 CYS B C 1
ATOM 3961 O O . CYS B 1 252 ? 5.148 43.25 14.703 1 49.5 252 CYS B O 1
#

pLDDT: mean 95.87, std 4.93, range [49.5, 98.94]

Solvent-accessible surface area (backbone atoms only — not comparable to full-atom values): 25723 Å² total; per-residue (Å²): 98,39,39,38,37,42,33,40,74,65,40,24,40,38,32,41,29,75,77,56,79,57,68,62,67,50,79,42,56,41,83,74,47,88,42,34,66,54,45,45,54,56,45,31,73,72,69,36,56,77,74,64,42,58,30,43,34,38,36,26,51,55,40,74,90,53,52,63,31,51,52,50,28,16,55,73,43,22,60,54,41,66,45,71,52,45,47,82,76,42,85,90,45,50,65,59,40,79,52,47,79,72,50,48,16,54,58,44,16,36,50,50,28,40,42,74,72,71,36,39,38,32,38,39,35,36,30,48,75,44,27,38,36,41,37,29,53,86,49,25,35,49,31,23,32,33,27,62,9,54,65,45,40,43,49,34,38,27,74,64,37,80,74,50,69,80,66,72,94,49,71,46,98,66,67,64,15,43,44,71,60,45,8,35,19,23,29,37,39,49,19,44,45,27,10,51,45,42,45,51,57,59,46,50,67,76,46,95,59,86,54,48,35,36,32,19,47,86,55,33,77,80,34,48,86,79,43,74,60,47,80,40,78,55,37,46,62,32,7,48,41,52,51,49,54,53,51,58,55,65,76,100,100,39,38,38,36,43,33,41,76,64,39,23,40,38,31,41,30,76,77,58,79,57,68,60,66,50,78,42,56,40,84,75,45,88,41,34,67,53,46,46,54,56,46,30,71,72,69,37,56,77,74,65,42,59,30,43,35,38,36,27,52,56,40,72,90,52,51,62,31,50,52,50,28,15,56,74,44,23,60,54,41,65,46,72,52,44,48,83,77,42,85,89,45,52,65,61,40,81,52,48,80,71,50,49,15,54,58,44,15,36,49,50,29,40,43,73,74,71,36,38,38,32,38,40,35,35,29,47,75,46,26,34,36,41,35,30,53,85,48,26,34,49,31,22,31,33,26,62,8,54,66,45,39,41,48,35,39,28,74,64,36,80,73,50,68,79,66,72,92,49,71,46,98,65,68,65,15,43,45,72,62,44,10,35,20,22,29,35,37,48,18,44,45,28,11,50,44,45,44,51,56,58,46,50,68,76,44,93,57,85,54,49,36,38,32,19,46,86,55,32,77,80,34,48,86,77,44,74,59,46,79,39,80,55,37,46,60,34,8,48,41,54,52,49,53,52,51,56,54,64,76,100

Nearest PDB structures (foldseek):
  3bex-assembly2_C  TM=9.534E-01  e=2.204E-31  unclassified
  2h3g-assembly1_X-2  TM=8.906E-01  e=1.382E-23  Bacillus anthracis str. Ames
  3djc-assembly2_E  TM=8.982E-01  e=2.274E-21  Legionella pneumophila subsp. pneumophila str. Philadelphia 1
  3djc-assembly2_D  TM=9.092E-01  e=3.009E-20  Legionella pneumophila subsp. pneumophila str. Philadelphia 1
  3djc-assembly1_L  TM=9.047E-01  e=8.048E-20  Legionella pneumophila subsp. pneumophila str. Philadelphia 1

Organism: Fervidobacterium nodosum (strain ATCC 35602 / DSM 5306 / Rt17-B1) (NCBI:txid381764)

InterPro domains:
  IPR004619 Type III pantothenate kinase [MF_01274] (1-248)
  IPR004619 Type III pantothenate kinase [PF03309] (2-201)
  IPR004619 Type III pantothenate kinase [PTHR34265] (1-248)
  IPR004619 Type III pantothenate kinase [TIGR00671] (2-241)
  IPR043129 ATPase, nucleotide binding domain [SSF53067] (1-119)
  IPR043129 ATPase, nucleotide binding domain [SSF53067] (120-245)

Secondary structure (DSSP, 8-state):
-EEEEEE-SSEEEEEEESSSS--EEEEEEGGG--SHHHHHHHHHHHH-HHHHTT-EEEEEES-GGGHHHHHHHHHHTS-S-EEE--GGG-TTSEE-SS-GGGS-HHHHHHHHHHHHHH-SSEEEEEESSEEEEEEEETTEEEEEEEEE-HHHHHHHHHHH-SSPPP--S---SSS-BSSHHHHHHIIIIIHHHHHHHHHHHHHHTT-SSPPEEEEEETTGGGTTTTS--EE-TTHHHHHHHHHHHHHHHHH-/-EEEEEE-SSEEEEEEESSSS--EEEEEEGGG--SHHHHHHHHHHHH-HHHHTT-EEEEEES-GGGHHHHHHHHHHTS-S-EEE--GGG-TTSEE-SS-GGGS-HHHHHHHHHHHHHH-SSEEEEEESSEEEEEEEETTEEEEEEEEE-HHHHHHHHHHH-SSPPP--S---SSS-BSSHHHHHHIIIIIHHHHHHHHHHHHHHTT-SSPPEEEEEETTGGGTTTTS--EE-TTHHHHHHHHHHHHHHHHH-

Sequence (504 aa):
MLLLFDVGNTHTTVALTRDGKMFEKYRISTKKYETEDELYVFLKSLYGGTVIEGIATVVSSVVPSLNIVFEYFANKYGDGNVYFVSSTDYNKIVWNINYPKELGADRVCDVIAAYKEYGKDCIIIDYGTAITIDVLKDGVYEGGVIMPGFAMMINALFKGTAKLPLVEVKPYDGFIGKDTESNIRIGTINATVGAIKYVVENITKEYNTPPVIIHTGGHALYVQKIVDGVVDRDLTLRGMYYFYEEKKNSACMLLLFDVGNTHTTVALTRDGKMFEKYRISTKKYETEDELYVFLKSLYGGTVIEGIATVVSSVVPSLNIVFEYFANKYGDGNVYFVSSTDYNKIVWNINYPKELGADRVCDVIAAYKEYGKDCIIIDYGTAITIDVLKDGVYEGGVIMPGFAMMINALFKGTAKLPLVEVKPYDGFIGKDTESNIRIGTINATVGAIKYVVENITKEYNTPPVIIHTGGHALYVQKIVDGVVDRDLTLRGMYYFYEEKKNSAC